Protein AF-0000000078901142 (afdb_homodimer)

Radius of gyration: 24.08 Å; Cα contacts (8 Å, |Δi|>4): 1152; chains: 2; bounding box: 64×70×59 Å

InterPro domains:
  IPR003439 ABC transporter-like, ATP-binding domain [PF00005] (20-168)
  IPR003439 ABC transporter-like, ATP-binding domain [PS50893] (4-239)
  IPR003593 AAA+ ATPase domain [SM00382] (28-215)
  IPR017871 ABC transporter-like, conserved site [PS00211] (140-154)
  IPR027417 P-loop containing nucleoside triphosphate hydrolase [G3DSA:3.40.50.300] (1-248)
  IPR027417 P-loop containing nucleoside triphosphate hydrolase [SSF52540] (3-232)

Sequence (526 aa):
MTILHVEGAGVRLGGRPILEAIGLSAGAGEVVGLIGPNGAGKSTLVRAIAGLLPLESGQVRIAGRPLSAYSRRELANTVAYLPQGHTVHWPLDAYHVVALGRLPHLGPLGRPTPEDEAAIARAMETADAAAFAPRTITSLSGGERARVMLARALAVEAPILLADEPVAALDPYHQLQVMELLRGIAATGRLVVAVLHDLPLAARFCDRLVLLGSGRVVADGEPEAVLARPNLEAAYRVQGLYGSEGEERYVLPWRRLAADPVSMTILHVEGAGVRLGGRPILEAIGLSAGAGEVVGLIGPNGAGKSTLVRAIAGLLPLESGQVRIAGRPLSAYSRRELANTVAYLPQGHTVHWPLDAYHVVALGRLPHLGPLGRPTPEDEAAIARAMETADAAAFAPRTITSLSGGERARVMLARALAVEAPILLADEPVAALDPYHQLQVMELLRGIAATGRLVVAVLHDLPLAARFCDRLVLLGSGRVVADGEPEAVLARPNLEAAYRVQGLYGSEGEERYVLPWRRLAADPVS

Nearest PDB structures (foldseek):
  5lj7-assembly1_B  TM=8.566E-01  e=8.948E-20  Aggregatibacter actinomycetemcomitans
  9g2k-assembly1_B  TM=8.386E-01  e=6.231E-20  Mycolicibacterium thermoresistibile ATCC 19527
  9fw3-assembly1_B  TM=8.339E-01  e=5.867E-20  Mycolicibacterium thermoresistibile ATCC 19527
  7ch8-assembly1_J  TM=8.989E-01  e=1.350E-18  Pseudomonas aeruginosa PAO1
  6xgz-assembly4_G  TM=7.867E-01  e=9.504E-20  Escherichia coli LAU-EC10

Solvent-accessible surface area (backbone atoms only — not comparable to full-atom values): 26967 Å² total; per-residue (Å²): 106,72,36,38,39,35,42,40,28,18,30,63,57,95,83,38,78,38,33,49,56,30,64,50,72,42,35,52,42,32,32,34,27,39,32,50,37,79,82,14,30,63,69,59,48,54,33,35,76,68,66,76,39,79,70,73,35,61,46,44,25,50,70,82,38,49,57,88,76,46,50,74,54,56,41,45,42,42,43,17,66,36,71,65,78,81,81,69,88,65,81,38,28,33,44,57,52,19,47,56,24,38,51,61,74,43,57,101,82,54,67,83,44,73,66,48,52,49,36,36,52,49,15,21,52,67,39,72,28,55,91,42,30,86,38,42,46,81,76,44,53,72,57,54,41,48,23,35,50,50,11,12,29,44,23,37,65,27,56,28,40,39,28,37,41,76,50,66,96,47,35,70,38,44,31,52,48,52,52,50,42,50,46,54,50,8,71,74,48,21,22,31,40,32,36,47,84,55,54,37,58,43,37,59,61,26,65,27,29,37,33,24,34,87,14,25,72,73,36,72,36,45,32,71,69,38,67,28,66,72,48,32,36,69,50,47,32,27,41,66,46,75,51,66,61,88,90,44,46,37,41,41,81,69,43,66,53,75,74,72,71,82,122,105,72,34,40,38,34,42,40,28,19,30,63,55,97,84,38,78,39,32,49,56,30,65,50,73,42,35,52,42,31,32,34,27,39,33,52,37,78,82,14,31,64,69,59,49,54,33,34,75,67,66,77,40,78,70,73,35,62,45,46,25,50,70,82,37,48,56,87,74,46,50,72,54,55,41,45,42,43,42,17,66,35,71,65,76,79,81,69,89,65,83,38,30,33,45,57,54,18,47,58,24,38,50,59,76,41,56,102,82,54,69,84,44,74,67,48,51,50,37,36,52,50,16,20,51,67,38,72,28,54,91,42,32,85,38,41,45,81,75,44,52,73,58,54,39,47,22,35,50,49,10,12,29,44,21,35,65,26,57,28,39,39,28,36,38,78,50,65,96,45,35,70,38,44,31,53,49,52,53,51,42,50,46,54,49,8,69,74,49,22,23,32,39,32,37,47,84,53,55,38,57,43,38,58,62,25,64,28,30,36,33,25,35,86,14,23,71,74,36,71,35,45,30,72,70,39,66,27,65,71,48,32,36,70,50,47,32,26,42,66,44,75,51,66,60,88,92,44,45,36,42,39,81,70,45,67,52,73,74,71,73,82,123

Foldseek 3Di:
DWFKWWAQWWADDPRHTQAGGATDTDFFLFEEEEEFDPSLCRVVVLCVQLVNGPTPDTFMGGNNHTPVPDDPLRSLLAEQEQDPPLDDPDFDFLLVLLLLLCVSVADPDGDQDPVLVVLLCVLCVLLVQNVRRGPTLVPDDPLNSLSSSSSSSCSSVHLEYEYEASCPPHDPVSSVSVLVSQSVVSNVTGYYYYYHHFQFSCQFRGQKYFYGASNYTQDIGHSPVCCDQVNCCVGVQFGWDWDDDVPGIGIHGDGHHDPDPPD/DWFKWWAQWWADDPNHTQAGGATDIDFFLFEEEEEFDPSLCRVVVLCVQLVNGPTPDTFMGGNNHTPVPDDPLRSLLAEQEQDPPLDDPDFDFLLVLLLLLCVSVADPDGDQDPVLVVLLCVLCVLLVQNVRRGPTLVPDDPLNSLSSSSSSSCSSVHLEYEYEASCPPHDPVSSVSVLVSQSVVSNVTGYYYYYHHFQFSCQFRGQKYFYGASNYTQDIGHSPVCCDQVNCCVGVQFGWDWDDDVPGIGIDGDGHHPDDPPD

Organism: Rhodospirillum centenum (strain ATCC 51521 / SW) (NCBI:txid414684)

Structure (mmCIF, N/CA/C/O backbone):
data_AF-0000000078901142-model_v1
#
loop_
_entity.id
_entity.type
_entity.pdbx_description
1 polymer 'Iron(III) dicitrate transport ATP-binding protein FecE'
#
loop_
_atom_site.group_PDB
_atom_site.id
_atom_site.type_symbol
_atom_site.label_atom_id
_atom_site.label_alt_id
_atom_site.label_comp_id
_atom_site.label_asym_id
_atom_site.label_entity_id
_atom_site.label_seq_id
_atom_site.pdbx_PDB_ins_code
_atom_site.Cartn_x
_atom_site.Cartn_y
_atom_site.Cartn_z
_atom_site.occupancy
_atom_site.B_iso_or_equiv
_atom_site.auth_seq_id
_atom_site.auth_comp_id
_atom_site.auth_asym_id
_atom_site.auth_atom_id
_atom_site.pdbx_PDB_model_num
ATOM 1 N N . MET A 1 1 ? -2.562 24.516 21.484 1 80.69 1 MET A N 1
ATOM 2 C CA . MET A 1 1 ? -3.643 25.375 21 1 80.69 1 MET A CA 1
ATOM 3 C C . MET A 1 1 ? -4.242 24.828 19.719 1 80.69 1 MET A C 1
ATOM 5 O O . MET A 1 1 ? -3.514 24.391 18.812 1 80.69 1 MET A O 1
ATOM 9 N N . THR A 1 2 ? -5.523 24.812 19.594 1 90.94 2 THR A N 1
ATOM 10 C CA . THR A 1 2 ? -6.246 24.266 18.453 1 90.94 2 THR A CA 1
ATOM 11 C C . THR A 1 2 ? -6.066 25.156 17.219 1 90.94 2 THR A C 1
ATOM 13 O O . THR A 1 2 ? -6.238 26.375 17.297 1 90.94 2 THR A O 1
ATOM 16 N N . ILE A 1 3 ? -5.617 24.594 16.172 1 96.31 3 ILE A N 1
ATOM 17 C CA . ILE A 1 3 ? -5.398 25.391 14.969 1 96.31 3 ILE A CA 1
ATOM 18 C C . ILE A 1 3 ? -6.375 24.938 13.883 1 96.31 3 ILE A C 1
ATOM 20 O O . ILE A 1 3 ? -6.684 25.703 12.969 1 96.31 3 ILE A O 1
ATOM 24 N N . LEU A 1 4 ? -6.789 23.719 13.922 1 97.81 4 LEU A N 1
ATOM 25 C CA . LEU A 1 4 ? -7.758 23.172 12.984 1 97.81 4 LEU A CA 1
ATOM 26 C C . LEU A 1 4 ? -9.047 22.766 13.695 1 97.81 4 LEU A C 1
ATOM 28 O O . LEU A 1 4 ? -9.008 22.062 14.703 1 97.81 4 LEU A O 1
ATOM 32 N N . HIS A 1 5 ? -10.156 23.312 13.219 1 98 5 HIS A N 1
ATOM 33 C CA . HIS A 1 5 ? -11.469 22.953 13.766 1 98 5 HIS A CA 1
ATOM 34 C C . HIS A 1 5 ? -12.453 22.609 12.648 1 98 5 HIS A C 1
ATOM 36 O O . HIS A 1 5 ? -12.719 23.438 11.773 1 98 5 HIS A O 1
ATOM 42 N N . VAL A 1 6 ? -12.898 21.406 12.633 1 98 6 VAL A N 1
ATOM 43 C CA . VAL A 1 6 ? -13.938 20.938 11.719 1 98 6 VAL A CA 1
ATOM 44 C C . VAL A 1 6 ? -15.25 20.766 12.477 1 98 6 VAL A C 1
ATOM 46 O O . VAL A 1 6 ? -15.305 20.031 13.469 1 98 6 VAL A O 1
ATOM 49 N N . GLU A 1 7 ? -16.25 21.438 11.992 1 97.31 7 GLU A N 1
ATOM 50 C CA . GLU A 1 7 ? -17.531 21.406 12.688 1 97.31 7 GLU A CA 1
ATOM 51 C C . GLU A 1 7 ? -18.656 20.969 11.75 1 97.31 7 GLU A C 1
ATOM 53 O O . GLU A 1 7 ? -19.094 21.734 10.891 1 97.31 7 GLU A O 1
ATOM 58 N N . GLY A 1 8 ? -19.141 19.766 12.008 1 97.56 8 GLY A N 1
ATOM 59 C CA . GLY A 1 8 ? -20.297 19.266 11.273 1 97.56 8 GLY A CA 1
ATOM 60 C C . GLY A 1 8 ? -20.078 19.234 9.773 1 97.56 8 GLY A C 1
ATOM 61 O O . GLY A 1 8 ? -21 19.516 9 1 97.56 8 GLY A O 1
ATOM 62 N N . ALA A 1 9 ? -18.969 18.938 9.352 1 96.81 9 ALA A N 1
ATOM 63 C CA . ALA A 1 9 ? -18.641 19 7.934 1 96.81 9 ALA A CA 1
ATOM 64 C C . ALA A 1 9 ? -19.312 17.891 7.156 1 96.81 9 ALA A C 1
ATOM 66 O O . ALA A 1 9 ? -19.281 16.719 7.566 1 96.81 9 ALA A O 1
ATOM 67 N N . GLY A 1 10 ? -19.922 18.234 6.098 1 97.94 10 GLY A N 1
ATOM 68 C CA . GLY A 1 10 ? -20.547 17.312 5.156 1 97.94 10 GLY A CA 1
ATOM 69 C C . GLY A 1 10 ? -20.078 17.531 3.727 1 97.94 10 GLY A C 1
ATOM 70 O O . GLY A 1 10 ? -19.891 18.672 3.293 1 97.94 10 GLY A O 1
ATOM 71 N N . VAL A 1 11 ? -19.859 16.453 3.031 1 97.69 11 VAL A N 1
ATOM 72 C CA . VAL A 1 11 ? -19.453 16.531 1.631 1 97.69 11 VAL A CA 1
ATOM 73 C C . VAL A 1 11 ? -20.266 15.531 0.81 1 97.69 11 VAL A C 1
ATOM 75 O O . VAL A 1 11 ? -20.484 14.398 1.244 1 97.69 11 VAL A O 1
ATOM 78 N N . ARG A 1 12 ? -20.703 15.914 -0.287 1 95.38 12 ARG A N 1
ATOM 79 C CA . ARG A 1 12 ? -21.328 15.055 -1.278 1 95.38 12 ARG A CA 1
ATOM 80 C C . ARG A 1 12 ? -20.547 15.039 -2.58 1 95.38 12 ARG A C 1
ATOM 82 O O . ARG A 1 12 ? -20.031 16.062 -3.018 1 95.38 12 ARG A O 1
ATOM 89 N N . LEU A 1 13 ? -20.406 13.859 -3.117 1 91.88 13 LEU A N 1
ATOM 90 C CA . LEU A 1 13 ? -19.797 13.695 -4.434 1 91.88 13 LEU A CA 1
ATOM 91 C C . LEU A 1 13 ? -20.734 12.938 -5.371 1 91.88 13 LEU A C 1
ATOM 93 O O . LEU A 1 13 ? -21.266 11.875 -5.008 1 91.88 13 LEU A O 1
ATOM 97 N N . GLY A 1 14 ? -20.922 13.43 -6.535 1 88.94 14 GLY A N 1
ATOM 98 C CA . GLY A 1 14 ? -21.859 12.797 -7.453 1 88.94 14 GLY A CA 1
ATOM 99 C C . GLY A 1 14 ? -23.234 12.578 -6.848 1 88.94 14 GLY A C 1
ATOM 100 O O . GLY A 1 14 ? -23.844 11.523 -7.055 1 88.94 14 GLY A O 1
ATOM 101 N N . GLY A 1 15 ? -23.562 13.391 -5.973 1 89.25 15 GLY A N 1
ATOM 102 C CA . GLY A 1 15 ? -24.875 13.328 -5.363 1 89.25 15 GLY A CA 1
ATOM 103 C C . GLY A 1 15 ? -24.938 12.406 -4.16 1 89.25 15 GLY A C 1
ATOM 104 O O . GLY A 1 15 ? -25.969 12.312 -3.49 1 89.25 15 GLY A O 1
ATOM 105 N N . ARG A 1 16 ? -23.922 11.719 -3.861 1 92.19 16 ARG A N 1
ATOM 106 C CA . ARG A 1 16 ? -23.891 10.781 -2.746 1 92.19 16 ARG A CA 1
ATOM 107 C C . ARG A 1 16 ? -23.156 11.367 -1.55 1 92.19 16 ARG A C 1
ATOM 109 O O . ARG A 1 16 ? -22.125 12.016 -1.713 1 92.19 16 ARG A O 1
ATOM 116 N N . PRO A 1 17 ? -23.75 11.188 -0.4 1 95.06 17 PRO A N 1
ATOM 117 C CA . PRO A 1 17 ? -23.031 11.648 0.792 1 95.06 17 PRO A CA 1
ATOM 118 C C . PRO A 1 17 ? -21.781 10.828 1.076 1 95.06 17 PRO A C 1
ATOM 120 O O . PRO A 1 17 ? -21.844 9.602 1.16 1 95.06 17 PRO A O 1
ATOM 123 N N . ILE A 1 18 ? -20.703 11.516 1.202 1 96.81 18 ILE A N 1
ATOM 124 C CA . ILE A 1 18 ? -19.422 10.859 1.49 1 96.81 18 ILE A CA 1
ATOM 125 C C . ILE A 1 18 ? -19.016 11.133 2.939 1 96.81 18 ILE A C 1
ATOM 127 O O . ILE A 1 18 ? -18.562 10.227 3.639 1 96.81 18 ILE A O 1
ATOM 131 N N . LEU A 1 19 ? -19.172 12.352 3.359 1 98.12 19 LEU A N 1
ATOM 132 C CA . LEU A 1 19 ? -18.938 12.758 4.742 1 98.12 19 LEU A CA 1
ATOM 133 C C . LEU A 1 19 ? -20.219 13.312 5.363 1 98.12 19 LEU A C 1
ATOM 135 O O . LEU A 1 19 ? -20.969 14.047 4.715 1 98.12 19 LEU A O 1
ATOM 139 N N . GLU A 1 20 ? -20.438 12.906 6.578 1 97.62 20 GLU A N 1
ATOM 140 C CA . GLU A 1 20 ? -21.641 13.352 7.289 1 97.62 20 GLU A CA 1
ATOM 141 C C . GLU A 1 20 ? -21.297 13.836 8.695 1 97.62 20 GLU A C 1
ATOM 143 O O . GLU A 1 20 ? -20.938 13.039 9.555 1 97.62 20 GLU A O 1
ATOM 148 N N . ALA A 1 21 ? -21.438 15.133 8.93 1 97.19 21 ALA A N 1
ATOM 149 C CA . ALA A 1 21 ? -21.344 15.781 10.234 1 97.19 21 ALA A CA 1
ATOM 150 C C . ALA A 1 21 ? -20.016 15.484 10.914 1 97.19 21 ALA A C 1
ATOM 152 O O . ALA A 1 21 ? -19.984 15.07 12.07 1 97.19 21 ALA A O 1
ATOM 153 N N . ILE A 1 22 ? -18.969 15.633 10.172 1 98.12 22 ILE A N 1
ATOM 154 C CA . ILE A 1 22 ? -17.641 15.352 10.688 1 98.12 22 ILE A CA 1
ATOM 155 C C . ILE A 1 22 ? -17.234 16.438 11.68 1 98.12 22 ILE A C 1
ATOM 157 O O . ILE A 1 22 ? -17.328 17.625 11.383 1 98.12 22 ILE A O 1
ATOM 161 N N . GLY A 1 23 ? -16.828 16.031 12.836 1 97.69 23 GLY A N 1
ATOM 162 C CA . GLY A 1 23 ? -16.266 16.922 13.836 1 97.69 23 GLY A CA 1
ATOM 163 C C . GLY A 1 23 ? -14.875 16.484 14.297 1 97.69 23 GLY A C 1
ATOM 164 O O . GLY A 1 23 ? -14.656 15.305 14.594 1 97.69 23 GLY A O 1
ATOM 165 N N . LEU A 1 24 ? -13.977 17.422 14.242 1 96.12 24 LEU A N 1
ATOM 166 C CA . LEU A 1 24 ? -12.656 17.141 14.805 1 96.12 24 LEU A CA 1
ATOM 167 C C . LEU A 1 24 ? -11.867 18.422 15.016 1 96.12 24 LEU A C 1
ATOM 169 O O . LEU A 1 24 ? -12.148 19.438 14.383 1 96.12 24 LEU A O 1
ATOM 173 N N . SER A 1 25 ? -10.992 18.422 16 1 97.31 25 SER A N 1
ATOM 174 C CA . SER A 1 25 ? -10.062 19.516 16.297 1 97.31 25 SER A CA 1
ATOM 175 C C . SER A 1 25 ? -8.641 19 16.453 1 97.31 25 SER A C 1
ATOM 177 O O . SER A 1 25 ? -8.43 17.875 16.891 1 97.31 25 SER A O 1
ATOM 179 N N . ALA A 1 26 ? -7.754 19.797 16.047 1 97.44 26 ALA A N 1
ATOM 180 C CA . ALA A 1 26 ? -6.352 19.422 16.188 1 97.44 26 ALA A CA 1
ATOM 181 C C . ALA A 1 26 ? -5.488 20.641 16.469 1 97.44 26 ALA A C 1
ATOM 183 O O . ALA A 1 26 ? -5.832 21.766 16.078 1 97.44 26 ALA A O 1
ATOM 184 N N . GLY A 1 27 ? -4.457 20.391 17.203 1 96.56 27 GLY A N 1
ATOM 185 C CA . GLY A 1 27 ? -3.582 21.469 17.609 1 96.56 27 GLY A CA 1
ATOM 186 C C . GLY A 1 27 ? -2.189 21.375 17.016 1 96.56 27 GLY A C 1
ATOM 187 O O . GLY A 1 27 ? -1.846 20.375 16.391 1 96.56 27 GLY A O 1
ATOM 188 N N . ALA A 1 28 ? -1.402 22.406 17.281 1 95.56 28 ALA A N 1
ATOM 189 C CA . ALA A 1 28 ? -0.012 22.469 16.828 1 95.56 28 ALA A CA 1
ATOM 190 C C . ALA A 1 28 ? 0.833 21.406 17.531 1 95.56 28 ALA A C 1
ATOM 192 O O . ALA A 1 28 ? 0.547 21.031 18.672 1 95.56 28 ALA A O 1
ATOM 193 N N . GLY A 1 29 ? 1.787 20.875 16.781 1 96.88 29 GLY A N 1
ATOM 194 C CA . GLY A 1 29 ? 2.789 20.016 17.391 1 96.88 29 GLY A CA 1
ATOM 195 C C . GLY A 1 29 ? 2.334 18.562 17.516 1 96.88 29 GLY A C 1
ATOM 196 O O . GLY A 1 29 ? 2.916 17.797 18.281 1 96.88 29 GLY A O 1
ATOM 197 N N . GLU A 1 30 ? 1.3 18.234 16.828 1 97.06 30 GLU A N 1
ATOM 198 C CA . GLU A 1 30 ? 0.816 16.875 16.969 1 97.06 30 GLU A CA 1
ATOM 199 C C . GLU A 1 30 ? 0.699 16.188 15.602 1 97.06 30 GLU A C 1
ATOM 201 O O . GLU A 1 30 ? 0.469 16.859 14.586 1 97.06 30 GLU A O 1
ATOM 206 N N . VAL A 1 31 ? 0.903 14.945 15.594 1 98.56 31 VAL A N 1
ATOM 207 C CA . VAL A 1 31 ? 0.624 14.102 14.438 1 98.56 31 VAL A CA 1
ATOM 208 C C . VAL A 1 31 ? -0.729 13.414 14.609 1 98.56 31 VAL A C 1
ATOM 210 O O . VAL A 1 31 ? -0.895 12.57 15.492 1 98.56 31 VAL A O 1
ATOM 213 N N . VAL A 1 32 ? -1.698 13.773 13.805 1 98.81 32 VAL A N 1
ATOM 214 C CA . VAL A 1 32 ? -3.02 13.156 13.805 1 98.81 32 VAL A CA 1
ATOM 215 C C . VAL A 1 32 ? -3.141 12.188 12.625 1 98.81 32 VAL A C 1
ATOM 217 O O . VAL A 1 32 ? -2.979 12.586 11.469 1 98.81 32 VAL A O 1
ATOM 220 N N . GLY A 1 33 ? -3.354 10.945 12.922 1 98.75 33 GLY A N 1
ATOM 221 C CA . GLY A 1 33 ? -3.619 9.961 11.891 1 98.75 33 GLY A CA 1
ATOM 222 C C . GLY A 1 33 ? -5.094 9.82 11.562 1 98.75 33 GLY A C 1
ATOM 223 O O . GLY A 1 33 ? -5.918 9.625 12.461 1 98.75 33 GLY A O 1
ATOM 224 N N . LEU A 1 34 ? -5.41 10.023 10.359 1 98.56 34 LEU A N 1
ATOM 225 C CA . LEU A 1 34 ? -6.746 9.727 9.852 1 98.56 34 LEU A CA 1
ATOM 226 C C . LEU A 1 34 ? -6.809 8.312 9.297 1 98.56 34 LEU A C 1
ATOM 228 O O . LEU A 1 34 ? -6.176 8.008 8.281 1 98.56 34 LEU A O 1
ATOM 232 N N . ILE A 1 35 ? -7.617 7.453 9.969 1 98.62 35 ILE A N 1
ATOM 233 C CA . ILE A 1 35 ? -7.668 6.043 9.594 1 98.62 35 ILE A CA 1
ATOM 234 C C . ILE A 1 35 ? -9.117 5.621 9.359 1 98.62 35 ILE A C 1
ATOM 236 O O . ILE A 1 35 ? -10.047 6.352 9.719 1 98.62 35 ILE A O 1
ATOM 240 N N . GLY A 1 36 ? -9.328 4.527 8.734 1 98.12 36 GLY A N 1
ATOM 241 C CA . GLY A 1 36 ? -10.617 3.963 8.375 1 98.12 36 GLY A CA 1
ATOM 242 C C . GLY A 1 36 ? -10.562 3.094 7.137 1 98.12 36 GLY A C 1
ATOM 243 O O . GLY A 1 36 ? -9.586 3.135 6.387 1 98.12 36 GLY A O 1
ATOM 244 N N . PRO A 1 37 ? -11.578 2.301 6.922 1 97 37 PRO A N 1
ATOM 245 C CA . PRO A 1 37 ? -11.594 1.439 5.738 1 97 37 PRO A CA 1
ATOM 246 C C . PRO A 1 37 ? -11.664 2.23 4.434 1 97 37 PRO A C 1
ATOM 248 O O . PRO A 1 37 ? -11.797 3.457 4.453 1 97 37 PRO A O 1
ATOM 251 N N . ASN A 1 38 ? -11.422 1.493 3.354 1 93.38 38 ASN A N 1
ATOM 252 C CA . ASN A 1 38 ? -11.562 2.127 2.047 1 93.38 38 ASN A CA 1
ATOM 253 C C . ASN A 1 38 ? -12.953 2.727 1.859 1 93.38 38 ASN A C 1
ATOM 255 O O . ASN A 1 38 ? -13.953 2.107 2.223 1 93.38 38 ASN A O 1
ATOM 259 N N . GLY A 1 39 ? -13.023 3.912 1.394 1 91.81 39 GLY A N 1
ATOM 260 C CA . GLY A 1 39 ? -14.305 4.551 1.133 1 91.81 39 GLY A CA 1
ATOM 261 C C . GLY A 1 39 ? -14.859 5.293 2.334 1 91.81 39 GLY A C 1
ATOM 262 O O . GLY A 1 39 ? -15.93 5.895 2.26 1 91.81 39 GLY A O 1
ATOM 263 N N . ALA A 1 40 ? -14.102 5.336 3.381 1 95.44 40 ALA A N 1
ATOM 264 C CA . ALA A 1 40 ? -14.602 5.934 4.617 1 95.44 40 ALA A CA 1
ATOM 265 C C . ALA A 1 40 ? -14.648 7.457 4.512 1 95.44 40 ALA A C 1
ATOM 267 O O . ALA A 1 40 ? -15.25 8.125 5.359 1 95.44 40 ALA A O 1
ATOM 268 N N . GLY A 1 41 ? -14 8.016 3.529 1 95.94 41 GLY A N 1
ATOM 269 C CA . GLY A 1 41 ? -14.031 9.453 3.324 1 95.94 41 GLY A CA 1
ATOM 270 C C . GLY A 1 41 ? -12.75 10.148 3.744 1 95.94 41 GLY A C 1
ATOM 271 O O . GLY A 1 41 ? -12.703 11.375 3.844 1 95.94 41 GLY A O 1
ATOM 272 N N . LYS A 1 42 ? -11.711 9.438 4.008 1 97.38 42 LYS A N 1
ATOM 273 C CA . LYS A 1 42 ? -10.461 9.984 4.523 1 97.38 42 LYS A CA 1
ATOM 274 C C . LYS A 1 42 ? -9.891 11.039 3.574 1 97.38 42 LYS A C 1
ATOM 276 O O . LYS A 1 42 ? -9.664 12.18 3.973 1 97.38 42 LYS A O 1
ATOM 281 N N . SER A 1 43 ? -9.695 10.672 2.277 1 95.69 43 SER A N 1
ATOM 282 C CA . SER A 1 43 ? -9.141 11.594 1.291 1 95.69 43 SER A CA 1
ATOM 283 C C . SER A 1 43 ? -10.078 12.758 1.035 1 95.69 43 SER A C 1
ATOM 285 O O . SER A 1 43 ? -9.633 13.891 0.834 1 95.69 43 SER A O 1
ATOM 287 N N . THR A 1 44 ? -11.383 12.508 1.061 1 96.19 44 THR A N 1
ATOM 288 C CA . THR A 1 44 ? -12.383 13.562 0.896 1 96.19 44 THR A CA 1
ATOM 289 C C . THR A 1 44 ? -12.258 14.602 2.006 1 96.19 44 THR A C 1
ATOM 291 O O . THR A 1 44 ? -12.281 15.805 1.742 1 96.19 44 THR A O 1
ATOM 294 N N . LEU A 1 45 ? -12.078 14.078 3.211 1 97.69 45 LEU A N 1
ATOM 295 C CA . LEU A 1 45 ? -11.961 14.977 4.348 1 97.69 45 LEU A CA 1
ATOM 296 C C . LEU A 1 45 ? -10.703 15.836 4.238 1 97.69 45 LEU A C 1
ATOM 298 O O . LEU A 1 45 ? -10.758 17.047 4.41 1 97.69 45 LEU A O 1
ATOM 302 N N . VAL A 1 46 ? -9.586 15.227 3.916 1 97.38 46 VAL A N 1
ATOM 303 C CA . VAL A 1 46 ? -8.312 15.945 3.822 1 97.38 46 VAL A CA 1
ATOM 304 C C . VAL A 1 46 ? -8.398 17 2.717 1 97.38 46 VAL A C 1
ATOM 306 O O . VAL A 1 46 ? -7.938 18.125 2.893 1 97.38 46 VAL A O 1
ATOM 309 N N . ARG A 1 47 ? -9.016 16.672 1.63 1 96.69 47 ARG A N 1
ATOM 310 C CA . ARG A 1 47 ? -9.164 17.609 0.52 1 96.69 47 ARG A CA 1
ATOM 311 C C . ARG A 1 47 ? -10.094 18.75 0.891 1 96.69 47 ARG A C 1
ATOM 313 O O . ARG A 1 47 ? -9.891 19.891 0.471 1 96.69 47 ARG A O 1
ATOM 320 N N . ALA A 1 48 ? -11.109 18.422 1.613 1 97.06 48 ALA A N 1
ATOM 321 C CA . ALA A 1 48 ? -12.016 19.469 2.088 1 97.06 48 ALA A CA 1
ATOM 322 C C . ALA A 1 48 ? -11.297 20.453 3.006 1 97.06 48 ALA A C 1
ATOM 324 O O . ALA A 1 48 ? -11.453 21.656 2.873 1 97.06 48 ALA A O 1
ATOM 325 N N . ILE A 1 49 ? -10.5 19.906 3.912 1 97.06 49 ILE A N 1
ATOM 326 C CA . ILE A 1 49 ? -9.734 20.734 4.84 1 97.06 49 ILE A CA 1
ATOM 327 C C . ILE A 1 49 ? -8.742 21.594 4.066 1 97.06 49 ILE A C 1
ATOM 329 O O . ILE A 1 49 ? -8.508 22.75 4.422 1 97.06 49 ILE A O 1
ATOM 333 N N . ALA A 1 50 ? -8.203 21.047 2.99 1 96.19 50 ALA A N 1
ATOM 334 C CA . ALA A 1 50 ? -7.223 21.766 2.168 1 96.19 50 ALA A CA 1
ATOM 335 C C . ALA A 1 50 ? -7.906 22.812 1.29 1 96.19 50 ALA A C 1
ATOM 337 O O . ALA A 1 50 ? -7.238 23.562 0.57 1 96.19 50 ALA A O 1
ATOM 338 N N . GLY A 1 51 ? -9.211 22.797 1.241 1 95.56 51 GLY A N 1
ATOM 339 C CA . GLY A 1 51 ? -9.961 23.734 0.42 1 95.56 51 GLY A CA 1
ATOM 340 C C . GLY A 1 51 ? -10.078 23.312 -1.028 1 95.56 51 GLY A C 1
ATOM 341 O O . GLY A 1 51 ? -10.406 24.109 -1.9 1 95.56 51 GLY A O 1
ATOM 342 N N . LEU A 1 52 ? -9.812 22.094 -1.289 1 94.06 52 LEU A N 1
ATOM 343 C CA . LEU A 1 52 ? -9.82 21.562 -2.648 1 94.06 52 LEU A CA 1
ATOM 344 C C . LEU A 1 52 ? -11.18 20.969 -2.996 1 94.06 52 LEU A C 1
ATOM 346 O O . LEU A 1 52 ? -11.445 20.656 -4.156 1 94.06 52 LEU A O 1
ATOM 350 N N . LEU A 1 53 ? -12.023 20.75 -2.016 1 94.62 53 LEU A N 1
ATOM 351 C CA . LEU A 1 53 ? -13.391 20.266 -2.176 1 94.62 53 LEU A CA 1
ATOM 352 C C . LEU A 1 53 ? -14.367 21.109 -1.361 1 94.62 53 LEU A C 1
ATOM 354 O O . LEU A 1 53 ? -14.117 21.391 -0.19 1 94.62 53 LEU A O 1
ATOM 358 N N . PRO A 1 54 ? -15.461 21.5 -1.945 1 94.38 54 PRO A N 1
ATOM 359 C CA . PRO A 1 54 ? -16.422 22.328 -1.205 1 94.38 54 PRO A CA 1
ATOM 360 C C . PRO A 1 54 ? -17.203 21.516 -0.169 1 94.38 54 PRO A C 1
ATOM 362 O O . PRO A 1 54 ? -17.531 20.359 -0.398 1 94.38 54 PRO A O 1
ATOM 365 N N . LEU A 1 55 ? -17.578 22.188 0.915 1 96.44 55 LEU A N 1
ATOM 366 C CA . LEU A 1 55 ? -18.438 21.594 1.938 1 96.44 55 LEU A CA 1
ATOM 367 C C . LEU A 1 55 ? -19.906 21.812 1.598 1 96.44 55 LEU A C 1
ATOM 369 O O . LEU A 1 55 ? -20.297 22.875 1.116 1 96.44 55 LEU A O 1
ATOM 373 N N . GLU A 1 56 ? -20.656 20.766 1.828 1 96.25 56 GLU A N 1
ATOM 374 C CA . GLU A 1 56 ? -22.109 20.906 1.707 1 96.25 56 GLU A CA 1
ATOM 375 C C . GLU A 1 56 ? -22.719 21.453 2.994 1 96.25 56 GLU A C 1
ATOM 377 O O . GLU A 1 56 ? -23.719 22.172 2.953 1 96.25 56 GLU A O 1
ATOM 382 N N . SER A 1 57 ? -22.188 21.094 4.055 1 96.94 57 SER A N 1
ATOM 383 C CA . SER A 1 57 ? -22.656 21.531 5.367 1 96.94 57 SER A CA 1
ATOM 384 C C . SER A 1 57 ? -21.484 21.641 6.348 1 96.94 57 SER A C 1
ATOM 386 O O . SER A 1 57 ? -20.406 21.109 6.094 1 96.94 57 SER A O 1
ATOM 388 N N . GLY A 1 58 ? -21.719 22.406 7.402 1 97.5 58 GLY A N 1
ATOM 389 C CA . GLY A 1 58 ? -20.688 22.578 8.422 1 97.5 58 GLY A CA 1
ATOM 390 C C . GLY A 1 58 ? -19.641 23.594 8.039 1 97.5 58 GLY A C 1
ATOM 391 O O . GLY A 1 58 ? -19.875 24.453 7.18 1 97.5 58 GLY A O 1
ATOM 392 N N . GLN A 1 59 ? -18.5 23.547 8.797 1 97.12 59 GLN A N 1
ATOM 393 C CA . GLN A 1 59 ? -17.438 24.5 8.516 1 97.12 59 GLN A CA 1
ATOM 394 C C . GLN A 1 59 ? -16.078 23.984 9 1 97.12 59 GLN A C 1
ATOM 396 O O . GLN A 1 59 ? -16.031 23.141 9.898 1 97.12 59 GLN A O 1
ATOM 401 N N . VAL A 1 60 ? -15.109 24.438 8.359 1 97.69 60 VAL A N 1
ATOM 402 C CA . VAL A 1 60 ? -13.727 24.234 8.766 1 97.69 60 VAL A CA 1
ATOM 403 C C . VAL A 1 60 ? -13.094 25.578 9.133 1 97.69 60 VAL A C 1
ATOM 405 O O . VAL A 1 60 ? -13.242 26.562 8.398 1 97.69 60 VAL A O 1
ATOM 408 N N . ARG A 1 61 ? -12.516 25.625 10.266 1 97.81 61 ARG A N 1
ATOM 409 C CA . ARG A 1 61 ? -11.781 26.828 10.688 1 97.81 61 ARG A CA 1
ATOM 410 C C . ARG A 1 61 ? -10.305 26.516 10.891 1 97.81 61 ARG A C 1
ATOM 412 O O . ARG A 1 61 ? -9.953 25.469 11.43 1 97.81 61 ARG A O 1
ATOM 419 N N . ILE A 1 62 ? -9.523 27.391 10.414 1 97.06 62 ILE A N 1
ATOM 420 C CA . ILE A 1 62 ? -8.086 27.344 10.617 1 97.06 62 ILE A CA 1
ATOM 421 C C . ILE A 1 62 ? -7.617 28.609 11.336 1 97.06 62 ILE A C 1
ATOM 423 O O . ILE A 1 62 ? -7.922 29.719 10.906 1 97.06 62 ILE A O 1
ATOM 427 N N . ALA A 1 63 ? -6.98 28.359 12.398 1 94.75 63 ALA A N 1
ATOM 428 C CA . ALA A 1 63 ? -6.566 29.469 13.242 1 94.75 63 ALA A CA 1
ATOM 429 C C . ALA A 1 63 ? -7.746 30.391 13.562 1 94.75 63 ALA A C 1
ATOM 431 O O . ALA A 1 63 ? -7.645 31.609 13.445 1 94.75 63 ALA A O 1
ATOM 432 N N . GLY A 1 64 ? -8.844 29.781 13.719 1 94.75 64 GLY A N 1
ATOM 433 C CA . GLY A 1 64 ? -10.039 30.484 14.156 1 94.75 64 GLY A CA 1
ATOM 434 C C . GLY A 1 64 ? -10.812 31.109 13.008 1 94.75 64 GLY A C 1
ATOM 435 O O . GLY A 1 64 ? -11.93 31.609 13.203 1 94.75 64 GLY A O 1
ATOM 436 N N . ARG A 1 65 ? -10.281 31.125 11.883 1 96.5 65 ARG A N 1
ATOM 437 C CA . ARG A 1 65 ? -10.891 31.766 10.719 1 96.5 65 ARG A CA 1
ATOM 438 C C . ARG A 1 65 ? -11.555 30.719 9.82 1 96.5 65 ARG A C 1
ATOM 440 O O . ARG A 1 65 ? -10.961 29.688 9.508 1 96.5 65 ARG A O 1
ATOM 447 N N . PRO A 1 66 ? -12.812 31.031 9.43 1 96.44 66 PRO A N 1
ATOM 448 C CA . PRO A 1 66 ? -13.453 30.094 8.516 1 96.44 66 PRO A CA 1
ATOM 449 C C . PRO A 1 66 ? -12.742 29.984 7.172 1 96.44 66 PRO A C 1
ATOM 451 O O . PRO A 1 66 ? -12.219 30.984 6.672 1 96.44 66 PRO A O 1
ATOM 454 N N . LEU A 1 67 ? -12.734 28.797 6.621 1 95.44 67 LEU A N 1
ATOM 455 C CA . LEU A 1 67 ? -12.07 28.547 5.348 1 95.44 67 LEU A CA 1
ATOM 456 C C . LEU A 1 67 ? -12.547 29.516 4.277 1 95.44 67 LEU A C 1
ATOM 458 O O . LEU A 1 67 ? -11.758 29.969 3.445 1 95.44 67 LEU A O 1
ATOM 462 N N . SER A 1 68 ? -13.789 29.812 4.312 1 92.5 68 SER A N 1
ATOM 463 C CA . SER A 1 68 ? -14.398 30.672 3.311 1 92.5 68 SER A CA 1
ATOM 464 C C . SER A 1 68 ? -13.82 32.094 3.375 1 92.5 68 SER A C 1
ATOM 466 O O . SER A 1 68 ? -13.969 32.875 2.43 1 92.5 68 SER A O 1
ATOM 468 N N . ALA A 1 69 ? -13.211 32.406 4.441 1 95.62 69 ALA A N 1
ATOM 469 C CA . ALA A 1 69 ? -12.664 33.75 4.637 1 95.62 69 ALA A CA 1
ATOM 470 C C . ALA A 1 69 ? -11.234 33.844 4.109 1 95.62 69 ALA A C 1
ATOM 472 O O . ALA A 1 69 ? -10.648 34.938 4.059 1 95.62 69 ALA A O 1
ATOM 473 N N . TYR A 1 70 ? -10.68 32.75 3.74 1 96 70 TYR A N 1
ATOM 474 C CA . TYR A 1 70 ? -9.336 32.719 3.176 1 96 70 TYR A CA 1
ATOM 475 C C . TYR A 1 70 ? -9.375 32.938 1.668 1 96 70 TYR A C 1
ATOM 477 O O . TYR A 1 70 ? -10.211 32.375 0.973 1 96 70 TYR A O 1
ATOM 485 N N . SER A 1 71 ? -8.453 33.812 1.2 1 94.75 71 SER A N 1
ATOM 486 C CA . SER A 1 71 ? -8.172 33.781 -0.232 1 94.75 71 SER A CA 1
ATOM 487 C C . SER A 1 71 ? -7.426 32.5 -0.609 1 94.75 71 SER A C 1
ATOM 489 O O . SER A 1 71 ? -6.863 31.812 0.256 1 94.75 71 SER A O 1
ATOM 491 N N . ARG A 1 72 ? -7.453 32.188 -1.833 1 91.88 72 ARG A N 1
ATOM 492 C CA . ARG A 1 72 ? -6.73 31 -2.303 1 91.88 72 ARG A CA 1
ATOM 493 C C . ARG A 1 72 ? -5.258 31.078 -1.923 1 91.88 72 ARG A C 1
ATOM 495 O O . ARG A 1 72 ? -4.672 30.078 -1.485 1 91.88 72 ARG A O 1
ATOM 502 N N . ARG A 1 73 ? -4.711 32.25 -2.039 1 92.62 73 ARG A N 1
ATOM 503 C CA . ARG A 1 73 ? -3.295 32.469 -1.738 1 92.62 73 ARG A CA 1
ATOM 504 C C . ARG A 1 73 ? -3.025 32.312 -0.245 1 92.62 73 ARG A C 1
ATOM 506 O O . ARG A 1 73 ? -2.055 31.656 0.155 1 92.62 73 ARG A O 1
ATOM 513 N N . GLU A 1 74 ? -3.863 32.875 0.532 1 94.75 74 GLU A N 1
ATOM 514 C CA . GLU A 1 74 ? -3.709 32.781 1.979 1 94.75 74 GLU A CA 1
ATOM 515 C C . GLU A 1 74 ? -3.787 31.328 2.434 1 94.75 74 GLU A C 1
ATOM 517 O O . GLU A 1 74 ? -2.982 30.875 3.256 1 94.75 74 GLU A O 1
ATOM 522 N N . LEU A 1 75 ? -4.754 30.641 1.896 1 95.69 75 LEU A N 1
ATOM 523 C CA . LEU A 1 75 ? -4.941 29.234 2.277 1 95.69 75 LEU A CA 1
ATOM 524 C C . LEU A 1 75 ? -3.744 28.391 1.848 1 95.69 75 LEU A C 1
ATOM 526 O O . LEU A 1 75 ? -3.287 27.531 2.6 1 95.69 75 LEU A O 1
ATOM 530 N N . ALA A 1 76 ? -3.246 28.703 0.727 1 94.5 76 ALA A N 1
ATOM 531 C CA . ALA A 1 76 ? -2.104 27.969 0.185 1 94.5 76 ALA A CA 1
ATOM 532 C C . ALA A 1 76 ? -0.861 28.172 1.046 1 94.5 76 ALA A C 1
ATOM 534 O O . ALA A 1 76 ? 0.055 27.344 1.035 1 94.5 76 ALA A O 1
ATOM 535 N N . ASN A 1 77 ? -0.826 29.234 1.786 1 95.5 77 ASN A N 1
ATOM 536 C CA . ASN A 1 77 ? 0.28 29.516 2.693 1 95.5 77 ASN A CA 1
ATOM 537 C C . ASN A 1 77 ? 0.013 28.984 4.094 1 95.5 77 ASN A C 1
ATOM 539 O O . ASN A 1 77 ? 0.908 28.969 4.941 1 95.5 77 ASN A O 1
ATOM 543 N N . THR A 1 78 ? -1.191 28.547 4.262 1 96.69 78 THR A N 1
ATOM 544 C CA . THR A 1 78 ? -1.595 28.109 5.598 1 96.69 78 THR A CA 1
ATOM 545 C C . THR A 1 78 ? -1.645 26.594 5.684 1 96.69 78 THR A C 1
ATOM 547 O O . THR A 1 78 ? -1.398 26.016 6.746 1 96.69 78 THR A O 1
ATOM 550 N N . VAL A 1 79 ? -1.944 25.969 4.574 1 97.5 79 VAL A N 1
ATOM 551 C CA . VAL A 1 79 ? -2.074 24.516 4.52 1 97.5 79 VAL A CA 1
ATOM 552 C C . VAL A 1 79 ? -1.21 23.969 3.387 1 97.5 79 VAL A C 1
ATOM 554 O O . VAL A 1 79 ? -1.474 24.234 2.211 1 97.5 79 VAL A O 1
ATOM 557 N N . ALA A 1 80 ? -0.177 23.219 3.762 1 97.56 80 ALA A N 1
ATOM 558 C CA . ALA A 1 80 ? 0.569 22.438 2.775 1 97.56 80 ALA A CA 1
ATOM 559 C C . ALA A 1 80 ? -0.086 21.078 2.541 1 97.56 80 ALA A C 1
ATOM 561 O O . ALA A 1 80 ? -0.503 20.422 3.49 1 97.56 80 ALA A O 1
ATOM 562 N N . TYR A 1 81 ? -0.191 20.719 1.312 1 96.31 81 TYR A N 1
ATOM 563 C CA . TYR A 1 81 ? -0.876 19.469 0.954 1 96.31 81 TYR A CA 1
ATOM 564 C C . TYR A 1 81 ? 0.04 18.562 0.156 1 96.31 81 TYR A C 1
ATOM 566 O O . TYR A 1 81 ? 0.623 18.969 -0.849 1 96.31 81 TYR A O 1
ATOM 574 N N . LEU A 1 82 ? 0.244 17.328 0.695 1 96.25 82 LEU A N 1
ATOM 575 C CA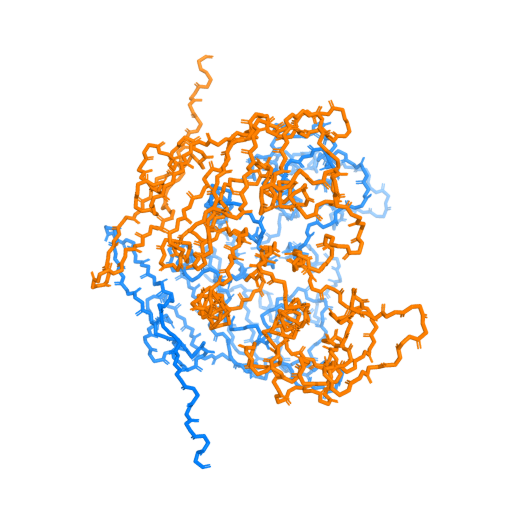 . LEU A 1 82 ? 0.937 16.25 0 1 96.25 82 LEU A CA 1
ATOM 576 C C . LEU A 1 82 ? -0.056 15.219 -0.531 1 96.25 82 LEU A C 1
ATOM 578 O O . LEU A 1 82 ? -0.566 14.391 0.228 1 96.25 82 LEU A O 1
ATOM 582 N N . PRO A 1 83 ? -0.372 15.211 -1.866 1 93.12 83 PRO A N 1
ATOM 583 C CA . PRO A 1 83 ? -1.353 14.281 -2.426 1 93.12 83 PRO A CA 1
ATOM 584 C C . PRO A 1 83 ? -0.809 12.859 -2.557 1 93.12 83 PRO A C 1
ATOM 586 O O . PRO A 1 83 ? 0.405 12.648 -2.488 1 93.12 83 PRO A O 1
ATOM 589 N N . GLN A 1 84 ? -1.871 11.93 -2.703 1 84.44 84 GLN A N 1
ATOM 590 C CA . GLN A 1 84 ? -1.519 10.539 -2.951 1 84.44 84 GLN A CA 1
ATOM 591 C C . GLN A 1 84 ? -0.884 10.367 -4.328 1 84.44 84 GLN A C 1
ATOM 593 O O . GLN A 1 84 ? -1.335 10.969 -5.305 1 84.44 84 GLN A O 1
ATOM 598 N N . GLY A 1 85 ? -0.009 9.242 -4.68 1 71.44 85 GLY A N 1
ATOM 599 C CA . GLY A 1 85 ? 0.5 8.781 -5.961 1 71.44 85 GLY A CA 1
ATOM 600 C C . GLY A 1 85 ? 1.583 9.68 -6.527 1 71.44 85 GLY A C 1
ATOM 601 O O . GLY A 1 85 ? 2.125 9.414 -7.602 1 71.44 85 GLY A O 1
ATOM 602 N N . HIS A 1 86 ? 2.383 10.336 -5.977 1 64.81 86 HIS A N 1
ATOM 603 C CA . HIS A 1 86 ? 3.555 11.156 -6.266 1 64.81 86 HIS A CA 1
ATOM 604 C C . HIS A 1 86 ? 3.791 11.266 -7.766 1 64.81 86 HIS A C 1
ATOM 606 O O . HIS A 1 86 ? 4.938 11.281 -8.219 1 64.81 86 HIS A O 1
ATOM 612 N N . THR A 1 87 ? 2.818 11.273 -8.656 1 61.38 87 THR A N 1
ATOM 613 C CA . THR A 1 87 ? 3.146 11.234 -10.078 1 61.38 87 THR A CA 1
ATOM 614 C C . THR A 1 87 ? 3.605 12.609 -10.555 1 61.38 87 THR A C 1
ATOM 616 O O . THR A 1 87 ? 2.891 13.602 -10.398 1 61.38 87 THR A O 1
ATOM 619 N N . VAL A 1 88 ? 4.891 12.68 -10.695 1 67.12 88 VAL A N 1
ATOM 620 C CA . VAL A 1 88 ? 5.473 13.859 -11.344 1 67.12 88 VAL A CA 1
ATOM 621 C C . VAL A 1 88 ? 5.812 13.539 -12.797 1 67.12 88 VAL A C 1
ATOM 623 O O . VAL A 1 88 ? 6.59 12.617 -13.07 1 67.12 88 VAL A O 1
ATOM 626 N N . HIS A 1 89 ? 5.203 14.172 -13.703 1 68.69 89 HIS A N 1
ATOM 627 C CA . HIS A 1 89 ? 5.34 13.828 -15.117 1 68.69 89 HIS A CA 1
ATOM 628 C C . HIS A 1 89 ? 6.441 14.648 -15.781 1 68.69 89 HIS A C 1
ATOM 630 O O . HIS A 1 89 ? 6.91 14.297 -16.859 1 68.69 89 HIS A O 1
ATOM 636 N N . TRP A 1 90 ? 6.891 15.641 -15.18 1 76.62 90 TRP A N 1
ATOM 637 C CA . TRP A 1 90 ? 7.914 16.469 -15.805 1 76.62 90 TRP A CA 1
ATOM 638 C C . TRP A 1 90 ? 9.289 16.172 -15.219 1 76.62 90 TRP A C 1
ATOM 640 O O . TRP A 1 90 ? 9.43 16.016 -14.008 1 76.62 90 TRP A O 1
ATOM 650 N N . PRO A 1 91 ? 10.25 16.047 -16.062 1 86.69 91 PRO A N 1
ATOM 651 C CA . PRO A 1 91 ? 11.609 15.711 -15.641 1 86.69 91 PRO A CA 1
ATOM 652 C C . PRO A 1 91 ? 12.344 16.891 -15 1 86.69 91 PRO A C 1
ATOM 654 O O . PRO A 1 91 ? 13.375 17.328 -15.516 1 86.69 91 PRO A O 1
ATOM 657 N N . LEU A 1 92 ? 11.914 17.375 -13.922 1 92.19 92 LEU A N 1
ATOM 658 C CA . LEU A 1 92 ? 12.57 18.422 -13.141 1 92.19 92 LEU A CA 1
ATOM 659 C C . LEU A 1 92 ? 13.531 17.812 -12.125 1 92.19 92 LEU A C 1
ATOM 661 O O . LEU A 1 92 ? 13.359 16.656 -11.703 1 92.19 92 LEU A O 1
ATOM 665 N N . ASP A 1 93 ? 14.492 18.562 -11.922 1 95.19 93 ASP A N 1
ATOM 666 C CA . ASP A 1 93 ? 15.328 18.109 -10.82 1 95.19 93 ASP A CA 1
ATOM 667 C C . ASP A 1 93 ? 14.617 18.281 -9.484 1 95.19 93 ASP A C 1
ATOM 669 O O . ASP A 1 93 ? 13.648 19.031 -9.383 1 95.19 93 ASP A O 1
ATOM 673 N N . ALA A 1 94 ? 15.078 17.531 -8.523 1 96.12 94 ALA A N 1
ATOM 674 C CA . ALA A 1 94 ? 14.453 17.516 -7.203 1 96.12 94 ALA A CA 1
ATOM 675 C C . ALA A 1 94 ? 14.391 18.922 -6.613 1 96.12 94 ALA A C 1
ATOM 677 O O . ALA A 1 94 ? 13.383 19.297 -6.012 1 96.12 94 ALA A O 1
ATOM 678 N N . TYR A 1 95 ? 15.445 19.672 -6.844 1 95.81 95 TYR A N 1
ATOM 679 C CA . TYR A 1 95 ? 15.461 21.031 -6.34 1 95.81 95 TYR A CA 1
ATOM 680 C C . TYR A 1 95 ? 14.289 21.844 -6.891 1 95.81 95 TYR A C 1
ATOM 682 O O . TYR A 1 95 ? 13.562 22.484 -6.137 1 95.81 95 TYR A O 1
ATOM 690 N N . HIS A 1 96 ? 14.094 21.766 -8.117 1 94.5 96 HIS A N 1
ATOM 691 C CA . HIS A 1 96 ? 13.047 22.562 -8.766 1 94.5 96 HIS A CA 1
ATOM 692 C C . HIS A 1 96 ? 11.664 22.047 -8.391 1 94.5 96 HIS A C 1
ATOM 694 O O . HIS A 1 96 ? 10.719 22.844 -8.289 1 94.5 96 HIS A O 1
ATOM 700 N N . VAL A 1 97 ? 11.57 20.766 -8.203 1 94.31 97 VAL A N 1
ATOM 701 C CA . VAL A 1 97 ? 10.305 20.219 -7.727 1 94.31 97 VAL A CA 1
ATOM 702 C C . VAL A 1 97 ? 9.969 20.797 -6.359 1 94.31 97 VAL A C 1
ATOM 704 O O . VAL A 1 97 ? 8.844 21.25 -6.133 1 94.31 97 VAL A O 1
ATOM 707 N N . VAL A 1 98 ? 10.93 20.844 -5.484 1 95.62 98 VAL A N 1
ATOM 708 C CA . VAL A 1 98 ? 10.727 21.375 -4.145 1 95.62 98 VAL A CA 1
ATOM 709 C C . VAL A 1 98 ? 10.453 22.875 -4.234 1 95.62 98 VAL A C 1
ATOM 711 O O . VAL A 1 98 ? 9.625 23.406 -3.488 1 95.62 98 VAL A O 1
ATOM 714 N N . ALA A 1 99 ? 11.062 23.516 -5.199 1 94.38 99 ALA A N 1
ATOM 715 C CA . ALA A 1 99 ? 10.898 24.953 -5.383 1 94.38 99 ALA A CA 1
ATOM 716 C C . ALA A 1 99 ? 9.453 25.312 -5.719 1 94.38 99 ALA A C 1
ATOM 718 O O . ALA A 1 99 ? 8.984 26.406 -5.43 1 94.38 99 ALA A O 1
ATOM 719 N N . LEU A 1 100 ? 8.766 24.375 -6.309 1 92 100 LEU A N 1
ATOM 720 C CA . LEU A 1 100 ? 7.359 24.594 -6.617 1 92 100 LEU A CA 1
ATOM 721 C C . LEU A 1 100 ? 6.555 24.844 -5.34 1 92 100 LEU A C 1
ATOM 723 O O . LEU A 1 100 ? 5.469 25.422 -5.387 1 92 100 LEU A O 1
ATOM 727 N N . GLY A 1 101 ? 7.023 24.375 -4.23 1 93.69 101 GLY A N 1
ATOM 728 C CA . GLY A 1 101 ? 6.379 24.625 -2.951 1 93.69 101 GLY A CA 1
ATOM 729 C C . GLY A 1 101 ? 6.387 26.094 -2.551 1 93.69 101 GLY A C 1
ATOM 730 O O . GLY A 1 101 ? 5.652 26.5 -1.649 1 93.69 101 GLY A O 1
ATOM 731 N N . ARG A 1 102 ? 7.184 26.859 -3.217 1 93.81 102 ARG A N 1
ATOM 732 C CA . ARG A 1 102 ? 7.289 28.281 -2.881 1 93.81 102 ARG A CA 1
ATOM 733 C C . ARG A 1 102 ? 6.277 29.109 -3.67 1 93.81 102 ARG A C 1
ATOM 735 O O . ARG A 1 102 ? 6.129 30.297 -3.432 1 93.81 102 ARG A O 1
ATOM 742 N N . LEU A 1 103 ? 5.551 28.516 -4.551 1 88.56 103 LEU A N 1
ATOM 743 C CA . LEU A 1 103 ? 4.664 29.219 -5.469 1 88.56 103 LEU A CA 1
ATOM 744 C C . LEU A 1 103 ? 3.67 30.094 -4.707 1 88.56 103 LEU A C 1
ATOM 746 O O . LEU A 1 103 ? 3.408 31.234 -5.102 1 88.56 103 LEU A O 1
ATOM 750 N N . PRO A 1 104 ? 3.135 29.578 -3.627 1 84.81 104 PRO A N 1
ATOM 751 C CA . PRO A 1 104 ? 2.193 30.422 -2.895 1 84.81 104 PRO A CA 1
ATOM 752 C C . PRO A 1 104 ? 2.836 31.719 -2.381 1 84.81 104 PRO A C 1
ATOM 754 O O . PRO A 1 104 ? 2.133 32.688 -2.078 1 84.81 104 PRO A O 1
ATOM 757 N N . HIS A 1 105 ? 4.113 31.703 -2.266 1 84.69 105 HIS A N 1
ATOM 758 C CA . HIS A 1 105 ? 4.844 32.844 -1.714 1 84.69 105 HIS A CA 1
ATOM 759 C C . HIS A 1 105 ? 5.273 33.781 -2.814 1 84.69 105 HIS A C 1
ATOM 761 O O . HIS A 1 105 ? 5.68 34.938 -2.533 1 84.69 105 HIS A O 1
ATOM 767 N N . LEU A 1 106 ? 5.195 33.219 -4.031 1 78.81 106 LEU A N 1
ATOM 768 C CA . LEU A 1 106 ? 5.766 34 -5.117 1 78.81 106 LEU A CA 1
ATOM 769 C C . LEU A 1 106 ? 4.738 34.969 -5.676 1 78.81 106 LEU A C 1
ATOM 771 O O . LEU A 1 106 ? 3.547 34.656 -5.742 1 78.81 106 LEU A O 1
ATOM 775 N N . GLY A 1 107 ? 5.156 36.219 -5.684 1 66.69 107 GLY A N 1
AT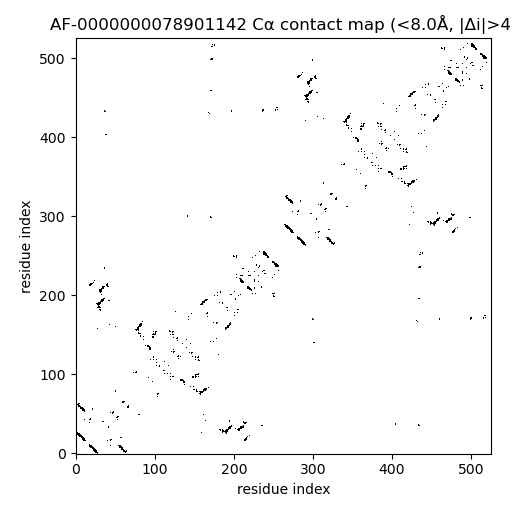OM 776 C CA . GLY A 1 107 ? 4.324 37.156 -6.398 1 66.69 107 GLY A CA 1
ATOM 777 C C . GLY A 1 107 ? 4.234 36.906 -7.887 1 66.69 107 GLY A C 1
ATOM 778 O O . GLY A 1 107 ? 4.836 35.938 -8.383 1 66.69 107 GLY A O 1
ATOM 779 N N . PRO A 1 108 ? 3.221 37.438 -8.805 1 57.97 108 PRO A N 1
ATOM 780 C CA . PRO A 1 108 ? 2.965 37.219 -10.227 1 57.97 108 PRO A CA 1
ATOM 781 C C . PRO A 1 108 ? 4.246 37.125 -11.047 1 57.97 108 PRO A C 1
ATOM 783 O O . PRO A 1 108 ? 4.281 36.438 -12.078 1 57.97 108 PRO A O 1
ATOM 786 N N . LEU A 1 109 ? 5.34 37.812 -10.797 1 59.47 109 LEU A N 1
ATOM 787 C CA . LEU A 1 109 ? 6.57 37.844 -11.578 1 59.47 109 LEU A CA 1
ATOM 788 C C . LEU A 1 109 ? 7.734 37.25 -10.789 1 59.47 109 LEU A C 1
ATOM 790 O O . LEU A 1 109 ? 8.898 37.594 -11.055 1 59.47 109 LEU A O 1
ATOM 794 N N . GLY A 1 110 ? 7.539 36.438 -9.805 1 62.25 110 GLY A N 1
ATOM 795 C CA . GLY A 1 110 ? 8.586 36.438 -8.789 1 62.25 110 GLY A CA 1
ATOM 796 C C . GLY A 1 110 ? 9.555 35.281 -8.945 1 62.25 110 GLY A C 1
ATOM 797 O O . GLY A 1 110 ? 9.156 34.156 -9.258 1 62.25 110 GLY A O 1
ATOM 798 N N . ARG A 1 111 ? 10.773 35.594 -9.312 1 69.38 111 ARG A N 1
ATOM 799 C CA . ARG A 1 111 ? 11.953 34.75 -9.164 1 69.38 111 ARG A CA 1
ATOM 800 C C . ARG A 1 111 ? 12.203 34.438 -7.691 1 69.38 111 ARG A C 1
ATOM 802 O O . ARG A 1 111 ? 11.914 35.25 -6.812 1 69.38 111 ARG A O 1
ATOM 809 N N . PRO A 1 112 ? 12.641 33.156 -7.441 1 77.69 112 PRO A N 1
ATOM 810 C CA . PRO A 1 112 ? 12.938 32.812 -6.051 1 77.69 112 PRO A CA 1
ATOM 811 C C . PRO A 1 112 ? 13.891 33.812 -5.379 1 77.69 112 PRO A C 1
ATOM 813 O O . PRO A 1 112 ? 14.906 34.188 -5.965 1 77.69 112 PRO A O 1
ATOM 816 N N . THR A 1 113 ? 13.508 34.344 -4.293 1 87.69 113 THR A N 1
ATOM 817 C CA . THR A 1 113 ? 14.32 35.219 -3.467 1 87.69 113 THR A CA 1
ATOM 818 C C . THR A 1 113 ? 15.297 34.406 -2.617 1 87.69 113 THR A C 1
ATOM 820 O O . THR A 1 113 ? 15.227 33.188 -2.582 1 87.69 113 THR A O 1
ATOM 823 N N . PRO A 1 114 ? 16.25 35.094 -2.08 1 90.06 114 PRO A N 1
ATOM 824 C CA . PRO A 1 114 ? 17.125 34.406 -1.15 1 90.06 114 PRO A CA 1
ATOM 825 C C . PRO A 1 114 ? 16.375 33.688 -0.035 1 90.06 114 PRO A C 1
ATOM 827 O O . PRO A 1 114 ? 16.781 32.594 0.408 1 90.06 114 PRO A O 1
ATOM 830 N N . GLU A 1 115 ? 15.375 34.281 0.34 1 91.06 115 GLU A N 1
ATOM 831 C CA . GLU A 1 115 ? 14.539 33.656 1.362 1 91.06 115 GLU A CA 1
ATOM 832 C C . GLU A 1 115 ? 13.906 32.344 0.847 1 91.06 115 GLU A C 1
ATOM 834 O O . GLU A 1 115 ? 13.797 31.375 1.587 1 91.06 115 GLU A O 1
ATOM 839 N N . ASP A 1 116 ? 13.523 32.406 -0.368 1 92.94 116 ASP A N 1
ATOM 840 C CA . ASP A 1 116 ? 12.945 31.219 -0.979 1 92.94 116 ASP A CA 1
ATOM 841 C C . ASP A 1 116 ? 13.984 30.109 -1.084 1 92.94 116 ASP A C 1
ATOM 843 O O . ASP A 1 116 ? 13.688 28.938 -0.806 1 92.94 116 ASP A O 1
ATOM 847 N N . GLU A 1 117 ? 15.148 30.5 -1.459 1 94.38 117 GLU A N 1
ATOM 848 C CA . GLU A 1 117 ? 16.234 29.531 -1.556 1 94.38 117 GLU A CA 1
ATOM 849 C C . GLU A 1 117 ? 16.516 28.891 -0.201 1 94.38 117 GLU A C 1
ATOM 851 O O . GLU A 1 117 ? 16.75 27.672 -0.115 1 94.38 117 GLU A O 1
ATOM 856 N N . ALA A 1 118 ? 16.469 29.688 0.757 1 95.69 118 ALA A N 1
ATOM 857 C CA . ALA A 1 118 ? 16.703 29.188 2.109 1 95.69 118 ALA A CA 1
ATOM 858 C C . ALA A 1 118 ? 15.586 28.234 2.535 1 95.69 118 ALA A C 1
ATOM 860 O O . ALA A 1 118 ? 15.844 27.203 3.162 1 95.69 118 ALA A O 1
ATOM 861 N N . ALA A 1 119 ? 14.391 28.609 2.207 1 95.56 119 ALA A N 1
ATOM 862 C CA . ALA A 1 119 ? 13.242 27.766 2.535 1 95.56 119 ALA A CA 1
ATOM 863 C C . ALA A 1 119 ? 13.336 26.422 1.834 1 95.56 119 ALA A C 1
ATOM 865 O O . ALA A 1 119 ? 13.047 25.375 2.436 1 95.56 119 ALA A O 1
ATOM 866 N N . ILE A 1 120 ? 13.727 26.438 0.611 1 96.31 120 ILE A N 1
ATOM 867 C CA . ILE A 1 120 ? 13.891 25.219 -0.168 1 96.31 120 ILE A CA 1
ATOM 868 C C . ILE A 1 120 ? 14.969 24.344 0.466 1 96.31 120 ILE A C 1
ATOM 870 O O . ILE A 1 120 ? 14.766 23.141 0.661 1 96.31 120 ILE A O 1
ATOM 874 N N . ALA A 1 121 ? 16.031 24.953 0.825 1 96.56 121 ALA A N 1
ATOM 875 C CA . ALA A 1 121 ? 17.141 24.219 1.444 1 96.56 121 ALA A CA 1
ATOM 876 C C . ALA A 1 121 ? 16.703 23.594 2.768 1 96.56 121 ALA A C 1
ATOM 878 O O . ALA A 1 121 ? 17.016 22.438 3.039 1 96.56 121 ALA A O 1
ATOM 879 N N . ARG A 1 122 ? 16 24.328 3.547 1 97 122 ARG A N 1
ATOM 880 C CA . ARG A 1 122 ? 15.5 23.828 4.824 1 97 122 ARG A CA 1
ATOM 881 C C . ARG A 1 122 ? 14.547 22.656 4.621 1 97 122 ARG A C 1
ATOM 883 O O . ARG A 1 122 ? 14.625 21.656 5.336 1 97 122 ARG A O 1
ATOM 890 N N . ALA A 1 123 ? 13.688 22.812 3.68 1 97.44 123 ALA A N 1
ATOM 891 C CA . ALA A 1 123 ? 12.727 21.766 3.375 1 97.44 123 ALA A CA 1
ATOM 892 C C . ALA A 1 123 ? 13.43 20.484 2.949 1 97.44 123 ALA A C 1
ATOM 894 O O . ALA A 1 123 ? 13.094 19.391 3.422 1 97.44 123 ALA A O 1
ATOM 895 N N . MET A 1 124 ? 14.383 20.641 2.102 1 97.75 124 MET A N 1
ATOM 896 C CA . MET A 1 124 ? 15.125 19.484 1.614 1 97.75 124 MET A CA 1
ATOM 897 C C . MET A 1 124 ? 15.898 18.812 2.748 1 97.75 124 MET A C 1
ATOM 899 O O . MET A 1 124 ? 15.945 17.578 2.832 1 97.75 124 MET A O 1
ATOM 903 N N . GLU A 1 125 ? 16.438 19.594 3.582 1 97.06 125 GLU A N 1
ATOM 904 C CA . GLU A 1 125 ? 17.141 19.062 4.738 1 97.06 125 GLU A CA 1
ATOM 905 C C . GLU A 1 125 ? 16.188 18.344 5.688 1 97.06 125 GLU A C 1
ATOM 907 O O . GLU A 1 125 ? 16.453 17.219 6.102 1 97.06 125 GLU A O 1
ATOM 912 N N . THR A 1 126 ? 15.109 18.953 5.953 1 96.31 126 THR A N 1
ATOM 913 C CA . THR A 1 126 ? 14.125 18.406 6.875 1 96.31 126 THR A CA 1
ATOM 914 C C . THR A 1 126 ? 13.586 17.062 6.352 1 96.31 126 THR A C 1
ATOM 916 O O . THR A 1 126 ? 13.383 16.125 7.125 1 96.31 126 THR A O 1
ATOM 919 N N . ALA A 1 127 ? 13.438 16.938 5.059 1 96.88 127 ALA A N 1
ATOM 920 C CA . ALA A 1 127 ? 12.898 15.727 4.441 1 96.88 127 ALA A CA 1
ATOM 921 C C . ALA A 1 127 ? 14.016 14.742 4.102 1 96.88 127 ALA A C 1
ATOM 923 O O . ALA A 1 127 ? 13.773 13.727 3.457 1 96.88 127 ALA A O 1
ATOM 924 N N . ASP A 1 128 ? 15.242 15.094 4.461 1 95.94 128 ASP A N 1
ATOM 925 C CA . ASP A 1 128 ? 16.391 14.258 4.145 1 95.94 128 ASP A CA 1
ATOM 926 C C . ASP A 1 128 ? 16.516 14.023 2.643 1 95.94 128 ASP A C 1
ATOM 928 O O . ASP A 1 128 ? 16.656 12.883 2.201 1 95.94 128 ASP A O 1
ATOM 932 N N . ALA A 1 129 ? 16.375 15.102 1.874 1 97.12 129 ALA A N 1
ATOM 933 C CA . ALA A 1 129 ? 16.359 14.977 0.419 1 97.12 129 ALA A CA 1
ATOM 934 C C . ALA A 1 129 ? 17.406 15.875 -0.217 1 97.12 129 ALA A C 1
ATOM 936 O O . ALA A 1 129 ? 17.438 16.047 -1.438 1 97.12 129 ALA A O 1
ATOM 937 N N . ALA A 1 130 ? 18.297 16.5 0.601 1 97.31 130 ALA A N 1
ATOM 938 C CA . ALA A 1 130 ? 19.281 17.469 0.107 1 97.31 130 ALA A CA 1
ATOM 939 C C . ALA A 1 130 ? 20.219 16.828 -0.912 1 97.31 130 ALA A C 1
ATOM 941 O O . ALA A 1 130 ? 20.578 17.453 -1.909 1 97.31 130 ALA A O 1
ATOM 942 N N . ALA A 1 131 ? 20.547 15.602 -0.68 1 95.19 131 ALA A N 1
ATOM 943 C CA . ALA A 1 131 ? 21.516 14.898 -1.527 1 95.19 131 ALA A CA 1
ATOM 944 C C . ALA A 1 131 ? 20.938 14.664 -2.922 1 95.19 131 ALA A C 1
ATOM 946 O O . ALA A 1 131 ? 21.672 14.367 -3.861 1 95.19 131 ALA A O 1
ATOM 947 N N . PHE A 1 132 ? 19.656 14.82 -3.096 1 95.56 132 PHE A N 1
ATOM 948 C CA . PHE A 1 132 ? 18.984 14.5 -4.352 1 95.56 132 PHE A CA 1
ATOM 949 C C . PHE A 1 132 ? 18.812 15.75 -5.207 1 95.56 132 PHE A C 1
ATOM 951 O O . PHE A 1 132 ? 18.359 15.672 -6.348 1 95.56 132 PHE A O 1
ATOM 958 N N . ALA A 1 133 ? 19.188 16.875 -4.762 1 96.06 133 ALA A N 1
ATOM 959 C CA . ALA A 1 133 ? 18.812 18.172 -5.312 1 96.06 133 ALA A CA 1
ATOM 960 C C . ALA A 1 133 ? 19.125 18.25 -6.805 1 96.06 133 ALA A C 1
ATOM 962 O O . ALA A 1 133 ? 18.281 18.656 -7.605 1 96.06 133 ALA A O 1
ATOM 963 N N . PRO A 1 134 ? 20.281 17.781 -7.184 1 95.75 134 PRO A N 1
ATOM 964 C CA . PRO A 1 134 ? 20.594 17.953 -8.602 1 95.75 134 PRO A CA 1
ATOM 965 C C . PRO A 1 134 ? 20.062 16.812 -9.469 1 95.75 134 PRO A C 1
ATOM 967 O O . PRO A 1 134 ? 20.188 16.844 -10.695 1 95.75 134 PRO A O 1
ATOM 970 N N . ARG A 1 135 ? 19.453 15.844 -8.875 1 95.56 135 ARG A N 1
ATOM 971 C CA . ARG A 1 135 ? 19 14.672 -9.633 1 95.56 135 ARG A CA 1
ATOM 972 C C . ARG A 1 135 ? 17.594 14.891 -10.188 1 95.56 135 ARG A C 1
ATOM 974 O O . ARG A 1 135 ? 16.75 15.508 -9.539 1 95.56 135 ARG A O 1
ATOM 981 N N . THR A 1 136 ? 17.422 14.359 -11.344 1 94.94 136 THR A N 1
ATOM 982 C CA . THR A 1 136 ? 16.094 14.398 -11.938 1 94.94 136 THR A CA 1
ATOM 983 C C . THR A 1 136 ? 15.133 13.5 -11.172 1 94.94 136 THR A C 1
ATOM 985 O O . THR A 1 136 ? 15.492 12.383 -10.789 1 94.9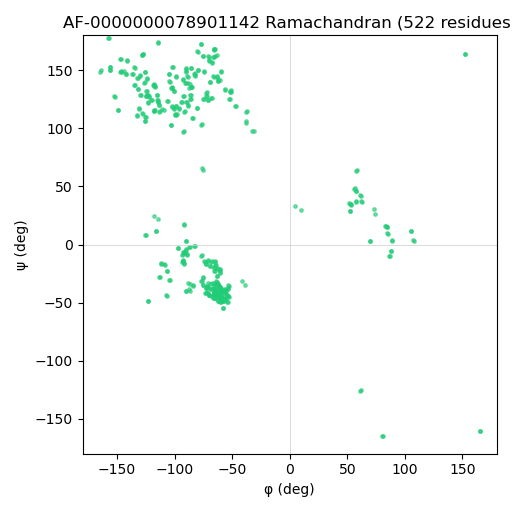4 136 THR A O 1
ATOM 988 N N . ILE A 1 137 ? 13.914 13.961 -10.992 1 93 137 ILE A N 1
ATOM 989 C CA . ILE A 1 137 ? 12.945 13.289 -10.133 1 93 137 ILE A CA 1
ATOM 990 C C . ILE A 1 137 ? 12.617 11.906 -10.703 1 93 137 ILE A C 1
ATOM 992 O O . ILE A 1 137 ? 12.383 10.961 -9.953 1 93 137 ILE A O 1
ATOM 996 N N . THR A 1 138 ? 12.648 11.734 -11.938 1 89 138 THR A N 1
ATOM 997 C CA . THR A 1 138 ? 12.297 10.469 -12.578 1 89 138 THR A CA 1
ATOM 998 C C . THR A 1 138 ? 13.383 9.43 -12.359 1 89 138 THR A C 1
ATOM 1000 O O . THR A 1 138 ? 13.164 8.234 -12.57 1 89 138 THR A O 1
ATOM 1003 N N . SER A 1 139 ? 14.547 9.867 -11.969 1 89.56 139 SER A N 1
ATOM 1004 C CA . SER A 1 139 ? 15.664 8.953 -11.734 1 89.56 139 SER A CA 1
ATOM 1005 C C . SER A 1 139 ? 15.703 8.492 -10.281 1 89.56 139 SER A C 1
ATOM 1007 O O . SER A 1 139 ? 16.469 7.59 -9.938 1 89.56 139 SER A O 1
ATOM 1009 N N . LEU A 1 140 ? 14.883 9.062 -9.484 1 91.44 140 LEU A N 1
ATOM 1010 C CA . LEU A 1 140 ? 14.891 8.773 -8.055 1 91.44 140 LEU A CA 1
ATOM 1011 C C . LEU A 1 140 ? 14.102 7.5 -7.754 1 91.44 140 LEU A C 1
ATOM 1013 O O . LEU A 1 140 ? 13.148 7.176 -8.461 1 91.44 140 LEU A O 1
ATOM 1017 N N . SER A 1 141 ? 14.586 6.785 -6.703 1 89.25 141 SER A N 1
ATOM 1018 C CA . SER A 1 141 ? 13.805 5.656 -6.211 1 89.25 141 SER A CA 1
ATOM 1019 C C . SER A 1 141 ? 12.477 6.113 -5.609 1 89.25 141 SER A C 1
ATOM 1021 O O . SER A 1 141 ? 12.258 7.312 -5.426 1 89.25 141 SER A O 1
ATOM 1023 N N . GLY A 1 142 ? 11.578 5.207 -5.352 1 88.75 142 GLY A N 1
ATOM 1024 C CA . GLY A 1 142 ? 10.297 5.527 -4.727 1 88.75 142 GLY A CA 1
ATOM 1025 C C . GLY A 1 142 ? 10.453 6.242 -3.4 1 88.75 142 GLY A C 1
ATOM 1026 O O . GLY A 1 142 ? 9.758 7.23 -3.141 1 88.75 142 GLY A O 1
ATOM 1027 N N . GLY A 1 143 ? 11.352 5.715 -2.535 1 92.31 143 GLY A N 1
ATOM 1028 C CA . GLY A 1 143 ? 11.602 6.348 -1.25 1 92.31 143 GLY A CA 1
ATOM 1029 C C . GLY A 1 143 ? 12.188 7.738 -1.372 1 92.31 143 GLY A C 1
ATOM 1030 O O . GLY A 1 143 ? 11.812 8.648 -0.63 1 92.31 143 GLY A O 1
ATOM 1031 N N . GLU A 1 144 ? 13.102 7.883 -2.338 1 93.44 144 GLU A N 1
ATOM 1032 C CA . GLU A 1 144 ? 13.703 9.195 -2.584 1 93.44 144 GLU A CA 1
ATOM 1033 C C . GLU A 1 144 ? 12.664 10.188 -3.098 1 93.44 144 GLU A C 1
ATOM 1035 O O . GLU A 1 144 ? 12.609 11.328 -2.639 1 93.44 144 GLU A O 1
ATOM 1040 N N . ARG A 1 145 ? 11.844 9.75 -3.951 1 94.12 145 ARG A N 1
ATOM 1041 C CA . ARG A 1 145 ? 10.805 10.602 -4.516 1 94.12 145 ARG A CA 1
ATOM 1042 C C . ARG A 1 145 ? 9.812 11.039 -3.439 1 94.12 145 ARG A C 1
ATOM 1044 O O . ARG A 1 145 ? 9.414 12.203 -3.4 1 94.12 145 ARG A O 1
ATOM 1051 N N . ALA A 1 146 ? 9.453 10.133 -2.602 1 94.38 146 ALA A N 1
ATOM 1052 C CA . ALA A 1 146 ? 8.555 10.453 -1.498 1 94.38 146 ALA A CA 1
ATOM 1053 C C . ALA A 1 146 ? 9.125 11.578 -0.64 1 94.38 146 ALA A C 1
ATOM 1055 O O . ALA A 1 146 ? 8.398 12.508 -0.263 1 94.38 146 ALA A O 1
ATOM 1056 N N . ARG A 1 147 ? 10.367 11.539 -0.421 1 95.69 147 ARG A N 1
ATOM 1057 C CA . ARG A 1 147 ? 11.016 12.547 0.411 1 95.69 147 ARG A CA 1
ATOM 1058 C C . ARG A 1 147 ? 11.094 13.883 -0.312 1 95.69 147 ARG A C 1
ATOM 1060 O O . ARG A 1 147 ? 10.945 14.938 0.308 1 95.69 147 ARG A O 1
ATOM 1067 N N . VAL A 1 148 ? 11.297 13.812 -1.586 1 96.12 148 VAL A N 1
ATOM 1068 C CA . VAL A 1 148 ? 11.312 15.039 -2.373 1 96.12 148 VAL A CA 1
ATOM 1069 C C . VAL A 1 148 ? 9.922 15.672 -2.365 1 96.12 148 VAL A C 1
ATOM 1071 O O . VAL A 1 148 ? 9.781 16.891 -2.199 1 96.12 148 VAL A O 1
ATOM 1074 N N . MET A 1 149 ? 8.938 14.859 -2.527 1 95.94 149 MET A N 1
ATOM 1075 C CA . MET A 1 149 ? 7.566 15.367 -2.518 1 95.94 149 MET A CA 1
ATOM 1076 C C . MET A 1 149 ? 7.207 15.93 -1.147 1 95.94 149 MET A C 1
ATOM 1078 O O . MET A 1 149 ? 6.504 16.938 -1.052 1 95.94 149 MET A O 1
ATOM 1082 N N . LEU A 1 150 ? 7.637 15.258 -0.153 1 96.81 150 LEU A N 1
ATOM 1083 C CA . LEU A 1 150 ? 7.453 15.789 1.193 1 96.81 150 LEU A CA 1
ATOM 1084 C C . LEU A 1 150 ? 8.156 17.125 1.35 1 96.81 150 LEU A C 1
ATOM 1086 O O . LEU A 1 150 ? 7.586 18.078 1.906 1 96.81 150 LEU A O 1
ATOM 1090 N N . ALA A 1 151 ? 9.359 17.219 0.815 1 97.25 151 ALA A N 1
ATOM 1091 C CA . ALA A 1 151 ? 10.102 18.469 0.846 1 97.25 151 ALA A CA 1
ATOM 1092 C C . ALA A 1 151 ? 9.336 19.578 0.135 1 97.25 151 ALA A C 1
ATOM 1094 O O . ALA A 1 151 ? 9.289 20.719 0.61 1 97.25 151 ALA A O 1
ATOM 1095 N N . ARG A 1 152 ? 8.797 19.25 -0.939 1 96.12 152 ARG A N 1
ATOM 1096 C CA . ARG A 1 152 ? 8 20.234 -1.674 1 96.12 152 ARG A CA 1
ATOM 1097 C C . ARG A 1 152 ? 6.887 20.797 -0.799 1 96.12 152 ARG A C 1
ATOM 1099 O O . ARG A 1 152 ? 6.684 22.016 -0.756 1 96.12 152 ARG A O 1
ATOM 1106 N N . ALA A 1 153 ? 6.207 19.906 -0.141 1 96.5 153 ALA A N 1
ATOM 1107 C CA . ALA A 1 153 ? 5.133 20.344 0.748 1 96.5 153 ALA A CA 1
ATOM 1108 C C . ALA A 1 153 ? 5.68 21.188 1.893 1 96.5 153 ALA A C 1
ATOM 1110 O O . ALA A 1 153 ? 5.055 22.188 2.293 1 96.5 153 ALA A O 1
ATOM 1111 N N . LEU A 1 154 ? 6.844 20.891 2.355 1 97.44 154 LEU A N 1
ATOM 1112 C CA . LEU A 1 154 ? 7.438 21.594 3.494 1 97.44 154 LEU A CA 1
ATOM 1113 C C . LEU A 1 154 ? 7.945 22.969 3.088 1 97.44 154 LEU A C 1
ATOM 1115 O O . LEU A 1 154 ? 8 23.875 3.914 1 97.44 154 LEU A O 1
ATOM 1119 N N . ALA A 1 155 ? 8.281 23.047 1.861 1 96.81 155 ALA A N 1
ATOM 1120 C CA . ALA A 1 155 ? 8.797 24.328 1.366 1 96.81 155 ALA A CA 1
ATOM 1121 C C . ALA A 1 155 ? 7.742 25.422 1.467 1 96.81 155 ALA A C 1
ATOM 1123 O O . ALA A 1 155 ? 8.07 26.609 1.473 1 96.81 155 ALA A O 1
ATOM 1124 N N . VAL A 1 156 ? 6.559 25.047 1.548 1 95.88 156 VAL A N 1
ATOM 1125 C CA . VAL A 1 156 ? 5.473 26 1.732 1 95.88 156 VAL A CA 1
ATOM 1126 C C . VAL A 1 156 ? 5.629 26.719 3.076 1 95.88 156 VAL A C 1
ATOM 1128 O O . VAL A 1 156 ? 5.242 27.875 3.221 1 95.88 156 VAL A O 1
ATOM 1131 N N . GLU A 1 157 ? 6.137 25.969 4.031 1 96 157 GLU A N 1
ATOM 1132 C CA . GLU A 1 157 ? 6.32 26.453 5.398 1 96 157 GLU A CA 1
ATOM 1133 C C . GLU A 1 157 ? 4.984 26.812 6.039 1 96 157 GLU A C 1
ATOM 1135 O O . GLU A 1 157 ? 4.879 27.828 6.738 1 96 157 GLU A O 1
ATOM 1140 N N . ALA A 1 158 ? 4.008 26.062 5.742 1 97.06 158 ALA A N 1
ATOM 1141 C CA . ALA A 1 158 ? 2.68 26.234 6.32 1 97.06 158 ALA A CA 1
ATOM 1142 C C . ALA A 1 158 ? 2.607 25.641 7.727 1 97.06 158 ALA A C 1
ATOM 1144 O O . ALA A 1 158 ? 3.275 24.656 8.023 1 97.06 158 ALA A O 1
ATOM 1145 N N . PRO A 1 159 ? 1.796 26.203 8.531 1 97.38 159 PRO A N 1
ATOM 1146 C CA . PRO A 1 159 ? 1.643 25.672 9.883 1 97.38 159 PRO A CA 1
ATOM 1147 C C . PRO A 1 159 ? 0.944 24.312 9.898 1 97.38 159 PRO A C 1
ATOM 1149 O O . PRO A 1 159 ? 1.034 23.578 10.891 1 97.38 159 PRO A O 1
ATOM 1152 N N . ILE A 1 160 ? 0.246 23.938 8.836 1 98.31 160 ILE A N 1
ATOM 1153 C CA . ILE A 1 160 ? -0.468 22.656 8.75 1 98.31 160 ILE A CA 1
ATOM 1154 C C . ILE A 1 160 ? 0.036 21.875 7.543 1 98.31 160 ILE A C 1
ATOM 1156 O O . ILE A 1 160 ? 0.142 22.406 6.441 1 98.31 160 ILE A O 1
ATOM 1160 N N . LEU A 1 161 ? 0.416 20.656 7.785 1 98.44 161 LEU A N 1
ATOM 1161 C CA . LEU A 1 161 ? 0.729 19.719 6.719 1 98.44 161 LEU A CA 1
ATOM 1162 C C . LEU A 1 161 ? -0.326 18.609 6.637 1 98.44 161 LEU A C 1
ATOM 1164 O O . LEU A 1 161 ? -0.557 17.891 7.613 1 98.44 161 LEU A O 1
ATOM 1168 N N . LEU A 1 162 ? -1.037 18.531 5.551 1 98.38 162 LEU A N 1
ATOM 1169 C CA . LEU A 1 162 ? -1.93 17.422 5.227 1 98.38 162 LEU A CA 1
ATOM 1170 C C . LEU A 1 162 ? -1.258 16.453 4.27 1 98.38 162 LEU A C 1
ATOM 1172 O O . LEU A 1 162 ? -0.845 16.828 3.174 1 98.38 162 LEU A O 1
ATOM 1176 N N . ALA A 1 163 ? -1.112 15.25 4.703 1 97.81 163 ALA A N 1
ATOM 1177 C CA . ALA A 1 163 ? -0.461 14.234 3.879 1 97.81 163 ALA A CA 1
ATOM 1178 C C . ALA A 1 163 ? -1.415 13.086 3.568 1 97.81 163 ALA A C 1
ATOM 1180 O O . ALA A 1 163 ? -1.839 12.359 4.473 1 97.81 163 ALA A O 1
ATOM 1181 N N . ASP A 1 164 ? -1.744 12.938 2.311 1 97.06 164 ASP A N 1
ATOM 1182 C CA . ASP A 1 164 ? -2.656 11.883 1.878 1 97.06 164 ASP A CA 1
ATOM 1183 C C . ASP A 1 164 ? -1.888 10.625 1.477 1 97.06 164 ASP A C 1
ATOM 1185 O O . ASP A 1 164 ? -1.411 10.523 0.344 1 97.06 164 ASP A O 1
ATOM 1189 N N . GLU A 1 165 ? -1.799 9.664 2.42 1 96.25 165 GLU A N 1
ATOM 1190 C CA . GLU A 1 165 ? -1.123 8.375 2.287 1 96.25 165 GLU A CA 1
ATOM 1191 C C . GLU A 1 165 ? 0.348 8.562 1.921 1 96.25 165 GLU A C 1
ATOM 1193 O O . GLU A 1 165 ? 0.822 8 0.933 1 96.25 165 GLU A O 1
ATOM 1198 N N . PRO A 1 166 ? 1.103 9.172 2.787 1 96.12 166 PRO A N 1
ATOM 1199 C CA . PRO A 1 166 ? 2.49 9.531 2.484 1 96.12 166 PRO A CA 1
ATOM 1200 C C . PRO A 1 166 ? 3.412 8.312 2.41 1 96.12 166 PRO A C 1
ATOM 1202 O O . PRO A 1 166 ? 4.527 8.406 1.89 1 96.12 166 PRO A O 1
ATOM 1205 N N . VAL A 1 167 ? 2.908 7.172 2.898 1 95.69 167 VAL A N 1
ATOM 1206 C CA . VAL A 1 167 ? 3.824 6.039 2.967 1 95.69 167 VAL A CA 1
ATOM 1207 C C . VAL A 1 167 ? 3.332 4.918 2.053 1 95.69 167 VAL A C 1
ATOM 1209 O O . VAL A 1 167 ? 3.859 3.805 2.086 1 95.69 167 VAL A O 1
ATOM 1212 N N . ALA A 1 168 ? 2.373 5.242 1.238 1 91.25 168 ALA A N 1
ATOM 1213 C CA . ALA A 1 168 ? 1.849 4.242 0.312 1 91.25 168 ALA A CA 1
ATOM 1214 C C . ALA A 1 168 ? 2.93 3.77 -0.656 1 91.25 168 ALA A C 1
ATOM 1216 O O . ALA A 1 168 ? 3.797 4.551 -1.058 1 91.25 168 ALA A O 1
ATOM 1217 N N . ALA A 1 169 ? 2.963 2.484 -0.971 1 87.94 169 ALA A N 1
ATOM 1218 C CA . ALA A 1 169 ? 3.787 1.849 -1.997 1 87.94 169 ALA A CA 1
ATOM 1219 C C . ALA A 1 169 ? 5.262 1.859 -1.601 1 87.94 169 ALA A C 1
ATOM 1221 O O . ALA A 1 169 ? 6.133 1.56 -2.42 1 87.94 169 ALA A O 1
ATOM 1222 N N . LEU A 1 170 ? 5.598 2.369 -0.385 1 93.88 170 LEU A N 1
ATOM 1223 C CA . LEU A 1 170 ? 6.977 2.365 0.094 1 93.88 170 LEU A CA 1
ATOM 1224 C C . LEU A 1 170 ? 7.309 1.048 0.784 1 93.88 170 LEU A C 1
ATOM 1226 O O . LEU A 1 170 ? 6.418 0.375 1.309 1 93.88 170 LEU A O 1
ATOM 1230 N N . ASP A 1 171 ? 8.578 0.671 0.749 1 95.62 171 ASP A N 1
ATOM 1231 C CA . ASP A 1 171 ? 9.023 -0.498 1.502 1 95.62 171 ASP A CA 1
ATOM 1232 C C . ASP A 1 171 ? 9.164 -0.173 2.986 1 95.62 171 ASP A C 1
ATOM 1234 O O . ASP A 1 171 ? 9.039 0.984 3.391 1 95.62 171 ASP A O 1
ATOM 1238 N N . PRO A 1 172 ? 9.422 -1.179 3.816 1 96.81 172 PRO A N 1
ATOM 1239 C CA . PRO A 1 172 ? 9.398 -0.981 5.27 1 96.81 172 PRO A CA 1
ATOM 1240 C C . PRO A 1 172 ? 10.391 0.086 5.73 1 96.81 172 PRO A C 1
ATOM 1242 O O . PRO A 1 172 ? 10.07 0.896 6.602 1 96.81 172 PRO A O 1
ATOM 1245 N N . TYR A 1 173 ? 11.547 0.165 5.172 1 97.25 173 TYR A N 1
ATOM 1246 C CA . TYR A 1 173 ? 12.547 1.144 5.578 1 97.25 173 TYR A CA 1
ATOM 1247 C C . TYR A 1 173 ? 12.047 2.564 5.348 1 97.25 173 TYR A C 1
ATOM 1249 O O . TYR A 1 173 ? 12.117 3.408 6.246 1 97.25 173 TYR A O 1
ATOM 1257 N N . HIS A 1 174 ? 11.555 2.783 4.238 1 96.44 174 HIS A N 1
ATOM 1258 C CA . HIS A 1 174 ? 11.156 4.137 3.871 1 96.44 174 HIS A CA 1
ATOM 1259 C C . HIS A 1 174 ? 9.844 4.527 4.539 1 96.44 174 HIS A C 1
ATOM 1261 O O . HIS A 1 174 ? 9.617 5.703 4.836 1 96.44 174 HIS A O 1
ATOM 1267 N N . GLN A 1 175 ? 8.969 3.539 4.766 1 97.25 175 GLN A N 1
ATOM 1268 C CA . GLN A 1 175 ? 7.77 3.832 5.547 1 97.25 175 GLN A CA 1
ATOM 1269 C C . GLN A 1 175 ? 8.133 4.379 6.922 1 97.25 175 GLN A C 1
ATOM 1271 O O . GLN A 1 175 ? 7.609 5.418 7.34 1 97.25 175 GLN A O 1
ATOM 1276 N N . LEU A 1 176 ? 9.031 3.674 7.535 1 97.88 176 LEU A N 1
ATOM 1277 C CA . LEU A 1 176 ? 9.484 4.105 8.852 1 97.88 176 LEU A CA 1
ATOM 1278 C C . LEU A 1 176 ? 10.148 5.477 8.781 1 97.88 176 LEU A C 1
ATOM 1280 O O . LEU A 1 176 ? 9.891 6.344 9.617 1 97.88 176 LEU A O 1
ATOM 1284 N N . GLN A 1 177 ? 10.93 5.637 7.785 1 97.31 177 GLN A N 1
ATOM 1285 C CA . GLN A 1 177 ? 11.641 6.898 7.617 1 97.31 177 GLN A CA 1
ATOM 1286 C C . GLN A 1 177 ? 10.664 8.062 7.465 1 97.31 177 GLN A C 1
ATOM 1288 O O . GLN A 1 177 ? 10.805 9.086 8.141 1 97.31 177 GLN A O 1
ATOM 1293 N N . VAL A 1 178 ? 9.727 7.922 6.621 1 97.25 178 VAL A N 1
ATOM 1294 C CA . VAL A 1 178 ? 8.766 8.992 6.375 1 97.25 178 VAL A CA 1
ATOM 1295 C C . VAL A 1 178 ? 7.961 9.266 7.645 1 97.25 178 VAL A C 1
ATOM 1297 O O . VAL A 1 178 ? 7.719 10.422 7.992 1 97.25 178 VAL A O 1
ATOM 1300 N N . MET A 1 179 ? 7.543 8.258 8.375 1 98.19 179 MET A N 1
ATOM 1301 C CA . MET A 1 179 ? 6.809 8.453 9.625 1 98.19 179 MET A CA 1
ATOM 1302 C C . MET A 1 179 ? 7.652 9.211 10.641 1 98.19 179 MET A C 1
ATOM 1304 O O . MET A 1 179 ? 7.148 10.086 11.336 1 98.19 179 MET A O 1
ATOM 1308 N N . GLU A 1 180 ? 8.906 8.844 10.68 1 98.06 1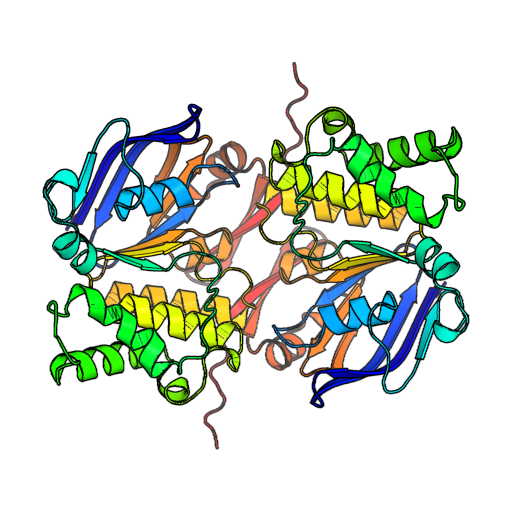80 GLU A N 1
ATOM 1309 C CA . GLU A 1 180 ? 9.828 9.562 11.555 1 98.06 180 GLU A CA 1
ATOM 1310 C C . GLU A 1 180 ? 9.938 11.031 11.164 1 98.06 180 GLU A C 1
ATOM 1312 O O . GLU A 1 180 ? 9.961 11.914 12.031 1 98.06 180 GLU A O 1
ATOM 1317 N N . LEU A 1 181 ? 10.023 11.273 9.922 1 97.69 181 LEU A N 1
ATOM 1318 C CA . LEU A 1 181 ? 10.102 12.641 9.422 1 97.69 181 LEU A CA 1
ATOM 1319 C C . LEU A 1 181 ? 8.844 13.43 9.789 1 97.69 181 LEU A C 1
ATOM 1321 O O . LEU A 1 181 ? 8.938 14.586 10.203 1 97.69 181 LEU A O 1
ATOM 1325 N N . LEU A 1 182 ? 7.699 12.82 9.68 1 98.44 182 LEU A N 1
ATOM 1326 C CA . LEU A 1 182 ? 6.445 13.484 10.031 1 98.44 182 LEU A CA 1
ATOM 1327 C C . LEU A 1 182 ? 6.422 13.852 11.508 1 98.44 182 LEU A C 1
ATOM 1329 O O . LEU A 1 182 ? 5.98 14.938 11.875 1 98.44 182 LEU A O 1
ATOM 1333 N N . ARG A 1 183 ? 6.875 12.977 12.328 1 98.06 183 ARG A N 1
ATOM 1334 C CA . ARG A 1 183 ? 6.969 13.266 13.758 1 98.06 183 ARG A CA 1
ATOM 1335 C C . ARG A 1 183 ? 7.91 14.438 14.016 1 98.06 183 ARG A C 1
ATOM 1337 O O . ARG A 1 183 ? 7.625 15.297 14.852 1 98.06 183 ARG A O 1
ATOM 1344 N N . GLY A 1 184 ? 9.039 14.391 13.289 1 97.25 184 GLY A N 1
ATOM 1345 C CA . GLY A 1 184 ? 9.977 15.492 13.406 1 97.25 184 GLY A CA 1
ATOM 1346 C C . GLY A 1 184 ? 9.383 16.828 13 1 97.25 184 GLY A C 1
ATOM 1347 O O . GLY A 1 184 ? 9.633 17.844 13.648 1 97.25 184 GLY A O 1
ATOM 1348 N N . ILE A 1 185 ? 8.656 16.844 12 1 97.44 185 ILE A N 1
ATOM 1349 C CA . ILE A 1 185 ? 7.992 18.047 11.508 1 97.44 185 ILE A CA 1
ATOM 1350 C C . ILE A 1 185 ? 7 18.562 12.547 1 97.44 185 ILE A C 1
ATOM 1352 O O . ILE A 1 185 ? 6.965 19.75 12.844 1 97.44 185 ILE A O 1
ATOM 1356 N N . ALA A 1 186 ? 6.234 17.703 13.148 1 97.94 186 ALA A N 1
ATOM 1357 C CA . ALA A 1 186 ? 5.293 18.094 14.195 1 97.94 186 ALA A CA 1
ATOM 1358 C C . ALA A 1 186 ? 6.023 18.672 15.406 1 97.94 186 ALA A C 1
ATOM 1360 O O . ALA A 1 186 ? 5.543 19.609 16.031 1 97.94 186 ALA A O 1
ATOM 1361 N N . ALA A 1 187 ? 7.156 18.156 15.656 1 96.62 187 ALA A N 1
ATOM 1362 C CA . ALA A 1 187 ? 7.938 18.578 16.812 1 96.62 187 ALA A CA 1
ATOM 1363 C C . ALA A 1 187 ? 8.391 20.031 16.672 1 96.62 187 ALA A C 1
ATOM 1365 O O . ALA A 1 187 ? 8.742 20.688 17.656 1 96.62 187 ALA A O 1
ATOM 1366 N N . THR A 1 188 ? 8.375 20.5 15.461 1 95.19 188 THR A N 1
ATOM 1367 C CA . THR A 1 188 ? 8.758 21.891 15.234 1 95.19 188 THR A CA 1
ATOM 1368 C C . THR A 1 188 ? 7.574 22.828 15.5 1 95.19 188 THR A C 1
ATOM 1370 O O . THR A 1 188 ? 7.684 24.031 15.336 1 95.19 188 THR A O 1
ATOM 1373 N N . GLY A 1 189 ? 6.438 22.281 15.844 1 96.5 189 GLY A N 1
ATOM 1374 C CA . GLY A 1 189 ? 5.281 23.078 16.188 1 96.5 189 GLY A CA 1
ATOM 1375 C C . GLY A 1 189 ? 4.195 23.062 15.133 1 96.5 189 GLY A C 1
ATOM 1376 O O . GLY A 1 189 ? 3.166 23.719 15.281 1 96.5 189 GLY A O 1
ATOM 1377 N N . ARG A 1 190 ? 4.352 22.312 14.109 1 97.12 190 ARG A N 1
ATOM 1378 C CA . ARG A 1 190 ? 3.371 22.219 13.031 1 97.12 190 ARG A CA 1
ATOM 1379 C C . ARG A 1 190 ? 2.355 21.109 13.297 1 97.12 190 ARG A C 1
ATOM 1381 O O . ARG A 1 190 ? 2.666 20.125 13.977 1 97.12 190 ARG A O 1
ATOM 1388 N N . LEU A 1 191 ? 1.165 21.328 12.766 1 98.5 191 LEU A N 1
ATOM 1389 C CA . LEU A 1 191 ? 0.185 20.25 12.766 1 98.5 191 LEU A CA 1
ATOM 1390 C C . LEU A 1 191 ? 0.368 19.344 11.547 1 98.5 191 LEU A C 1
ATOM 1392 O O . LEU A 1 191 ? 0.47 19.828 10.422 1 98.5 191 LEU A O 1
ATOM 1396 N N . VAL A 1 192 ? 0.454 18.062 11.82 1 98.69 192 VAL A N 1
ATOM 1397 C CA . VAL A 1 192 ? 0.498 17.078 10.742 1 98.69 192 VAL A CA 1
ATOM 1398 C C . VAL A 1 192 ? -0.753 16.203 10.789 1 98.69 192 VAL A C 1
ATOM 1400 O O . VAL A 1 192 ? -1.073 15.625 11.828 1 98.69 192 VAL A O 1
ATOM 1403 N N . VAL A 1 193 ? -1.494 16.172 9.727 1 98.75 193 VAL A N 1
ATOM 1404 C CA . VAL A 1 193 ? -2.588 15.219 9.539 1 98.75 193 VAL A CA 1
ATOM 1405 C C . VAL A 1 193 ? -2.256 14.266 8.391 1 98.75 193 VAL A C 1
ATOM 1407 O O . VAL A 1 193 ? -2.051 14.695 7.258 1 98.75 193 VAL A O 1
ATOM 1410 N N . ALA A 1 194 ? -2.203 13.016 8.703 1 98.44 194 ALA A N 1
ATOM 1411 C CA . ALA A 1 194 ? -1.819 12.031 7.691 1 98.44 194 ALA A CA 1
ATOM 1412 C C . ALA A 1 194 ? -2.879 10.945 7.555 1 98.44 194 ALA A C 1
ATOM 1414 O O . ALA A 1 194 ? -3.342 10.391 8.555 1 98.44 194 ALA A O 1
ATOM 1415 N N . VAL A 1 195 ? -3.297 10.727 6.348 1 98.12 195 VAL A N 1
ATOM 1416 C CA . VAL A 1 195 ? -4.121 9.555 6.066 1 98.12 195 VAL A CA 1
ATOM 1417 C C . VAL A 1 195 ? -3.25 8.297 6.062 1 98.12 195 VAL A C 1
ATOM 1419 O O . VAL A 1 195 ? -2.256 8.227 5.336 1 98.12 195 VAL A O 1
ATOM 1422 N N . LEU A 1 196 ? -3.629 7.281 6.891 1 97.31 196 LEU A N 1
ATOM 1423 C CA . LEU A 1 196 ? -2.826 6.07 7.012 1 97.31 196 LEU A CA 1
ATOM 1424 C C . LEU A 1 196 ? -3.701 4.824 6.902 1 97.31 196 LEU A C 1
ATOM 1426 O O . LEU A 1 196 ? -4.805 4.785 7.445 1 97.31 196 LEU A O 1
ATOM 1430 N N . HIS A 1 197 ? -3.105 3.816 6.25 1 94.69 197 HIS A N 1
ATOM 1431 C CA . HIS A 1 197 ? -3.771 2.52 6.176 1 94.69 197 HIS A CA 1
ATOM 1432 C C . HIS A 1 197 ? -3.094 1.499 7.082 1 94.69 197 HIS A C 1
ATOM 1434 O O . HIS A 1 197 ? -3.672 0.455 7.391 1 94.69 197 HIS A O 1
ATOM 1440 N N . ASP A 1 198 ? -1.867 1.697 7.414 1 95.94 198 ASP A N 1
ATOM 1441 C CA . ASP A 1 198 ? -1.106 0.786 8.258 1 95.94 198 ASP A CA 1
ATOM 1442 C C . ASP A 1 198 ? -1.353 1.077 9.742 1 95.94 198 ASP A C 1
ATOM 1444 O O . ASP A 1 198 ? -0.814 2.043 10.289 1 95.94 198 ASP A O 1
ATOM 1448 N N . LEU A 1 199 ? -2.061 0.163 10.359 1 97.94 199 LEU A N 1
ATOM 1449 C CA . LEU A 1 199 ? -2.518 0.43 11.719 1 97.94 199 LEU A CA 1
ATOM 1450 C C . LEU A 1 199 ? -1.357 0.361 12.711 1 97.94 199 LEU A C 1
ATOM 1452 O O . LEU A 1 199 ? -1.279 1.169 13.641 1 97.94 199 LEU A O 1
ATOM 1456 N N . PRO A 1 200 ? -0.401 -0.548 12.539 1 97.56 200 PRO A N 1
ATOM 1457 C CA . PRO A 1 200 ? 0.754 -0.523 13.438 1 97.56 200 PRO A CA 1
ATOM 1458 C C . PRO A 1 200 ? 1.537 0.785 13.359 1 97.56 200 PRO A C 1
ATOM 1460 O O . PRO A 1 200 ? 1.959 1.321 14.391 1 97.56 200 PRO A O 1
ATOM 1463 N N . LEU A 1 201 ? 1.75 1.265 12.188 1 97.62 201 LEU A N 1
ATOM 1464 C CA . LEU A 1 201 ? 2.441 2.541 12.039 1 97.62 201 LEU A CA 1
ATOM 1465 C C . LEU A 1 201 ? 1.64 3.672 12.672 1 97.62 201 LEU A C 1
ATOM 1467 O O . LEU A 1 201 ? 2.203 4.531 13.352 1 97.62 201 LEU A O 1
ATOM 1471 N N . ALA A 1 202 ? 0.339 3.67 12.438 1 98.38 202 ALA A N 1
ATOM 1472 C CA . ALA A 1 202 ? -0.523 4.691 13.031 1 98.38 202 ALA A CA 1
ATOM 1473 C C . ALA A 1 202 ? -0.438 4.664 14.555 1 98.38 202 ALA A C 1
ATOM 1475 O O . ALA A 1 202 ? -0.297 5.711 15.188 1 98.38 202 ALA A O 1
ATOM 1476 N N . ALA A 1 203 ? -0.499 3.506 15.086 1 98.25 203 ALA A N 1
ATOM 1477 C CA . ALA A 1 203 ? -0.47 3.322 16.531 1 98.25 203 ALA A CA 1
ATOM 1478 C C . ALA A 1 203 ? 0.832 3.85 17.125 1 98.25 203 ALA A C 1
ATOM 1480 O O . ALA A 1 203 ? 0.835 4.426 18.219 1 98.25 203 ALA A O 1
ATOM 1481 N N . ARG A 1 204 ? 1.88 3.701 16.453 1 97.62 204 ARG A N 1
ATOM 1482 C CA . ARG A 1 204 ? 3.205 3.969 17.016 1 97.62 204 ARG A CA 1
ATOM 1483 C C . ARG A 1 204 ? 3.586 5.434 16.828 1 97.62 204 ARG A C 1
ATOM 1485 O O . ARG A 1 204 ? 4.27 6.012 17.688 1 97.62 204 ARG A O 1
ATOM 1492 N N . PHE A 1 205 ? 3.141 6.02 15.734 1 98.12 205 PHE A N 1
ATOM 1493 C CA . PHE A 1 205 ? 3.785 7.273 15.352 1 98.12 205 PHE A CA 1
ATOM 1494 C C . PHE A 1 205 ? 2.822 8.445 15.508 1 98.12 205 PHE A C 1
ATOM 1496 O O . PHE A 1 205 ? 3.242 9.602 15.508 1 98.12 205 PHE A O 1
ATOM 1503 N N . CYS A 1 206 ? 1.56 8.133 15.602 1 98.5 206 CYS A N 1
ATOM 1504 C CA . CYS A 1 206 ? 0.6 9.227 15.734 1 98.5 206 CYS A CA 1
ATOM 1505 C C . CYS A 1 206 ? 0.322 9.531 17.203 1 98.5 206 CYS A C 1
ATOM 1507 O O . CYS A 1 206 ? 0.268 8.617 18.031 1 98.5 206 CYS A O 1
ATOM 1509 N N . ASP A 1 207 ? 0.16 10.781 17.5 1 98.06 207 ASP A N 1
ATOM 1510 C CA . ASP A 1 207 ? -0.237 11.195 18.844 1 98.06 207 ASP A CA 1
ATOM 1511 C C . ASP A 1 207 ? -1.723 10.93 19.094 1 98.06 207 ASP A C 1
ATOM 1513 O O . ASP A 1 207 ? -2.139 10.664 20.219 1 98.06 207 ASP A O 1
ATOM 1517 N N . ARG A 1 208 ? -2.393 11.109 18.062 1 98.25 208 ARG A N 1
ATOM 1518 C CA . ARG A 1 208 ? -3.848 11 18.047 1 98.25 208 ARG A CA 1
ATOM 1519 C C . ARG A 1 208 ? -4.34 10.359 16.75 1 98.25 208 ARG A C 1
ATOM 1521 O O . ARG A 1 208 ? -3.709 10.508 15.703 1 98.25 208 ARG A O 1
ATOM 1528 N N . LEU A 1 209 ? -5.445 9.609 16.891 1 98.62 209 LEU A N 1
ATOM 1529 C CA . LEU A 1 209 ? -6.066 9.008 15.719 1 98.62 209 LEU A CA 1
ATOM 1530 C C . LEU A 1 209 ? -7.527 9.414 15.602 1 98.62 209 LEU A C 1
ATOM 1532 O O . LEU A 1 209 ? -8.219 9.562 16.625 1 98.62 209 LEU A O 1
ATOM 1536 N N . VAL A 1 210 ? -7.945 9.617 14.445 1 98.69 210 VAL A N 1
ATOM 1537 C CA . VAL A 1 210 ? -9.352 9.789 14.094 1 98.69 210 VAL A CA 1
ATOM 1538 C C . VAL A 1 210 ? -9.789 8.656 13.164 1 98.69 210 VAL A C 1
ATOM 1540 O O . VAL A 1 210 ? -9.281 8.531 12.047 1 98.69 210 VAL A O 1
ATOM 1543 N N . LEU A 1 211 ? -10.695 7.852 13.641 1 98.69 211 LEU A N 1
ATOM 1544 C CA . LEU A 1 211 ? -11.219 6.711 12.898 1 98.69 211 LEU A CA 1
ATOM 1545 C C . LEU A 1 211 ? -12.523 7.07 12.195 1 98.69 211 LEU A C 1
ATOM 1547 O O . LEU A 1 211 ? -13.508 7.41 12.852 1 98.69 211 LEU A O 1
ATOM 1551 N N . LEU A 1 212 ? -12.438 7 10.898 1 98.12 212 LEU A N 1
ATOM 1552 C CA . LEU A 1 212 ? -13.633 7.242 10.102 1 98.12 212 LEU A CA 1
ATOM 1553 C C . LEU A 1 212 ? -14.281 5.926 9.68 1 98.12 212 LEU A C 1
ATOM 1555 O O . LEU A 1 212 ? -13.586 4.941 9.43 1 98.12 212 LEU A O 1
ATOM 1559 N N . GLY A 1 213 ? -15.539 5.945 9.633 1 96 213 GLY A N 1
ATOM 1560 C CA . GLY A 1 213 ? -16.359 4.852 9.141 1 96 213 GLY A CA 1
ATOM 1561 C C . GLY A 1 213 ? -17.688 5.312 8.57 1 96 213 GLY A C 1
ATOM 1562 O O . GLY A 1 213 ? -18.438 6.039 9.234 1 96 213 GLY A O 1
ATOM 1563 N N . SER A 1 214 ? -17.938 4.871 7.371 1 92.56 214 SER A N 1
ATOM 1564 C CA . SER A 1 214 ? -19.188 5.199 6.703 1 92.56 214 SER A CA 1
ATOM 1565 C C . SER A 1 214 ? -19.438 6.703 6.703 1 92.56 214 SER A C 1
ATOM 1567 O O . SER A 1 214 ? -20.531 7.156 7.012 1 92.56 214 SER A O 1
ATOM 1569 N N . GLY A 1 215 ? -18.375 7.406 6.59 1 95.38 215 GLY A N 1
ATOM 1570 C CA . GLY A 1 215 ? -18.453 8.844 6.406 1 95.38 215 GLY A CA 1
ATOM 1571 C C . GLY A 1 215 ? -18.594 9.609 7.711 1 95.38 215 GLY A C 1
ATOM 1572 O O . GLY A 1 215 ? -18.875 10.805 7.711 1 95.38 215 GLY A O 1
ATOM 1573 N N . ARG A 1 216 ? -18.422 8.93 8.828 1 97.19 216 ARG A N 1
ATOM 1574 C CA . ARG A 1 216 ? -18.531 9.562 10.141 1 97.19 216 ARG A CA 1
ATOM 1575 C C . ARG A 1 216 ? -17.312 9.266 11 1 97.19 216 ARG A C 1
ATOM 1577 O O . ARG A 1 216 ? -16.516 8.375 10.68 1 97.19 216 ARG A O 1
ATOM 1584 N N . VAL A 1 217 ? -17.188 10.086 12.047 1 97.81 217 VAL A N 1
ATOM 1585 C CA . VAL A 1 217 ? -16.156 9.797 13.031 1 97.81 217 VAL A CA 1
ATOM 1586 C C . VAL A 1 217 ? -16.641 8.703 13.984 1 97.81 217 VAL A C 1
ATOM 1588 O O . VAL A 1 217 ? -17.625 8.875 14.695 1 97.81 217 VAL A O 1
ATOM 1591 N N . VAL A 1 218 ? -15.977 7.613 13.984 1 97.56 218 VAL A N 1
ATOM 1592 C CA . VAL A 1 218 ? -16.297 6.473 14.836 1 97.56 218 VAL A CA 1
ATOM 1593 C C . VAL A 1 218 ? -15.617 6.625 16.188 1 97.56 218 VAL A C 1
ATOM 1595 O O . VAL A 1 218 ? -16.188 6.297 17.219 1 97.56 218 VAL A O 1
ATOM 1598 N N . ALA A 1 219 ? -14.438 7.09 16.172 1 98.25 219 ALA A N 1
ATOM 1599 C CA . ALA A 1 219 ? -13.641 7.293 17.391 1 98.25 219 ALA A CA 1
ATOM 1600 C C . ALA A 1 219 ? -12.57 8.359 17.156 1 98.25 219 ALA A C 1
ATOM 1602 O O . ALA A 1 219 ? -12.117 8.57 16.031 1 98.25 219 ALA A O 1
ATOM 1603 N N . ASP A 1 220 ? -12.25 9.008 18.156 1 98.25 220 ASP A N 1
ATOM 1604 C CA . ASP A 1 220 ? -11.273 10.102 18.156 1 98.25 220 ASP A CA 1
ATOM 1605 C C . ASP A 1 220 ? -10.539 10.18 19.5 1 98.25 220 ASP A C 1
ATOM 1607 O O . ASP A 1 220 ? -11.156 10.391 20.547 1 98.25 220 ASP A O 1
ATOM 1611 N N . GLY A 1 221 ? -9.266 9.938 19.422 1 98.12 221 GLY A N 1
ATOM 1612 C CA . GLY A 1 221 ? -8.523 9.977 20.672 1 98.12 221 GLY A CA 1
ATOM 1613 C C . GLY A 1 221 ? -7.141 9.352 20.562 1 98.12 221 GLY A C 1
ATOM 1614 O O . GLY A 1 221 ? -6.543 9.344 19.484 1 98.12 221 GLY A O 1
ATOM 1615 N N . GLU A 1 222 ? -6.602 8.992 21.703 1 97.94 222 GLU A N 1
ATOM 1616 C CA . GLU A 1 222 ? -5.305 8.328 21.719 1 97.94 222 GLU A CA 1
ATOM 1617 C C . GLU A 1 222 ? -5.34 7.016 20.938 1 97.94 222 GLU A C 1
ATOM 1619 O O . GLU A 1 222 ? -6.359 6.324 20.938 1 97.94 222 GLU A O 1
ATOM 1624 N N . PRO A 1 223 ? -4.234 6.656 20.359 1 98.12 223 PRO A N 1
ATOM 1625 C CA . PRO A 1 223 ? -4.199 5.473 19.5 1 98.12 223 PRO A CA 1
ATOM 1626 C C . PRO A 1 223 ? -4.723 4.219 20.188 1 98.12 223 PRO A C 1
ATOM 1628 O O . PRO A 1 223 ? -5.535 3.484 19.625 1 98.12 223 PRO A O 1
ATOM 1631 N N . GLU A 1 224 ? -4.332 4.008 21.406 1 97.06 224 GLU A N 1
ATOM 1632 C CA . GLU A 1 224 ? -4.75 2.811 22.125 1 97.06 224 GLU A CA 1
ATOM 1633 C C . GLU A 1 224 ? -6.27 2.75 22.266 1 97.06 224 GLU A C 1
ATOM 1635 O O . GLU A 1 224 ? -6.875 1.69 22.078 1 97.06 224 GLU A O 1
ATOM 1640 N N . ALA A 1 225 ? -6.855 3.852 22.562 1 97.94 225 ALA A N 1
ATOM 1641 C CA . ALA A 1 225 ? -8.305 3.914 22.734 1 97.94 225 ALA A CA 1
ATOM 1642 C C . ALA A 1 225 ? -9.031 3.768 21.406 1 97.94 225 ALA A C 1
ATOM 1644 O O . ALA A 1 225 ? -10.031 3.055 21.312 1 97.94 225 ALA A O 1
ATOM 1645 N N . VAL A 1 226 ? -8.547 4.395 20.391 1 98.5 226 VAL A N 1
ATOM 1646 C CA . VAL A 1 226 ? -9.203 4.406 19.078 1 98.5 226 VAL A CA 1
ATOM 1647 C C . VAL A 1 226 ? -9.094 3.029 18.438 1 98.5 226 VAL A C 1
ATOM 1649 O O . VAL A 1 226 ? -10.023 2.576 17.766 1 98.5 226 VAL A O 1
ATOM 1652 N N . LEU A 1 227 ? -7.953 2.35 18.625 1 98.19 227 LEU A N 1
ATOM 1653 C CA . LEU A 1 227 ? -7.723 1.066 17.969 1 98.19 227 LEU A CA 1
ATOM 1654 C C . LEU A 1 227 ? -8.18 -0.086 18.859 1 98.19 227 LEU A C 1
ATOM 1656 O O . LEU A 1 227 ? -7.805 -1.238 18.625 1 98.19 227 LEU A O 1
ATOM 1660 N N . ALA A 1 228 ? -8.992 0.221 19.828 1 97.94 228 ALA A N 1
ATOM 1661 C CA . ALA A 1 228 ? -9.531 -0.813 20.703 1 97.94 228 ALA A CA 1
ATOM 1662 C C . ALA A 1 228 ? -10.461 -1.753 19.938 1 97.94 228 ALA A C 1
ATOM 1664 O O . ALA A 1 228 ? -10.984 -1.391 18.875 1 97.94 228 ALA A O 1
ATOM 1665 N N . ARG A 1 229 ? -10.68 -2.895 20.5 1 97.19 229 ARG A N 1
ATOM 1666 C CA . ARG A 1 229 ? -11.367 -4.012 19.859 1 97.19 229 ARG A CA 1
ATOM 1667 C C . ARG A 1 229 ? -12.727 -3.58 19.312 1 97.19 229 ARG A C 1
ATOM 1669 O O . ARG A 1 229 ? -13.031 -3.809 18.141 1 97.19 229 ARG A O 1
ATOM 1676 N N . PRO A 1 230 ? -13.562 -2.895 20.109 1 97.06 230 PRO A N 1
ATOM 1677 C CA . PRO A 1 230 ? -14.898 -2.547 19.609 1 97.06 230 PRO A CA 1
ATOM 1678 C C . PRO A 1 230 ? -14.852 -1.654 18.375 1 97.06 230 PRO A C 1
ATOM 1680 O O . PRO A 1 230 ? -15.648 -1.828 17.453 1 97.06 230 PRO A O 1
ATOM 1683 N N . ASN A 1 231 ? -13.93 -0.721 18.344 1 97.62 231 ASN A N 1
ATOM 1684 C CA . ASN A 1 231 ? -13.82 0.198 17.219 1 97.62 231 ASN A CA 1
ATOM 1685 C C . ASN A 1 231 ? -13.32 -0.509 15.961 1 97.62 231 ASN A C 1
ATOM 1687 O O . ASN A 1 231 ? -13.828 -0.283 14.859 1 97.62 231 ASN A O 1
ATOM 1691 N N . LEU A 1 232 ? -12.297 -1.372 16.094 1 96.62 232 LEU A N 1
ATOM 1692 C CA . LEU A 1 232 ? -11.75 -2.111 14.961 1 96.62 232 LEU A CA 1
ATOM 1693 C C . LEU A 1 232 ? -12.812 -3.021 14.344 1 96.62 232 LEU A C 1
ATOM 1695 O O . LEU A 1 232 ? -12.938 -3.084 13.117 1 96.62 232 LEU A O 1
ATOM 1699 N N . GLU A 1 233 ? -13.484 -3.654 15.211 1 96.44 233 GLU A N 1
ATOM 1700 C CA . GLU A 1 233 ? -14.516 -4.574 14.734 1 96.44 233 GLU A CA 1
ATOM 1701 C C . GLU A 1 233 ? -15.648 -3.824 14.039 1 96.44 233 GLU A C 1
ATOM 1703 O O . GLU A 1 233 ? -16.141 -4.258 12.992 1 96.44 233 GLU A O 1
ATOM 1708 N N . ALA A 1 234 ? -15.984 -2.727 14.547 1 94.44 234 ALA A N 1
ATOM 1709 C CA . ALA A 1 234 ? -17.078 -1.948 13.984 1 94.44 234 ALA A CA 1
ATOM 1710 C C . ALA A 1 234 ? -16.688 -1.305 12.664 1 94.44 234 ALA A C 1
ATOM 1712 O O . ALA A 1 234 ? -17.453 -1.321 11.695 1 94.44 234 ALA A O 1
ATOM 1713 N N . ALA A 1 235 ? -15.5 -0.792 12.633 1 96 235 ALA A N 1
ATOM 1714 C CA . ALA A 1 235 ? -15.109 0.016 11.484 1 96 235 ALA A CA 1
ATOM 1715 C C . ALA A 1 235 ? -14.477 -0.85 10.391 1 96 235 ALA A C 1
ATOM 1717 O O . ALA A 1 235 ? -14.75 -0.657 9.203 1 96 235 ALA A O 1
ATOM 1718 N N . TYR A 1 236 ? -13.641 -1.843 10.789 1 96.88 236 TYR A N 1
ATOM 1719 C CA . TYR A 1 236 ? -12.867 -2.607 9.812 1 96.88 236 TYR A CA 1
ATOM 1720 C C . TYR A 1 236 ? -13.398 -4.027 9.688 1 96.88 236 TYR A C 1
ATOM 1722 O O . TYR A 1 236 ? -13.031 -4.758 8.758 1 96.88 236 TYR A O 1
ATOM 1730 N N . ARG A 1 237 ? -14.188 -4.418 10.672 1 96.94 237 ARG A N 1
ATOM 1731 C CA . ARG A 1 237 ? -14.672 -5.793 10.734 1 96.94 237 ARG A CA 1
ATOM 1732 C C . ARG A 1 237 ? -13.516 -6.777 10.859 1 96.94 237 ARG A C 1
ATOM 1734 O O . ARG A 1 237 ? -13.516 -7.828 10.219 1 96.94 237 ARG A O 1
ATOM 1741 N N . VAL A 1 238 ? -12.562 -6.406 11.703 1 97.56 238 VAL A N 1
ATOM 1742 C CA . VAL A 1 238 ? -11.43 -7.293 11.945 1 97.56 238 VAL A CA 1
ATOM 1743 C C . VAL A 1 238 ? -11.133 -7.367 13.438 1 97.56 238 VAL A C 1
ATOM 1745 O O . VAL A 1 238 ? -11.453 -6.445 14.188 1 97.56 238 VAL A O 1
ATOM 1748 N N . GLN A 1 239 ? -10.586 -8.461 13.812 1 97.56 239 GLN A N 1
ATOM 1749 C CA . GLN A 1 239 ? -9.969 -8.609 15.125 1 97.56 239 GLN A CA 1
ATOM 1750 C C . GLN A 1 239 ? -8.484 -8.25 15.078 1 97.56 239 GLN A C 1
ATOM 1752 O O . GLN A 1 239 ? -7.785 -8.602 14.133 1 97.56 239 GLN A O 1
ATOM 1757 N N . GLY A 1 240 ? -8.109 -7.566 16.125 1 97.25 240 GLY A N 1
ATOM 1758 C CA . GLY A 1 240 ? -6.715 -7.168 16.188 1 97.25 240 GLY A CA 1
ATOM 1759 C C . GLY A 1 240 ? -5.902 -7.984 17.172 1 97.25 240 GLY A C 1
ATOM 1760 O O . GLY A 1 240 ? -6.445 -8.492 18.156 1 97.25 240 GLY A O 1
ATOM 1761 N N . LEU A 1 241 ? -4.664 -8.188 16.859 1 97.88 241 LEU A N 1
ATOM 1762 C CA . LEU A 1 241 ? -3.66 -8.656 17.812 1 97.88 241 LEU A CA 1
ATOM 1763 C C . LEU A 1 241 ? -2.904 -7.492 18.422 1 97.88 241 LEU A C 1
ATOM 1765 O O . LEU A 1 241 ? -2.336 -6.664 17.719 1 97.88 241 LEU A O 1
ATOM 1769 N N . TYR A 1 242 ? -2.961 -7.426 19.719 1 97.31 242 TYR A N 1
ATOM 1770 C CA . TYR A 1 242 ? -2.379 -6.297 20.438 1 97.31 242 TYR A CA 1
ATOM 1771 C C . TYR A 1 242 ? -1.064 -6.688 21.094 1 97.31 242 TYR A C 1
ATOM 1773 O O . TYR A 1 242 ? -0.933 -7.801 21.625 1 97.31 242 TYR A O 1
ATOM 1781 N N . GLY A 1 243 ? -0.108 -5.766 21.031 1 96.25 243 GLY A N 1
ATOM 1782 C CA . GLY A 1 243 ? 1.174 -5.988 21.688 1 96.25 243 GLY A CA 1
ATOM 1783 C C . GLY A 1 243 ? 1.915 -4.703 22 1 96.25 243 GLY A C 1
ATOM 1784 O O . GLY A 1 243 ? 1.386 -3.607 21.797 1 96.25 243 GLY A O 1
ATOM 1785 N N . SER A 1 244 ? 3.074 -4.875 22.641 1 95.81 244 SER A N 1
ATOM 1786 C CA . SER A 1 244 ? 3.9 -3.723 22.984 1 95.81 244 SER A CA 1
ATOM 1787 C C . SER A 1 244 ? 5.383 -4.07 22.938 1 95.81 244 SER A C 1
ATOM 1789 O O . SER A 1 244 ? 5.758 -5.238 23.047 1 95.81 244 SER A O 1
ATOM 1791 N N . GLU A 1 245 ? 6.16 -3.189 22.625 1 96.06 245 GLU A N 1
ATOM 1792 C CA . GLU A 1 245 ? 7.613 -3.189 22.766 1 96.06 245 GLU A CA 1
ATOM 1793 C C . GLU A 1 245 ? 8.094 -1.971 23.547 1 96.06 245 GLU A C 1
ATOM 1795 O O . GLU A 1 245 ? 8.094 -0.853 23.031 1 96.06 245 GLU A O 1
ATOM 1800 N N . GLY A 1 246 ? 8.484 -2.197 24.766 1 94.38 246 GLY A N 1
ATOM 1801 C CA . GLY A 1 246 ? 8.68 -1.062 25.656 1 94.38 246 GLY A CA 1
ATOM 1802 C C . GLY A 1 246 ? 7.41 -0.262 25.891 1 94.38 246 GLY A C 1
ATOM 1803 O O . GLY A 1 246 ? 6.379 -0.819 26.266 1 94.38 246 GLY A O 1
ATOM 1804 N N . GLU A 1 247 ? 7.527 0.975 25.625 1 93.12 247 GLU A N 1
ATOM 1805 C CA . GLU A 1 247 ? 6.387 1.857 25.859 1 93.12 247 GLU A CA 1
ATOM 1806 C C . GLU A 1 247 ? 5.539 1.993 24.594 1 93.12 247 GLU A C 1
ATOM 1808 O O . GLU A 1 247 ? 4.445 2.557 24.625 1 93.12 247 GLU A O 1
ATOM 1813 N N . GLU A 1 248 ? 5.988 1.446 23.531 1 94.94 248 GLU A N 1
ATOM 1814 C CA . GLU A 1 248 ? 5.27 1.58 22.266 1 94.94 248 GLU A CA 1
ATOM 1815 C C . GLU A 1 248 ? 4.301 0.418 22.062 1 94.94 248 GLU A C 1
ATOM 1817 O O . GLU A 1 248 ? 4.676 -0.745 22.219 1 94.94 248 GLU A O 1
ATOM 1822 N N . ARG A 1 249 ? 3.096 0.755 21.797 1 96.38 249 ARG A N 1
ATOM 1823 C CA . ARG A 1 249 ? 2.064 -0.246 21.531 1 96.38 249 ARG A CA 1
ATOM 1824 C C . ARG A 1 249 ? 1.79 -0.387 20.047 1 96.38 249 ARG A C 1
ATOM 1826 O O . ARG A 1 249 ? 2.076 0.525 19.266 1 96.38 249 ARG A O 1
ATOM 1833 N N . TYR A 1 250 ? 1.336 -1.579 19.656 1 97.06 250 TYR A N 1
ATOM 1834 C CA . TYR A 1 250 ? 0.946 -1.799 18.266 1 97.06 250 TYR A CA 1
ATOM 1835 C C . TYR A 1 250 ? -0.3 -2.674 18.172 1 97.06 250 TYR A C 1
ATOM 1837 O O . TYR A 1 250 ? -0.673 -3.328 19.156 1 97.06 250 TYR A O 1
ATOM 1845 N N . VAL A 1 251 ? -0.995 -2.582 17.078 1 97.62 251 VAL A N 1
ATOM 1846 C CA . VAL A 1 251 ? -2.137 -3.43 16.75 1 97.62 251 VAL A CA 1
ATOM 1847 C C . VAL A 1 251 ? -1.961 -4.012 15.344 1 97.62 251 VAL A C 1
ATOM 1849 O O . VAL A 1 251 ? -1.614 -3.291 14.406 1 97.62 251 VAL A O 1
ATOM 1852 N N . LEU A 1 252 ? -2.094 -5.27 15.227 1 97.38 252 LEU A N 1
ATOM 1853 C CA . LEU A 1 252 ? -2.01 -5.977 13.953 1 97.38 252 LEU A CA 1
ATOM 1854 C C . LEU A 1 252 ? -3.359 -6.578 13.578 1 97.38 252 LEU A C 1
ATOM 1856 O O . LEU A 1 252 ? -3.912 -7.391 14.32 1 97.38 252 LEU A O 1
ATOM 1860 N N . PRO A 1 253 ? -3.99 -6.086 12.469 1 97.31 253 PRO A N 1
ATOM 1861 C CA . PRO A 1 253 ? -5.168 -6.84 12.023 1 97.31 253 PRO A CA 1
ATOM 1862 C C . PRO A 1 253 ? -4.891 -8.336 11.875 1 97.31 253 PRO A C 1
ATOM 1864 O O . PRO A 1 253 ? -3.912 -8.719 11.227 1 97.31 253 PRO A O 1
ATOM 1867 N N . TRP A 1 254 ? -5.738 -9.172 12.43 1 97.62 254 TRP A N 1
ATOM 1868 C CA . TRP A 1 254 ? -5.348 -10.57 12.547 1 97.62 254 TRP A CA 1
ATOM 1869 C C . TRP A 1 254 ? -6.359 -11.484 11.859 1 97.62 254 TRP A C 1
ATOM 1871 O O . TRP A 1 254 ? -5.988 -12.328 11.047 1 97.62 254 TRP A O 1
ATOM 1881 N N . ARG A 1 255 ? -7.699 -11.266 12.156 1 97.38 255 ARG A N 1
ATOM 1882 C C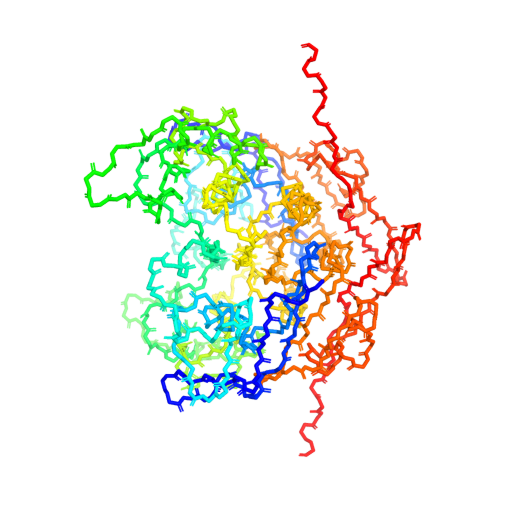A . ARG A 1 255 ? -8.75 -12.086 11.57 1 97.38 255 ARG A CA 1
ATOM 1883 C C . ARG A 1 255 ? -9.93 -11.227 11.125 1 97.38 255 ARG A C 1
ATOM 1885 O O . ARG A 1 255 ? -10.258 -10.227 11.766 1 97.38 255 ARG A O 1
ATOM 1892 N N . ARG A 1 256 ? -10.531 -11.672 10.078 1 96.44 256 ARG A N 1
ATOM 1893 C CA . ARG A 1 256 ? -11.75 -10.992 9.648 1 96.44 256 ARG A CA 1
ATOM 1894 C C . ARG A 1 256 ? -12.961 -11.484 10.438 1 96.44 256 ARG A C 1
ATOM 1896 O O . ARG A 1 256 ? -12.984 -12.633 10.898 1 96.44 256 ARG A O 1
ATOM 1903 N N . LEU A 1 257 ? -13.773 -10.586 10.617 1 94.25 257 LEU A N 1
ATOM 1904 C CA . LEU A 1 257 ? -15.047 -10.984 11.227 1 94.25 257 LEU A CA 1
ATOM 1905 C C . LEU A 1 257 ? -16.047 -11.398 10.156 1 94.25 257 LEU A C 1
ATOM 1907 O O . LEU A 1 257 ? -16.141 -10.766 9.102 1 94.25 257 LEU A O 1
ATOM 1911 N N . ALA A 1 258 ? -16.484 -12.656 10.266 1 78.44 258 ALA A N 1
ATOM 1912 C CA . ALA A 1 258 ? -17.469 -13.188 9.336 1 78.44 258 ALA A CA 1
ATOM 1913 C C . ALA A 1 258 ? -18.688 -12.273 9.242 1 78.44 258 ALA A C 1
ATOM 1915 O O . ALA A 1 258 ? -19 -11.562 10.203 1 78.44 258 ALA A O 1
ATOM 1916 N N . ALA A 1 259 ? -19.125 -11.969 8.023 1 62.53 259 ALA A N 1
ATOM 1917 C CA . ALA A 1 259 ? -20.344 -11.195 7.871 1 62.53 259 ALA A CA 1
ATOM 1918 C C . ALA A 1 259 ? -21.453 -11.734 8.766 1 62.53 259 ALA A C 1
ATOM 1920 O O . ALA A 1 259 ? -21.531 -12.938 9.016 1 62.53 259 ALA A O 1
ATOM 1921 N N . ASP A 1 260 ? -21.953 -10.953 9.672 1 46.59 260 ASP A N 1
ATOM 1922 C CA . ASP A 1 260 ? -23.172 -11.406 10.344 1 46.59 260 ASP A CA 1
ATOM 1923 C C . ASP A 1 260 ? -24.094 -12.125 9.367 1 46.59 260 ASP A C 1
ATOM 1925 O O . ASP A 1 260 ? -24.312 -11.656 8.25 1 46.59 260 ASP A O 1
ATOM 1929 N N . PRO A 1 261 ? -24.359 -13.453 9.523 1 34.44 261 PRO A N 1
ATOM 1930 C CA . PRO A 1 261 ? -25.438 -13.992 8.688 1 34.44 261 PRO A CA 1
ATOM 1931 C C . PRO A 1 261 ? -26.609 -13.016 8.531 1 34.44 261 PRO A C 1
ATOM 1933 O O . PRO A 1 261 ? -26.922 -12.266 9.461 1 34.44 261 PRO A O 1
ATOM 1936 N N . VAL A 1 262 ? -26.719 -12.383 7.285 1 32.72 262 VAL A N 1
ATOM 1937 C CA . VAL A 1 262 ? -27.984 -11.695 7.102 1 32.72 262 VAL A CA 1
ATOM 1938 C C . VAL A 1 262 ? -29.094 -12.445 7.848 1 32.72 262 VAL A C 1
ATOM 1940 O O . VAL A 1 262 ? -29.328 -13.633 7.598 1 32.72 262 VAL A O 1
ATOM 1943 N N . SER A 1 263 ? -29.344 -11.836 9.125 1 25.59 263 SER A N 1
ATOM 1944 C CA . SER A 1 263 ? -30.641 -12.297 9.586 1 25.59 263 SER A CA 1
ATOM 1945 C C . SER A 1 263 ? -31.672 -12.219 8.469 1 25.59 263 SER A C 1
ATOM 1947 O O . SER A 1 263 ? -31.703 -11.258 7.703 1 25.59 263 SER A O 1
ATOM 1949 N N . MET B 1 1 ? 5.363 -31.812 -6.031 1 80.44 1 MET B N 1
ATOM 1950 C CA . MET B 1 1 ? 6.145 -31.891 -7.266 1 80.44 1 MET B CA 1
ATOM 1951 C C . MET B 1 1 ? 6.426 -30.484 -7.809 1 80.44 1 MET B C 1
ATOM 1953 O O . MET B 1 1 ? 5.539 -29.625 -7.82 1 80.44 1 MET B O 1
ATOM 1957 N N . THR B 1 2 ? 7.617 -30.219 -8.227 1 90.5 2 THR B N 1
ATOM 1958 C CA . THR B 1 2 ? 8.055 -28.922 -8.711 1 90.5 2 THR B CA 1
ATOM 1959 C C . THR B 1 2 ? 7.43 -28.609 -10.07 1 90.5 2 THR B C 1
ATOM 1961 O O . THR B 1 2 ? 7.461 -29.438 -10.977 1 90.5 2 THR B O 1
ATOM 1964 N N . ILE B 1 3 ? 6.785 -27.531 -10.156 1 96.12 3 ILE B N 1
ATOM 1965 C CA . ILE B 1 3 ? 6.141 -27.172 -11.422 1 96.12 3 ILE B CA 1
ATOM 1966 C C . ILE B 1 3 ? 6.824 -25.953 -12.023 1 96.12 3 ILE B C 1
ATOM 1968 O O . ILE B 1 3 ? 6.758 -25.734 -13.234 1 96.12 3 ILE B O 1
ATOM 1972 N N . LEU B 1 4 ? 7.379 -25.125 -11.211 1 97.81 4 LEU B N 1
ATOM 1973 C CA . LEU B 1 4 ? 8.109 -23.938 -11.641 1 97.81 4 LEU B CA 1
ATOM 1974 C C . LEU B 1 4 ? 9.586 -24.047 -11.273 1 97.81 4 LEU B C 1
ATOM 1976 O O . LEU B 1 4 ? 9.922 -24.328 -10.125 1 97.81 4 LEU B O 1
ATOM 1980 N N . HIS B 1 5 ? 10.438 -23.906 -12.273 1 98 5 HIS B N 1
ATOM 1981 C CA . HIS B 1 5 ? 11.883 -23.891 -12.047 1 98 5 HIS B CA 1
ATOM 1982 C C . HIS B 1 5 ? 12.547 -22.719 -12.75 1 98 5 HIS B C 1
ATOM 1984 O O . HIS B 1 5 ? 12.445 -22.578 -13.969 1 98 5 HIS B O 1
ATOM 1990 N N . VAL B 1 6 ? 13.133 -21.859 -11.984 1 98 6 VAL B N 1
ATOM 1991 C CA . VAL B 1 6 ? 13.922 -20.734 -12.492 1 98 6 VAL B CA 1
ATOM 1992 C C . VAL B 1 6 ? 15.406 -21 -12.266 1 98 6 VAL B C 1
ATOM 1994 O O . VAL B 1 6 ? 15.836 -21.25 -11.133 1 98 6 VAL B O 1
ATOM 1997 N N . GLU B 1 7 ? 16.125 -20.953 -13.336 1 97.31 7 GLU B N 1
ATOM 1998 C CA . GLU B 1 7 ? 17.547 -21.297 -13.258 1 97.31 7 GLU B CA 1
ATOM 1999 C C . GLU B 1 7 ? 18.406 -20.156 -13.812 1 97.31 7 GLU B C 1
ATOM 2001 O O . GLU B 1 7 ? 18.469 -19.953 -15.031 1 97.31 7 GLU B O 1
ATOM 2006 N N . GLY B 1 8 ? 19.094 -19.5 -12.898 1 97.56 8 GLY B N 1
ATOM 2007 C CA . GLY B 1 8 ? 20.047 -18.469 -13.289 1 97.56 8 GLY B CA 1
ATOM 2008 C C . GLY B 1 8 ? 19.422 -17.359 -14.117 1 97.56 8 GLY B C 1
ATOM 2009 O O . GLY B 1 8 ? 20.047 -16.859 -15.055 1 97.56 8 GLY B O 1
ATOM 2010 N N . ALA B 1 9 ? 18.297 -17 -13.836 1 96.81 9 ALA B N 1
ATOM 2011 C CA . ALA B 1 9 ? 17.578 -16.031 -14.656 1 96.81 9 ALA B CA 1
ATOM 2012 C C . ALA B 1 9 ? 18.141 -14.625 -14.484 1 96.81 9 ALA B C 1
ATOM 2014 O O . ALA B 1 9 ? 18.375 -14.18 -13.359 1 96.81 9 ALA B O 1
ATOM 2015 N N . GLY B 1 10 ? 18.391 -14 -15.562 1 97.94 10 GLY B N 1
ATOM 2016 C CA . GLY B 1 10 ? 18.828 -12.609 -15.617 1 97.94 10 GLY B CA 1
ATOM 2017 C C . GLY B 1 10 ? 17.953 -11.75 -16.516 1 97.94 10 GLY B C 1
ATOM 2018 O O . GLY B 1 10 ? 17.516 -12.195 -17.578 1 97.94 10 GLY B O 1
ATOM 2019 N N . VAL B 1 11 ? 17.688 -10.555 -16.078 1 97.69 11 VAL B N 1
ATOM 2020 C CA . VAL B 1 11 ? 16.906 -9.617 -16.875 1 97.69 11 VAL B CA 1
ATOM 2021 C C . VAL B 1 11 ? 17.562 -8.242 -16.844 1 97.69 11 VAL B C 1
ATOM 2023 O O . VAL B 1 11 ? 18.031 -7.793 -15.797 1 97.69 11 VAL B O 1
ATOM 2026 N N . ARG B 1 12 ? 17.625 -7.613 -17.922 1 95.38 12 ARG B N 1
ATOM 2027 C CA . ARG B 1 12 ? 18.062 -6.23 -18.062 1 95.38 12 ARG B CA 1
ATOM 2028 C C . ARG B 1 12 ? 16.953 -5.355 -18.609 1 95.38 12 ARG B C 1
ATOM 2030 O O . ARG B 1 12 ? 16.203 -5.773 -19.5 1 95.38 12 ARG B O 1
ATOM 2037 N N . LEU B 1 13 ? 16.812 -4.211 -18.047 1 91.94 13 LEU B N 1
ATOM 2038 C CA . LEU B 1 13 ? 15.891 -3.203 -18.547 1 91.94 13 LEU B CA 1
ATOM 2039 C C . LEU B 1 13 ? 16.609 -1.886 -18.812 1 91.94 13 LEU B C 1
ATOM 2041 O O . LEU B 1 13 ? 17.344 -1.395 -17.953 1 91.94 13 LEU B O 1
ATOM 2045 N N . GLY B 1 14 ? 16.391 -1.317 -19.922 1 89 14 GLY B N 1
ATOM 2046 C CA . GLY B 1 14 ? 17.094 -0.094 -20.266 1 89 14 GLY B CA 1
ATOM 2047 C C . GLY B 1 14 ? 18.609 -0.214 -20.125 1 89 14 GLY B C 1
ATOM 2048 O O . GLY B 1 14 ? 19.266 0.711 -19.641 1 89 14 GLY B O 1
ATOM 2049 N N . GLY B 1 15 ? 19.062 -1.37 -20.297 1 89.38 15 GLY B N 1
ATOM 2050 C CA . GLY B 1 15 ? 20.5 -1.602 -20.25 1 89.38 15 GLY B CA 1
ATOM 2051 C C . GLY B 1 15 ? 21.016 -1.886 -18.844 1 89.38 15 GLY B C 1
ATOM 2052 O O . GLY B 1 15 ? 22.188 -2.186 -18.656 1 89.38 15 GLY B O 1
ATOM 2053 N N . ARG B 1 16 ? 20.219 -1.797 -17.875 1 92.12 16 ARG B N 1
ATOM 2054 C CA . ARG B 1 16 ? 20.625 -2.012 -16.484 1 92.12 16 ARG B CA 1
ATOM 2055 C C . ARG B 1 16 ? 20.188 -3.387 -15.992 1 92.12 16 ARG B C 1
ATOM 2057 O O . ARG B 1 16 ? 19.078 -3.826 -16.281 1 92.12 16 ARG B O 1
ATOM 2064 N N . PRO B 1 17 ? 21.109 -4.039 -15.336 1 95.06 17 PRO B N 1
ATOM 2065 C CA . PRO B 1 17 ? 20.703 -5.324 -14.758 1 95.06 17 PRO B CA 1
ATOM 2066 C C . PRO B 1 17 ? 19.688 -5.172 -13.617 1 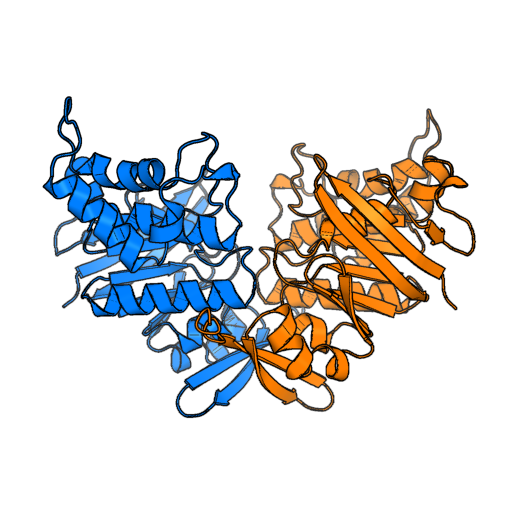95.06 17 PRO B C 1
ATOM 2068 O O . PRO B 1 17 ? 19.938 -4.43 -12.664 1 95.06 17 PRO B O 1
ATOM 2071 N N . ILE B 1 18 ? 18.609 -5.855 -13.758 1 96.81 18 ILE B N 1
ATOM 2072 C CA . ILE B 1 18 ? 17.562 -5.805 -12.734 1 96.81 18 ILE B CA 1
ATOM 2073 C C . ILE B 1 18 ? 17.562 -7.109 -11.945 1 96.81 18 ILE B C 1
ATOM 2075 O O . ILE B 1 18 ? 17.438 -7.098 -10.719 1 96.81 18 ILE B O 1
ATOM 2079 N N . LEU B 1 19 ? 17.656 -8.195 -12.641 1 98.12 19 LEU B N 1
ATOM 2080 C CA . LEU B 1 19 ? 17.781 -9.523 -12.039 1 98.12 19 LEU B CA 1
ATOM 2081 C C . LEU B 1 19 ? 19.094 -10.18 -12.43 1 98.12 19 LEU B C 1
ATOM 2083 O O . LEU B 1 19 ? 19.531 -10.078 -13.578 1 98.12 19 LEU B O 1
ATOM 2087 N N . GLU B 1 20 ? 19.703 -10.805 -11.453 1 97.62 20 GLU B N 1
ATOM 2088 C CA . GLU B 1 20 ? 20.984 -11.469 -11.688 1 97.62 20 GLU B CA 1
ATOM 2089 C C . GLU B 1 20 ? 21 -12.875 -11.102 1 97.62 20 GLU B C 1
ATOM 2091 O O . GLU B 1 20 ? 21 -13.039 -9.883 1 97.62 20 GLU B O 1
ATOM 2096 N N . ALA B 1 21 ? 21.016 -13.875 -11.961 1 97.19 21 ALA B N 1
ATOM 2097 C CA . ALA B 1 21 ? 21.219 -15.289 -11.633 1 97.19 21 ALA B CA 1
ATOM 2098 C C . ALA B 1 21 ? 20.188 -15.766 -10.625 1 97.19 21 ALA B C 1
ATOM 2100 O O . ALA B 1 21 ? 20.531 -16.359 -9.602 1 97.19 21 ALA B O 1
ATOM 2101 N N . ILE B 1 22 ? 18.969 -15.461 -10.898 1 98.19 22 ILE B N 1
ATOM 2102 C CA . ILE B 1 22 ? 17.875 -15.828 -9.992 1 98.19 22 ILE B CA 1
ATOM 2103 C C . ILE B 1 22 ? 17.625 -17.328 -10.086 1 98.19 22 ILE B C 1
ATOM 2105 O O . ILE B 1 22 ? 17.469 -17.875 -11.18 1 98.19 22 ILE B O 1
ATOM 2109 N N . GLY B 1 23 ? 17.625 -17.969 -8.969 1 97.62 23 GLY B N 1
ATOM 2110 C CA . GLY B 1 23 ? 17.25 -19.375 -8.852 1 97.62 23 GLY B CA 1
ATOM 2111 C C . GLY B 1 23 ? 16.109 -19.594 -7.875 1 97.62 23 GLY B C 1
ATOM 2112 O O . GLY B 1 23 ? 16.125 -19.078 -6.762 1 97.62 23 GLY B O 1
ATOM 2113 N N . LEU B 1 24 ? 15.109 -20.312 -8.359 1 96.12 24 LEU B N 1
ATOM 2114 C CA . LEU B 1 24 ? 14.031 -20.688 -7.453 1 96.12 24 LEU B CA 1
ATOM 2115 C C . LEU B 1 24 ? 13.188 -21.797 -8.047 1 96.12 24 LEU B C 1
ATOM 2117 O O . LEU B 1 24 ? 13.133 -21.969 -9.266 1 96.12 24 LEU B O 1
ATOM 2121 N N . SER B 1 25 ? 12.648 -22.656 -7.191 1 97.25 25 SER B N 1
ATOM 2122 C CA . SER B 1 25 ? 11.719 -23.703 -7.566 1 97.25 25 SER B CA 1
ATOM 2123 C C . SER B 1 25 ? 10.477 -23.688 -6.684 1 97.25 25 SER B C 1
ATOM 2125 O O . SER B 1 25 ? 10.547 -23.312 -5.512 1 97.25 25 SER B O 1
ATOM 2127 N N . ALA B 1 26 ? 9.406 -24 -7.273 1 97.38 26 ALA B N 1
ATOM 2128 C CA . ALA B 1 26 ? 8.164 -24.062 -6.512 1 97.38 26 ALA B CA 1
ATOM 2129 C C . ALA B 1 26 ? 7.258 -25.188 -7.012 1 97.38 26 ALA B C 1
ATOM 2131 O O . ALA B 1 26 ? 7.32 -25.562 -8.18 1 97.38 26 ALA B O 1
ATOM 2132 N N . GLY B 1 27 ? 6.527 -25.688 -6.086 1 96.5 27 GLY B N 1
ATOM 2133 C CA . GLY B 1 27 ? 5.672 -26.828 -6.395 1 96.5 27 GLY B CA 1
ATOM 2134 C C . GLY B 1 27 ? 4.191 -26.5 -6.293 1 96.5 27 GLY B C 1
ATOM 2135 O O . GLY B 1 27 ? 3.816 -25.422 -5.832 1 96.5 27 GLY B O 1
ATOM 2136 N N . ALA B 1 28 ? 3.375 -27.469 -6.695 1 95.5 28 ALA B N 1
ATOM 2137 C CA . ALA B 1 28 ? 1.922 -27.359 -6.613 1 95.5 28 ALA B CA 1
ATOM 2138 C C . ALA B 1 28 ? 1.455 -27.312 -5.164 1 95.5 28 ALA B C 1
ATOM 2140 O O . ALA B 1 28 ? 2.098 -27.875 -4.277 1 95.5 28 ALA B O 1
ATOM 2141 N N . GLY B 1 29 ? 0.401 -26.516 -4.945 1 96.88 29 GLY B N 1
ATOM 2142 C CA . GLY B 1 29 ? -0.264 -26.531 -3.652 1 96.88 29 GLY B CA 1
ATOM 2143 C C . GLY B 1 29 ? 0.396 -25.625 -2.627 1 96.88 29 GLY B C 1
ATOM 2144 O O . GLY B 1 29 ? 0.164 -25.781 -1.425 1 96.88 29 GLY B O 1
ATOM 2145 N N . GLU B 1 30 ? 1.221 -24.766 -3.102 1 97 30 GLU B N 1
ATOM 2146 C CA . GLU B 1 30 ? 1.906 -23.906 -2.143 1 97 30 GLU B CA 1
ATOM 2147 C C . GLU B 1 30 ? 1.714 -22.438 -2.488 1 97 30 GLU B C 1
ATOM 2149 O O . GLU B 1 30 ? 1.549 -22.078 -3.658 1 97 30 GLU B O 1
ATOM 2154 N N . VAL B 1 31 ? 1.682 -21.641 -1.505 1 98.56 31 VAL B N 1
ATOM 2155 C CA . VAL B 1 31 ? 1.729 -20.188 -1.652 1 98.56 31 VAL B CA 1
ATOM 2156 C C . VAL B 1 31 ? 3.154 -19.688 -1.417 1 98.56 31 VAL B C 1
ATOM 2158 O O . VAL B 1 31 ? 3.67 -19.766 -0.299 1 98.56 31 VAL B O 1
ATOM 2161 N N . VAL B 1 32 ? 3.799 -19.203 -2.443 1 98.81 32 VAL B N 1
ATOM 2162 C CA . VAL B 1 32 ? 5.137 -18.625 -2.354 1 98.81 32 VAL B CA 1
ATOM 2163 C C . VAL B 1 32 ? 5.047 -17.094 -2.377 1 98.81 32 VAL B C 1
ATOM 2165 O O . VAL B 1 32 ? 4.516 -16.516 -3.326 1 98.81 32 VAL B O 1
ATOM 2168 N N . GLY B 1 33 ? 5.5 -16.484 -1.336 1 98.75 33 GLY B N 1
ATOM 2169 C CA . GLY B 1 33 ? 5.59 -15.031 -1.3 1 98.75 33 GLY B CA 1
ATOM 2170 C C . GLY B 1 33 ? 6.918 -14.5 -1.807 1 98.75 33 GLY B C 1
ATOM 2171 O O . GLY B 1 33 ? 7.977 -14.93 -1.348 1 98.75 33 GLY B O 1
ATOM 2172 N N . LEU B 1 34 ? 6.859 -13.695 -2.779 1 98.56 34 LEU B N 1
ATOM 2173 C CA . LEU B 1 34 ? 8.023 -12.945 -3.238 1 98.56 34 LEU B CA 1
ATOM 2174 C C . LEU B 1 34 ? 8.109 -11.594 -2.539 1 98.56 34 LEU B C 1
ATOM 2176 O O . LEU B 1 34 ? 7.254 -10.727 -2.742 1 98.56 34 LEU B O 1
ATOM 2180 N N . ILE B 1 35 ? 9.18 -11.43 -1.723 1 98.56 35 ILE B N 1
ATOM 2181 C CA . ILE B 1 35 ? 9.305 -10.219 -0.919 1 98.56 35 ILE B CA 1
ATOM 2182 C C . ILE B 1 35 ? 10.672 -9.586 -1.152 1 98.56 35 ILE B C 1
ATOM 2184 O O . ILE B 1 35 ? 11.562 -10.203 -1.737 1 98.56 35 ILE B O 1
ATOM 2188 N N . GLY B 1 36 ? 10.844 -8.367 -0.78 1 98.12 36 GLY B N 1
ATOM 2189 C CA . GLY B 1 36 ? 12.039 -7.562 -0.943 1 98.12 36 GLY B CA 1
ATOM 2190 C C . GLY B 1 36 ? 11.75 -6.074 -1.034 1 98.12 36 GLY B C 1
ATOM 2191 O O . GLY B 1 36 ? 10.602 -5.672 -1.242 1 98.12 36 GLY B O 1
ATOM 2192 N N . PRO B 1 37 ? 12.75 -5.27 -0.864 1 97 37 PRO B N 1
ATOM 2193 C CA . PRO B 1 37 ? 12.547 -3.822 -0.944 1 97 37 PRO B CA 1
ATOM 2194 C C . PRO B 1 37 ? 12.133 -3.361 -2.34 1 97 37 PRO B C 1
ATOM 2196 O O . PRO B 1 37 ? 12.109 -4.164 -3.277 1 97 37 PRO B O 1
ATOM 2199 N N . ASN B 1 38 ? 11.703 -2.107 -2.391 1 93.38 38 ASN B N 1
ATOM 2200 C CA . ASN B 1 38 ? 11.391 -1.532 -3.693 1 93.38 38 ASN B CA 1
ATOM 2201 C C . ASN B 1 38 ? 12.578 -1.603 -4.641 1 93.38 38 ASN B C 1
ATOM 2203 O O . ASN B 1 38 ? 13.719 -1.337 -4.238 1 93.38 38 ASN B O 1
ATOM 2207 N N . GLY B 1 39 ? 12.359 -2.018 -5.828 1 91.81 39 GLY B N 1
ATOM 2208 C CA . GLY B 1 39 ? 13.422 -2.074 -6.816 1 91.81 39 GLY B CA 1
ATOM 2209 C C . GLY B 1 39 ? 14.188 -3.385 -6.797 1 91.81 39 GLY B C 1
ATOM 2210 O O . GLY B 1 39 ? 15.109 -3.586 -7.594 1 91.81 39 GLY B O 1
ATOM 2211 N N . ALA B 1 40 ? 13.766 -4.285 -5.977 1 95.44 40 ALA B N 1
ATOM 2212 C CA . ALA B 1 40 ? 14.508 -5.535 -5.812 1 95.44 40 ALA B CA 1
ATOM 2213 C C . ALA B 1 40 ? 14.32 -6.445 -7.02 1 95.44 40 ALA B C 1
ATOM 2215 O O . ALA B 1 40 ? 15.039 -7.438 -7.176 1 95.44 40 ALA B O 1
ATOM 2216 N N . GLY B 1 41 ? 13.359 -6.164 -7.84 1 95.94 41 GLY B N 1
ATOM 2217 C CA . GLY B 1 41 ? 13.141 -6.949 -9.047 1 95.94 41 GLY B CA 1
ATOM 2218 C C . GLY B 1 41 ? 11.953 -7.879 -8.945 1 95.94 41 GLY B C 1
ATOM 2219 O O . GLY B 1 41 ? 11.773 -8.766 -9.789 1 95.94 41 GLY B O 1
ATOM 2220 N N . LYS B 1 42 ? 11.133 -7.754 -7.973 1 97.38 42 LYS B N 1
ATOM 2221 C CA . LYS B 1 42 ? 10.016 -8.656 -7.715 1 97.38 42 LYS B CA 1
ATOM 2222 C C . LYS B 1 42 ? 9.07 -8.719 -8.906 1 97.38 42 LYS B C 1
ATOM 2224 O O . LYS B 1 42 ? 8.82 -9.797 -9.453 1 97.38 42 LYS B O 1
ATOM 2229 N N . SER B 1 43 ? 8.562 -7.535 -9.367 1 95.69 43 SER B N 1
ATOM 2230 C CA . SER B 1 43 ? 7.637 -7.48 -10.492 1 95.69 43 SER B CA 1
ATOM 2231 C C . SER B 1 43 ? 8.312 -7.934 -11.781 1 95.69 43 SER B C 1
ATOM 2233 O O . SER B 1 43 ? 7.68 -8.578 -12.625 1 95.69 43 SER B O 1
ATOM 2235 N N . THR B 1 44 ? 9.594 -7.609 -11.945 1 96.12 44 THR B N 1
ATOM 2236 C CA . THR B 1 44 ? 10.352 -8.047 -13.109 1 96.12 44 THR B CA 1
ATOM 2237 C C . THR B 1 44 ? 10.414 -9.57 -13.18 1 96.12 44 THR B C 1
ATOM 2239 O O . THR B 1 44 ? 10.203 -10.156 -14.242 1 96.12 44 THR B O 1
ATOM 2242 N N . LEU B 1 45 ? 10.648 -10.156 -12.008 1 97.69 45 LEU B N 1
ATOM 2243 C CA . LEU B 1 45 ? 10.742 -11.609 -11.961 1 97.69 45 LEU B CA 1
ATOM 2244 C C . LEU B 1 45 ? 9.406 -12.25 -12.312 1 97.69 45 LEU B C 1
ATOM 2246 O O . LEU B 1 45 ? 9.344 -13.164 -13.133 1 97.69 45 LEU B O 1
ATOM 2250 N N . VAL B 1 46 ? 8.32 -11.758 -11.742 1 97.38 46 VAL B N 1
ATOM 2251 C CA . VAL B 1 46 ? 6.996 -12.328 -11.977 1 97.38 46 VAL B CA 1
ATOM 2252 C C . VAL B 1 46 ? 6.625 -12.18 -13.453 1 97.38 46 VAL B C 1
ATOM 2254 O O . VAL B 1 46 ? 6.094 -13.109 -14.062 1 97.38 46 VAL B O 1
ATOM 2257 N N . ARG B 1 47 ? 6.949 -11.07 -14.039 1 96.69 47 ARG B N 1
ATOM 2258 C CA . ARG B 1 47 ? 6.656 -10.844 -15.453 1 96.69 47 ARG B CA 1
ATOM 2259 C C . ARG B 1 47 ? 7.5 -11.75 -16.344 1 96.69 47 ARG B C 1
ATOM 2261 O O . ARG B 1 47 ? 7.031 -12.211 -17.391 1 96.69 47 ARG B O 1
ATOM 2268 N N . ALA B 1 48 ? 8.711 -11.93 -15.945 1 97 48 ALA B N 1
ATOM 2269 C CA . ALA B 1 48 ? 9.57 -12.852 -16.688 1 97 48 ALA B CA 1
ATOM 2270 C C . ALA B 1 48 ? 9.016 -14.273 -16.656 1 97 48 ALA B C 1
ATOM 2272 O O . ALA B 1 48 ? 8.969 -14.945 -17.688 1 97 48 ALA B O 1
ATOM 2273 N N . ILE B 1 49 ? 8.586 -14.695 -15.477 1 97.06 49 ILE B N 1
ATOM 2274 C CA . ILE B 1 49 ? 8.016 -16.031 -15.32 1 97.06 49 ILE B CA 1
ATOM 2275 C C . ILE B 1 49 ? 6.738 -16.141 -16.141 1 97.06 49 ILE B C 1
ATOM 2277 O O . ILE B 1 49 ? 6.461 -17.203 -16.719 1 97.06 49 ILE B O 1
ATOM 2281 N N . ALA B 1 50 ? 5.988 -15.062 -16.25 1 96.19 50 ALA B N 1
ATOM 2282 C CA . ALA B 1 50 ? 4.734 -15.047 -17 1 96.19 50 ALA B CA 1
ATOM 2283 C C . ALA B 1 50 ? 5 -14.992 -18.516 1 96.19 50 ALA B C 1
ATOM 2285 O O . ALA B 1 50 ? 4.062 -15.023 -19.312 1 96.19 50 ALA B O 1
ATOM 2286 N N . GLY B 1 51 ? 6.23 -14.773 -18.891 1 95.56 51 GLY B N 1
ATOM 2287 C CA . GLY B 1 51 ? 6.59 -14.68 -20.297 1 95.56 51 GLY B CA 1
ATOM 2288 C C . GLY B 1 51 ? 6.352 -13.305 -20.891 1 95.56 51 GLY B C 1
ATOM 2289 O O . GLY B 1 51 ? 6.312 -13.141 -22.109 1 95.56 51 GLY B O 1
ATOM 2290 N N . LEU B 1 52 ? 6.184 -12.344 -20.062 1 94.06 52 LEU B N 1
ATOM 2291 C CA . LEU B 1 52 ? 5.875 -10.984 -20.5 1 94.06 52 LEU B CA 1
ATOM 2292 C C . LEU B 1 52 ? 7.152 -10.164 -20.656 1 94.06 52 LEU B C 1
ATOM 2294 O O . LEU B 1 52 ? 7.121 -9.062 -21.203 1 94.06 52 LEU B O 1
ATOM 2298 N N . LEU B 1 53 ? 8.258 -10.641 -20.125 1 94.62 53 LEU B N 1
ATOM 2299 C CA . LEU B 1 53 ? 9.578 -10.031 -20.25 1 94.62 53 LEU B CA 1
ATOM 2300 C C . LEU B 1 53 ? 10.625 -11.062 -20.656 1 94.62 53 LEU B C 1
ATOM 2302 O O . LEU B 1 53 ? 10.672 -12.156 -20.094 1 94.62 53 LEU B O 1
ATOM 2306 N N . PRO B 1 54 ? 11.445 -10.742 -21.609 1 94.44 54 PRO B N 1
ATOM 2307 C CA . PRO B 1 54 ? 12.461 -11.711 -22.047 1 94.44 54 PRO B CA 1
ATOM 2308 C C . PRO B 1 54 ? 13.609 -11.852 -21.047 1 94.44 54 PRO B C 1
ATOM 2310 O O . PRO B 1 54 ? 13.984 -10.867 -20.391 1 94.44 54 PRO B O 1
ATOM 2313 N N . LEU B 1 55 ? 14.18 -13.039 -20.984 1 96.38 55 LEU B N 1
ATOM 2314 C CA . LEU B 1 55 ? 15.359 -13.305 -20.172 1 96.38 55 LEU B CA 1
ATOM 2315 C C . LEU B 1 55 ? 16.641 -12.992 -20.938 1 96.38 55 LEU B C 1
ATOM 2317 O O . LEU B 1 55 ? 16.734 -13.289 -22.141 1 96.38 55 LEU B O 1
ATOM 2321 N N . GLU B 1 56 ? 17.547 -12.383 -20.234 1 96.25 56 GLU B N 1
ATOM 2322 C CA . GLU B 1 56 ? 18.875 -12.188 -20.812 1 96.25 56 GLU B CA 1
ATOM 2323 C C . GLU B 1 56 ? 19.75 -13.422 -20.625 1 96.25 56 GLU B C 1
ATOM 2325 O O . GLU B 1 56 ? 20.594 -13.742 -21.469 1 96.25 56 GLU B O 1
ATOM 2330 N N . SER B 1 57 ? 19.609 -14.055 -19.562 1 96.94 57 SER B N 1
ATOM 2331 C CA . SER B 1 57 ? 20.344 -15.258 -19.219 1 96.94 57 SER B CA 1
ATOM 2332 C C . SER B 1 57 ? 19.5 -16.219 -18.375 1 96.94 57 SER B C 1
ATOM 2334 O O . SER B 1 57 ? 18.469 -15.812 -17.828 1 96.94 57 SER B O 1
ATOM 2336 N N . GLY B 1 58 ? 19.922 -17.469 -18.375 1 97.44 58 GLY B N 1
ATOM 2337 C CA . GLY B 1 58 ? 19.203 -18.469 -17.594 1 97.44 58 GLY B CA 1
ATOM 2338 C C . GLY B 1 58 ? 17.969 -19 -18.281 1 97.44 58 GLY B C 1
ATOM 2339 O O . GLY B 1 58 ? 17.828 -18.875 -19.5 1 97.44 58 GLY B O 1
ATOM 2340 N N . GLN B 1 59 ? 17.109 -19.672 -17.469 1 97.06 59 GLN B N 1
ATOM 2341 C CA . GLN B 1 59 ? 15.891 -20.234 -18.047 1 97.06 59 GLN B CA 1
ATOM 2342 C C . GLN B 1 59 ? 14.805 -20.422 -17 1 97.06 59 GLN B C 1
ATOM 2344 O O . GLN B 1 59 ? 15.109 -20.547 -15.805 1 97.06 59 GLN B O 1
ATOM 2349 N N . VAL B 1 60 ? 13.633 -20.375 -17.453 1 97.69 60 VAL B N 1
ATOM 2350 C CA . VAL B 1 60 ? 12.461 -20.734 -16.672 1 97.69 60 VAL B CA 1
ATOM 2351 C C . VAL B 1 60 ? 11.789 -21.969 -17.266 1 97.69 60 VAL B C 1
ATOM 2353 O O . VAL B 1 60 ? 11.586 -22.047 -18.484 1 97.69 60 VAL B O 1
ATOM 2356 N N . ARG B 1 61 ? 11.547 -22.922 -16.453 1 97.81 61 ARG B N 1
ATOM 2357 C CA . ARG B 1 61 ? 10.82 -24.109 -16.875 1 97.81 61 ARG B CA 1
ATOM 2358 C C . ARG B 1 61 ? 9.508 -24.25 -16.109 1 97.81 61 ARG B C 1
ATOM 2360 O O . ARG B 1 61 ? 9.461 -24.016 -14.906 1 97.81 61 ARG B O 1
ATOM 2367 N N . ILE B 1 62 ? 8.516 -24.562 -16.828 1 97.12 62 ILE B N 1
ATOM 2368 C CA . ILE B 1 62 ? 7.207 -24.875 -16.266 1 97.12 62 ILE B CA 1
ATOM 2369 C C . ILE B 1 62 ? 6.801 -26.297 -16.641 1 97.12 62 ILE B C 1
ATOM 2371 O O . ILE B 1 62 ? 6.82 -26.656 -17.812 1 97.12 62 ILE B O 1
ATOM 2375 N N . ALA B 1 63 ? 6.531 -27.016 -15.625 1 94.75 63 ALA B N 1
ATOM 2376 C CA . ALA B 1 63 ? 6.227 -28.422 -15.836 1 94.75 63 ALA B CA 1
ATOM 2377 C C . ALA B 1 63 ? 7.316 -29.109 -16.641 1 94.75 63 ALA B C 1
ATOM 2379 O O . ALA B 1 63 ? 7.023 -29.844 -17.609 1 94.75 63 ALA B O 1
ATOM 2380 N N . GLY B 1 64 ? 8.484 -28.672 -16.422 1 94.81 64 GLY B N 1
ATOM 2381 C CA . GLY B 1 64 ? 9.648 -29.312 -17.016 1 94.81 64 GLY B CA 1
ATOM 2382 C C . GLY B 1 64 ? 9.984 -28.781 -18.391 1 94.81 64 GLY B C 1
ATOM 2383 O O . GLY B 1 64 ? 11.023 -29.094 -18.953 1 94.81 64 GLY B O 1
ATOM 2384 N N . ARG B 1 65 ? 9.156 -28.016 -18.938 1 96.5 65 ARG B N 1
ATOM 2385 C CA . ARG B 1 65 ? 9.32 -27.484 -20.281 1 96.5 65 ARG B CA 1
ATOM 2386 C C . ARG B 1 65 ? 9.836 -26.047 -20.234 1 96.5 65 ARG B C 1
ATOM 2388 O O . ARG B 1 65 ? 9.32 -25.219 -19.484 1 96.5 65 ARG B O 1
ATOM 2395 N N . PRO B 1 66 ? 10.891 -25.797 -21.062 1 96.44 66 PRO B N 1
ATOM 2396 C CA . PRO B 1 66 ? 11.367 -24.406 -21.094 1 96.44 66 PRO B CA 1
ATOM 2397 C C . PRO B 1 66 ? 10.328 -23.438 -21.625 1 96.44 66 PRO B C 1
ATOM 2399 O O . PRO B 1 66 ? 9.555 -23.781 -22.531 1 96.44 66 PRO B O 1
ATOM 2402 N N . LEU B 1 67 ? 10.32 -22.25 -21.078 1 95.44 67 LEU B N 1
ATOM 2403 C CA . LEU B 1 67 ? 9.367 -21.219 -21.469 1 95.44 67 LEU B CA 1
ATOM 2404 C C . LEU B 1 67 ? 9.398 -21 -22.984 1 95.44 67 LEU B C 1
ATOM 2406 O O . LEU B 1 67 ? 8.352 -20.781 -23.609 1 95.44 67 LEU B O 1
ATOM 2410 N N . SER B 1 68 ? 10.547 -21.062 -23.516 1 92.44 68 SER B N 1
ATOM 2411 C CA . SER B 1 68 ? 10.734 -20.812 -24.938 1 92.44 68 SER B CA 1
ATOM 2412 C C . SER B 1 68 ? 10.023 -21.844 -25.797 1 92.44 68 SER B C 1
ATOM 2414 O O . SER B 1 68 ? 9.789 -21.641 -26.984 1 92.44 68 SER B O 1
ATOM 2416 N N . ALA B 1 69 ? 9.688 -22.938 -25.203 1 95.62 69 ALA B N 1
ATOM 2417 C CA . ALA B 1 69 ? 9.047 -24.031 -25.922 1 95.62 69 ALA B CA 1
ATOM 2418 C C . ALA B 1 69 ? 7.527 -23.875 -25.906 1 95.62 69 ALA B C 1
ATOM 2420 O O . ALA B 1 69 ? 6.816 -24.625 -26.578 1 95.62 69 ALA B O 1
ATOM 2421 N N . TYR B 1 70 ? 7.039 -22.969 -25.156 1 96 70 TYR B N 1
ATOM 2422 C CA . TYR B 1 70 ? 5.602 -22.703 -25.109 1 96 70 TYR B CA 1
ATOM 2423 C C . TYR B 1 70 ? 5.188 -21.734 -26.203 1 96 70 TYR B C 1
ATOM 2425 O O . TYR B 1 70 ? 5.863 -20.719 -26.438 1 96 70 TYR B O 1
ATOM 2433 N N . SER B 1 71 ? 4.062 -22.062 -26.875 1 94.81 71 SER B N 1
ATOM 2434 C CA . SER B 1 71 ? 3.402 -21 -27.641 1 94.81 71 SER B CA 1
ATOM 2435 C C . SER B 1 71 ? 2.752 -19.984 -26.703 1 94.81 71 SER B C 1
ATOM 2437 O O . SER B 1 71 ? 2.549 -20.25 -25.516 1 94.81 71 SER B O 1
ATOM 2439 N N . ARG B 1 72 ? 2.471 -18.859 -27.219 1 91.94 72 ARG B N 1
ATOM 2440 C CA . ARG B 1 72 ? 1.808 -17.828 -26.422 1 91.94 72 ARG B CA 1
ATOM 2441 C C . ARG B 1 72 ? 0.503 -18.359 -25.828 1 91.94 72 ARG B C 1
ATOM 2443 O O . ARG B 1 72 ? 0.202 -18.109 -24.672 1 91.94 72 ARG B O 1
ATOM 2450 N N . ARG B 1 73 ? -0.202 -19.125 -26.625 1 92.75 73 ARG B N 1
ATOM 2451 C CA . ARG B 1 73 ? -1.487 -19.656 -26.188 1 92.75 73 ARG B CA 1
ATOM 2452 C C . ARG B 1 73 ? -1.302 -20.703 -25.109 1 92.75 73 ARG B C 1
ATOM 2454 O O . ARG B 1 73 ? -2.027 -20.703 -24.109 1 92.75 73 ARG B O 1
ATOM 2461 N N . GLU B 1 74 ? -0.362 -21.562 -25.297 1 94.88 74 GLU B N 1
ATOM 2462 C CA . GLU B 1 74 ? -0.085 -22.578 -24.297 1 94.88 74 GLU B CA 1
ATOM 2463 C C . GLU B 1 74 ? 0.307 -21.953 -22.969 1 94.88 74 GLU B C 1
ATOM 2465 O O . GLU B 1 74 ? -0.166 -22.375 -21.906 1 94.88 74 GLU B O 1
ATOM 2470 N N . LEU B 1 75 ? 1.163 -20.969 -23.062 1 95.75 75 LEU B N 1
ATOM 2471 C CA . LEU B 1 75 ? 1.627 -20.312 -21.844 1 95.75 75 LEU B CA 1
ATOM 2472 C C . LEU B 1 75 ? 0.479 -19.609 -21.141 1 95.75 75 LEU B C 1
ATOM 2474 O O . LEU B 1 75 ? 0.367 -19.656 -19.906 1 95.75 75 LEU B O 1
ATOM 2478 N N . ALA B 1 76 ? -0.356 -19.031 -21.891 1 94.56 76 ALA B N 1
ATOM 2479 C CA . ALA B 1 76 ? -1.5 -18.297 -21.359 1 94.56 76 ALA B CA 1
ATOM 2480 C C . ALA B 1 76 ? -2.465 -19.234 -20.641 1 94.56 76 ALA B C 1
ATOM 2482 O O . ALA B 1 76 ? -3.229 -18.797 -19.781 1 94.56 76 ALA B O 1
ATOM 2483 N N . ASN B 1 77 ? -2.418 -20.484 -20.969 1 95.56 77 ASN B N 1
ATOM 2484 C CA . ASN B 1 77 ? -3.252 -21.484 -20.328 1 95.56 77 ASN B CA 1
ATOM 2485 C C . ASN B 1 77 ? -2.533 -22.141 -19.156 1 95.56 77 ASN B C 1
ATOM 2487 O O . ASN B 1 77 ? -3.143 -22.875 -18.375 1 95.56 77 ASN B O 1
ATOM 2491 N N . THR B 1 78 ? -1.284 -21.828 -19.062 1 96.75 78 THR B N 1
ATOM 2492 C CA . THR B 1 78 ? -0.469 -22.5 -18.047 1 96.75 78 THR B CA 1
ATOM 2493 C C . THR B 1 78 ? -0.2 -21.547 -16.875 1 96.75 78 THR B C 1
ATOM 2495 O O . THR B 1 78 ? -0.059 -22 -15.742 1 96.75 78 THR B O 1
ATOM 2498 N N . VAL B 1 79 ? -0.14 -20.281 -17.188 1 97.5 79 VAL B N 1
ATOM 2499 C CA . VAL B 1 79 ? 0.155 -19.266 -16.172 1 97.5 79 VAL B CA 1
ATOM 2500 C C . VAL B 1 79 ? -0.913 -18.172 -16.203 1 97.5 79 VAL B C 1
ATOM 2502 O O . VAL B 1 79 ? -1.022 -17.438 -17.188 1 97.5 79 VAL B O 1
ATOM 2505 N N . ALA B 1 80 ? -1.698 -18.109 -15.141 1 97.62 80 ALA B N 1
ATOM 2506 C CA . ALA B 1 80 ? -2.584 -16.953 -14.945 1 97.62 80 ALA B CA 1
ATOM 2507 C C . ALA B 1 80 ? -1.851 -15.805 -14.258 1 97.62 80 ALA B C 1
ATOM 2509 O O . ALA B 1 80 ? -1.103 -16.016 -13.305 1 97.62 80 ALA B O 1
ATOM 2510 N N . TYR B 1 81 ? -2.043 -14.641 -14.75 1 96.31 81 TYR B N 1
ATOM 2511 C CA . TYR B 1 81 ? -1.332 -13.477 -14.234 1 96.31 81 TYR B CA 1
ATOM 2512 C C . TYR B 1 81 ? -2.307 -12.398 -13.773 1 96.31 81 TYR B C 1
ATOM 2514 O O . TYR B 1 81 ? -3.197 -11.992 -14.523 1 96.31 81 TYR B O 1
ATOM 2522 N N . LEU B 1 82 ? -2.201 -12.016 -12.477 1 96.31 82 LEU B N 1
ATOM 2523 C CA . LEU B 1 82 ? -2.912 -10.883 -11.898 1 96.31 82 LEU B CA 1
ATOM 2524 C C . LEU B 1 82 ? -1.982 -9.688 -11.734 1 96.31 82 LEU B C 1
ATOM 2526 O O . LEU B 1 82 ? -1.175 -9.648 -10.805 1 96.31 82 LEU B O 1
ATOM 2530 N N . PRO B 1 83 ? -2.059 -8.648 -12.633 1 93.19 83 PRO B N 1
ATOM 2531 C CA . PRO B 1 83 ? -1.163 -7.492 -12.547 1 93.19 83 PRO B CA 1
ATOM 2532 C C . PRO B 1 83 ? -1.53 -6.539 -11.414 1 93.19 83 PRO B C 1
ATOM 2534 O O . PRO B 1 83 ? -2.637 -6.613 -10.875 1 93.19 83 PRO B O 1
ATOM 2537 N N . GLN B 1 84 ? -0.452 -5.68 -11.109 1 84.44 84 GLN B N 1
ATOM 2538 C CA . GLN B 1 84 ? -0.677 -4.629 -10.125 1 84.44 84 GLN B CA 1
ATOM 2539 C C . GLN B 1 84 ? -1.658 -3.584 -10.648 1 84.44 84 GLN B C 1
ATOM 2541 O O . GLN B 1 84 ? -1.591 -3.189 -11.812 1 84.44 84 GLN B O 1
ATOM 2546 N N . GLY B 1 85 ? -2.451 -2.719 -9.766 1 71.38 85 GLY B N 1
ATOM 2547 C CA . GLY B 1 85 ? -3.25 -1.537 -10.055 1 71.38 85 GLY B CA 1
ATOM 2548 C C . GLY B 1 85 ? -4.562 -1.855 -10.742 1 71.38 85 GLY B C 1
ATOM 2549 O O . GLY B 1 85 ? -5.371 -0.96 -10.992 1 71.38 85 GLY B O 1
ATOM 2550 N N . HIS B 1 86 ? -5.199 -2.818 -10.703 1 64.75 86 HIS B N 1
ATOM 2551 C CA . HIS B 1 86 ? -6.508 -3.287 -11.148 1 64.75 86 HIS B CA 1
ATOM 2552 C C . HIS B 1 86 ? -7.168 -2.281 -12.086 1 64.75 86 HIS B C 1
ATOM 2554 O O . HIS B 1 86 ? -8.391 -2.129 -12.07 1 64.75 86 HIS B O 1
ATOM 2560 N N . THR B 1 87 ? -6.496 -1.479 -12.875 1 61.44 87 THR B N 1
ATOM 2561 C CA . THR B 1 87 ? -7.195 -0.439 -13.617 1 61.44 87 THR B CA 1
ATOM 2562 C C . THR B 1 87 ? -7.941 -1.037 -14.812 1 61.44 87 THR B C 1
ATOM 2564 O O . THR B 1 87 ? -7.344 -1.723 -15.641 1 61.44 87 THR B O 1
ATOM 2567 N N . VAL B 1 88 ? -9.219 -1.132 -14.602 1 67.31 88 VAL B N 1
ATOM 2568 C CA . VAL B 1 88 ? -10.102 -1.493 -15.703 1 67.31 88 VAL B CA 1
ATOM 2569 C C . VAL B 1 88 ? -10.773 -0.24 -16.25 1 67.31 88 VAL B C 1
ATOM 2571 O O . VAL B 1 88 ? -11.461 0.475 -15.523 1 67.31 88 VAL B O 1
ATOM 2574 N N . HIS B 1 89 ? -10.547 0.085 -17.438 1 68.5 89 HIS B N 1
ATOM 2575 C CA . HIS B 1 89 ? -11.008 1.347 -18.016 1 68.5 89 HIS B CA 1
ATOM 2576 C C . HIS B 1 89 ? -12.352 1.175 -18.703 1 68.5 89 HIS B C 1
ATOM 2578 O O . HIS B 1 89 ? -13.047 2.156 -18.984 1 68.5 89 HIS B O 1
ATOM 2584 N N . TRP B 1 90 ? -12.75 0.026 -18.953 1 77.06 90 TRP B N 1
ATOM 2585 C CA . TRP B 1 90 ? -14.008 -0.177 -19.656 1 77.06 90 TRP B CA 1
ATOM 2586 C C . TRP B 1 90 ? -15.109 -0.602 -18.688 1 77.06 90 TRP B C 1
ATOM 2588 O O . TRP B 1 90 ? -14.891 -1.432 -17.812 1 77.06 90 TRP B O 1
ATOM 2598 N N . PRO B 1 91 ? -16.25 -0.004 -18.828 1 86.81 91 PRO B N 1
ATOM 2599 C CA . PRO B 1 91 ? -17.359 -0.28 -17.922 1 86.81 91 PRO B CA 1
ATOM 2600 C C . PRO B 1 91 ? -18.047 -1.615 -18.219 1 86.81 91 PRO B C 1
ATOM 2602 O O . PRO B 1 91 ? -19.234 -1.647 -18.562 1 86.81 91 PRO B O 1
ATOM 2605 N N . LEU B 1 92 ? -17.406 -2.682 -18.047 1 92.25 92 LEU B N 1
ATOM 2606 C CA . LEU B 1 92 ? -17.953 -4.027 -18.172 1 92.25 92 LEU B CA 1
ATOM 2607 C C . LEU B 1 92 ? -18.5 -4.52 -16.844 1 92.25 92 LEU B C 1
ATOM 2609 O O . LEU B 1 92 ? -18.062 -4.066 -15.781 1 92.25 92 LEU B O 1
ATOM 2613 N N . ASP B 1 93 ? -19.453 -5.289 -17.031 1 95.44 93 ASP B N 1
ATOM 2614 C CA . ASP B 1 93 ? -19.891 -5.93 -15.797 1 95.44 93 ASP B CA 1
ATOM 2615 C C . ASP B 1 93 ? -18.859 -6.941 -15.312 1 95.44 93 ASP B C 1
ATOM 2617 O O . ASP B 1 93 ? -18 -7.375 -16.094 1 95.44 93 ASP B O 1
ATOM 2621 N N . ALA B 1 94 ? -18.922 -7.219 -14.039 1 96.19 94 ALA B N 1
ATOM 2622 C CA . ALA B 1 94 ? -17.953 -8.109 -13.406 1 96.19 94 ALA B CA 1
ATOM 2623 C C . ALA B 1 94 ? -17.906 -9.461 -14.109 1 96.19 94 ALA B C 1
ATOM 2625 O O . ALA B 1 94 ? -16.828 -10.023 -14.312 1 96.19 94 ALA B O 1
ATOM 2626 N N . TYR B 1 95 ? -19.078 -9.906 -14.508 1 95.94 95 TYR B N 1
ATOM 2627 C CA . TYR B 1 95 ? -19.125 -11.188 -15.211 1 95.94 95 TYR B CA 1
ATOM 2628 C C . TYR B 1 95 ? -18.266 -11.148 -16.469 1 95.94 95 TYR B C 1
ATOM 2630 O O . TYR B 1 95 ? -17.453 -12.039 -16.703 1 95.94 95 TYR B O 1
ATOM 2638 N N . HIS B 1 96 ? -18.422 -10.164 -17.219 1 94.62 96 HIS B N 1
ATOM 2639 C CA . HIS B 1 96 ? -17.719 -10.062 -18.5 1 94.62 96 HIS B CA 1
ATOM 2640 C C . HIS B 1 96 ? -16.219 -9.836 -18.281 1 94.62 96 HIS B C 1
ATOM 2642 O O . HIS B 1 96 ? -15.398 -10.297 -19.078 1 94.62 96 HIS B O 1
ATOM 2648 N N . VAL B 1 97 ? -15.914 -9.117 -17.234 1 94.44 97 VAL B N 1
ATOM 2649 C CA . VAL B 1 97 ? -14.508 -8.945 -16.906 1 94.44 97 VAL B CA 1
ATOM 2650 C C . VAL B 1 97 ? -13.875 -10.305 -16.609 1 94.44 97 VAL B C 1
ATOM 2652 O O . VAL B 1 97 ? -12.805 -10.625 -17.125 1 94.44 97 VAL B O 1
ATOM 2655 N N . VAL B 1 98 ? -14.547 -11.109 -15.828 1 95.69 98 VAL B N 1
ATOM 2656 C CA . VAL B 1 98 ? -14.047 -12.438 -15.484 1 95.69 98 VAL B CA 1
ATOM 2657 C C . VAL B 1 98 ? -14.008 -13.312 -16.734 1 95.69 98 VAL B C 1
ATOM 2659 O O . VAL B 1 98 ? -13.078 -14.109 -16.906 1 95.69 98 VAL B O 1
ATOM 2662 N N . ALA B 1 99 ? -14.938 -13.094 -17.609 1 94.44 99 ALA B N 1
ATOM 2663 C CA . ALA B 1 99 ? -15.023 -13.875 -18.844 1 94.44 99 ALA B CA 1
ATOM 2664 C C . ALA B 1 99 ? -13.789 -13.664 -19.719 1 94.44 99 ALA B C 1
ATOM 2666 O O . ALA B 1 99 ? -13.406 -14.547 -20.5 1 94.44 99 ALA B O 1
ATOM 2667 N N . LEU B 1 100 ? -13.18 -12.531 -19.578 1 92.12 100 LEU B N 1
ATOM 2668 C CA . LEU B 1 100 ? -11.953 -12.266 -20.312 1 92.12 100 LEU B CA 1
ATOM 2669 C C . LEU B 1 100 ? -10.867 -13.266 -19.953 1 92.12 100 LEU B C 1
ATOM 2671 O O . LEU B 1 100 ? -9.922 -13.477 -20.719 1 92.12 100 LEU B O 1
ATOM 2675 N N . GLY B 1 101 ? -10.953 -13.859 -18.812 1 93.75 101 GLY B N 1
ATOM 2676 C CA . GLY B 1 101 ? -10.016 -14.891 -18.391 1 93.75 101 GLY B CA 1
ATOM 2677 C C . GLY B 1 101 ? -10.102 -16.141 -19.25 1 93.75 101 GLY B C 1
ATOM 2678 O O . GLY B 1 101 ? -9.203 -16.984 -19.203 1 93.75 101 GLY B O 1
ATOM 2679 N N . ARG B 1 102 ? -11.141 -16.25 -20 1 94 102 ARG B N 1
ATOM 2680 C CA . ARG B 1 102 ? -11.328 -17.438 -20.828 1 94 102 ARG B CA 1
ATOM 2681 C C . ARG B 1 102 ? -10.695 -17.266 -22.203 1 94 102 ARG B C 1
ATOM 2683 O O . ARG B 1 102 ? -10.633 -18.203 -22.984 1 94 102 ARG B O 1
ATOM 2690 N N . LEU B 1 103 ? -10.18 -16.125 -22.5 1 88.88 103 LEU B N 1
ATOM 2691 C CA . LEU B 1 103 ? -9.68 -15.789 -23.828 1 88.88 103 LEU B CA 1
ATOM 2692 C C . LEU B 1 103 ? -8.633 -16.797 -24.281 1 88.88 103 LEU B C 1
ATOM 2694 O O . LEU B 1 103 ? -8.633 -17.203 -25.438 1 88.88 103 LEU B O 1
ATOM 2698 N N . PRO B 1 104 ? -7.746 -17.188 -23.391 1 85.25 104 PRO B N 1
ATOM 2699 C CA . PRO B 1 104 ? -6.754 -18.156 -23.844 1 85.25 104 PRO B CA 1
ATOM 2700 C C . PRO B 1 104 ? -7.383 -19.469 -24.312 1 85.25 104 PRO B C 1
ATOM 2702 O O . PRO B 1 104 ? -6.754 -20.234 -25.047 1 85.25 104 PRO B O 1
ATOM 2705 N N . HIS B 1 105 ? -8.562 -19.703 -23.875 1 85.19 105 HIS B N 1
ATOM 2706 C CA . HIS B 1 105 ? -9.242 -20.953 -24.188 1 85.19 105 HIS B CA 1
ATOM 2707 C C . HIS B 1 105 ? -10.078 -20.828 -25.453 1 85.19 105 HIS B C 1
ATOM 2709 O O . HIS B 1 105 ? -10.531 -21.844 -26.016 1 85.19 105 HIS B O 1
ATOM 2715 N N . LEU B 1 106 ? -10.281 -19.547 -25.781 1 79.38 106 LEU B N 1
ATOM 2716 C CA . LEU B 1 106 ? -11.227 -19.328 -26.875 1 79.38 106 LEU B CA 1
ATOM 2717 C C . LEU B 1 106 ? -10.523 -19.422 -28.219 1 79.38 106 LEU B C 1
ATOM 2719 O O . LEU B 1 106 ? -9.375 -19 -28.359 1 79.38 106 LEU B O 1
ATOM 2723 N N . GLY B 1 107 ? -11.062 -20.281 -29.016 1 66.81 107 GLY B N 1
ATOM 2724 C CA . GLY B 1 107 ? -10.594 -20.266 -30.391 1 66.81 107 GLY B CA 1
ATOM 2725 C C . GLY B 1 107 ? -10.898 -18.969 -31.109 1 66.81 107 GLY B C 1
ATOM 2726 O O . GLY B 1 107 ? -11.492 -18.047 -30.531 1 66.81 107 GLY B O 1
ATOM 2727 N N . PRO B 1 108 ? -10.258 -18.5 -32.375 1 58.69 108 PRO B N 1
ATOM 2728 C CA . PRO B 1 108 ? -10.391 -17.266 -33.125 1 58.69 108 PRO B CA 1
ATOM 2729 C C . PRO B 1 108 ? -11.828 -16.766 -33.219 1 58.69 108 PRO B C 1
ATOM 2731 O O . PRO B 1 108 ? -12.07 -15.562 -33.312 1 58.69 108 PRO B O 1
ATOM 2734 N N . LEU B 1 109 ? -12.875 -17.547 -33.25 1 59.59 109 LEU B N 1
ATOM 2735 C CA . LEU B 1 109 ? -14.273 -17.156 -33.406 1 59.59 109 LEU B CA 1
ATOM 2736 C C . LEU B 1 109 ? -15.086 -17.547 -32.188 1 59.59 109 LEU B C 1
ATOM 2738 O O . LEU B 1 109 ? -16.312 -17.719 -32.25 1 59.59 109 LEU B O 1
ATOM 2742 N N . GLY B 1 110 ? -14.523 -17.703 -31.047 1 62.97 110 GLY B N 1
ATOM 2743 C CA . GLY B 1 110 ? -15.242 -18.578 -30.125 1 62.97 110 GLY B CA 1
ATOM 2744 C C . GLY B 1 110 ? -16.062 -17.828 -29.109 1 62.97 110 GLY B C 1
ATOM 2745 O O . GLY B 1 110 ? -15.625 -16.812 -28.578 1 62.97 110 GLY B O 1
ATOM 2746 N N . ARG B 1 111 ? -17.344 -17.938 -29.219 1 69.44 111 ARG B N 1
ATOM 2747 C CA . ARG B 1 111 ? -18.312 -17.641 -28.172 1 69.44 111 ARG B CA 1
ATOM 2748 C C . ARG B 1 111 ? -18.125 -18.547 -26.953 1 69.44 111 ARG B C 1
ATOM 2750 O O . ARG B 1 111 ? -17.703 -19.688 -27.094 1 69.44 111 ARG B O 1
ATOM 2757 N N . PRO B 1 112 ? -18.312 -17.969 -25.75 1 77.81 112 PRO B N 1
ATOM 2758 C CA . PRO B 1 112 ? -18.172 -18.797 -24.547 1 77.81 112 PRO B CA 1
ATOM 2759 C C . PRO B 1 112 ? -19.031 -20.062 -24.609 1 77.81 112 PRO B C 1
ATOM 2761 O O . PRO B 1 112 ? -20.203 -20 -24.984 1 77.81 112 PRO B O 1
ATOM 2764 N N . THR B 1 113 ? -18.438 -21.156 -24.438 1 87.88 113 THR B N 1
ATOM 2765 C CA . THR B 1 113 ? -19.109 -22.453 -24.359 1 87.88 113 THR B CA 1
ATOM 2766 C C . THR B 1 113 ? -19.688 -22.688 -22.969 1 87.88 113 THR B C 1
ATOM 2768 O O . THR B 1 113 ? -19.453 -21.891 -22.047 1 87.88 113 THR B O 1
ATOM 2771 N N . PRO B 1 114 ? -20.531 -23.672 -22.891 1 90.12 114 PRO B N 1
ATOM 2772 C CA . PRO B 1 114 ? -21.016 -24.016 -21.547 1 90.12 114 PRO B CA 1
ATOM 2773 C C . PRO B 1 114 ? -19.891 -24.281 -20.562 1 90.12 114 PRO B C 1
ATOM 2775 O O . PRO B 1 114 ? -20.016 -23.969 -19.375 1 90.12 114 PRO B O 1
ATOM 2778 N N . GLU B 1 115 ? -18.906 -24.812 -21.047 1 91.19 115 GLU B N 1
ATOM 2779 C CA . GLU B 1 115 ? -17.75 -25.062 -20.203 1 91.19 115 GLU B CA 1
ATOM 2780 C C . GLU B 1 115 ? -17.125 -23.75 -19.734 1 91.19 115 GLU B C 1
ATOM 2782 O O . GLU B 1 115 ? -16.672 -23.641 -18.594 1 91.19 115 GLU B O 1
ATOM 2787 N N . ASP B 1 116 ? -17.109 -22.812 -20.609 1 93.12 116 ASP B N 1
ATOM 2788 C CA . ASP B 1 116 ? -16.578 -21.5 -20.25 1 93.12 116 ASP B CA 1
ATOM 2789 C C . ASP B 1 116 ? -17.453 -20.828 -19.203 1 93.12 116 ASP B C 1
ATOM 2791 O O . ASP B 1 116 ? -16.938 -20.25 -18.25 1 93.12 116 ASP B O 1
ATOM 2795 N N . GLU B 1 117 ? -18.703 -20.969 -19.391 1 94.5 117 GLU B N 1
ATOM 2796 C CA . GLU B 1 117 ? -19.641 -20.406 -18.422 1 94.5 117 GLU B CA 1
ATOM 2797 C C . GLU B 1 117 ? -19.438 -21.031 -17.031 1 94.5 117 GLU B C 1
ATOM 2799 O O . GLU B 1 117 ? -19.469 -20.328 -16.031 1 94.5 117 GLU B O 1
ATOM 2804 N N . ALA B 1 118 ? -19.234 -22.266 -17.078 1 95.88 118 ALA B N 1
ATOM 2805 C CA . ALA B 1 118 ? -19 -22.969 -15.82 1 95.88 118 ALA B CA 1
ATOM 2806 C C . ALA B 1 118 ? -17.703 -22.516 -15.172 1 95.88 118 ALA B C 1
ATOM 2808 O O . ALA B 1 118 ? -17.625 -22.344 -13.953 1 95.88 118 ALA B O 1
ATOM 2809 N N . ALA B 1 119 ? -16.703 -22.359 -15.977 1 95.75 119 ALA B N 1
ATOM 2810 C CA . ALA B 1 119 ? -15.406 -21.906 -15.484 1 95.75 119 ALA B CA 1
ATOM 2811 C C . ALA B 1 119 ? -15.516 -20.516 -14.867 1 95.75 119 ALA B C 1
ATOM 2813 O O . ALA B 1 119 ? -14.938 -20.25 -13.812 1 95.75 119 ALA B O 1
ATOM 2814 N N . ILE B 1 120 ? -16.234 -19.672 -15.523 1 96.44 120 ILE B N 1
ATOM 2815 C CA . ILE B 1 120 ? -16.453 -18.312 -15.039 1 96.44 120 ILE B CA 1
ATOM 2816 C C . ILE B 1 120 ? -17.172 -18.344 -13.695 1 96.44 120 ILE B C 1
ATOM 2818 O O . ILE B 1 120 ? -16.781 -17.688 -12.742 1 96.44 120 ILE B O 1
ATOM 2822 N N . ALA B 1 121 ? -18.172 -19.156 -13.633 1 96.69 121 ALA B N 1
ATOM 2823 C CA . ALA B 1 121 ? -18.953 -19.281 -12.398 1 96.69 121 ALA B CA 1
ATOM 2824 C C . ALA B 1 121 ? -18.078 -19.812 -11.258 1 96.69 121 ALA B C 1
ATOM 2826 O O . ALA B 1 121 ? -18.141 -19.281 -10.141 1 96.69 121 ALA B O 1
ATOM 2827 N N . ARG B 1 122 ? -17.297 -20.781 -11.531 1 97.12 122 ARG B N 1
ATOM 2828 C CA . ARG B 1 122 ? -16.391 -21.344 -10.523 1 97.12 122 ARG B CA 1
ATOM 2829 C C . ARG B 1 122 ? -15.391 -20.297 -10.047 1 97.12 122 ARG B C 1
ATOM 2831 O O . ARG B 1 122 ? -15.141 -20.188 -8.844 1 97.12 122 ARG B O 1
ATOM 2838 N N . ALA B 1 123 ? -14.852 -19.578 -10.977 1 97.62 123 ALA B N 1
ATOM 2839 C CA . ALA B 1 123 ? -13.883 -18.547 -10.648 1 97.62 123 ALA B CA 1
ATOM 2840 C C . ALA B 1 123 ? -14.5 -17.469 -9.75 1 97.62 123 ALA B C 1
ATOM 2842 O O . ALA B 1 123 ? -13.906 -17.078 -8.75 1 97.62 123 ALA B O 1
ATOM 2843 N N . MET B 1 124 ? -15.68 -17.062 -10.117 1 97.88 124 MET B N 1
ATOM 2844 C CA . MET B 1 124 ? -16.375 -16.047 -9.336 1 97.88 124 MET B CA 1
ATOM 2845 C C . MET B 1 124 ? -16.688 -16.547 -7.934 1 97.88 124 MET B C 1
ATOM 2847 O O . MET B 1 124 ? -16.562 -15.812 -6.953 1 97.88 124 MET B O 1
ATOM 2851 N N . GLU B 1 125 ? -17.062 -17.766 -7.867 1 97.25 125 GLU B N 1
ATOM 2852 C CA . GLU B 1 125 ? -17.344 -18.359 -6.566 1 97.25 125 GLU B CA 1
ATOM 2853 C C . GLU B 1 125 ? -16.078 -18.469 -5.723 1 97.25 125 GLU B C 1
ATOM 2855 O O . GLU B 1 125 ? -16.078 -18.078 -4.555 1 97.25 125 GLU B O 1
ATOM 2860 N N . THR B 1 126 ? -15.055 -18.938 -6.316 1 96.56 126 THR B N 1
ATOM 2861 C CA . THR B 1 126 ? -13.789 -19.125 -5.621 1 96.56 126 THR B CA 1
ATOM 2862 C C . THR B 1 126 ? -13.25 -17.797 -5.098 1 96.56 126 THR B C 1
ATOM 2864 O O . THR B 1 126 ? -12.719 -17.734 -3.988 1 96.56 126 THR B O 1
ATOM 2867 N N . ALA B 1 127 ? -13.453 -16.734 -5.836 1 97.06 127 ALA B N 1
ATOM 2868 C CA . ALA B 1 127 ? -12.961 -15.414 -5.457 1 97.06 127 ALA B CA 1
ATOM 2869 C C . ALA B 1 127 ? -13.984 -14.656 -4.613 1 97.06 127 ALA B C 1
ATOM 2871 O O . ALA B 1 127 ? -13.797 -13.484 -4.305 1 97.06 127 ALA B O 1
ATOM 2872 N N . ASP B 1 128 ? -15.102 -15.32 -4.309 1 96.06 128 ASP B N 1
ATOM 2873 C CA . ASP B 1 128 ? -16.172 -14.688 -3.553 1 96.06 128 ASP B CA 1
ATOM 2874 C C . ASP B 1 128 ? -16.672 -13.43 -4.25 1 96.06 128 ASP B C 1
ATOM 2876 O O . ASP B 1 128 ? -16.797 -12.375 -3.627 1 96.06 128 ASP B O 1
ATOM 2880 N N . ALA B 1 129 ? -16.891 -13.547 -5.555 1 97.25 129 ALA B N 1
ATOM 2881 C CA . ALA B 1 129 ? -17.281 -12.383 -6.348 1 97.25 129 ALA B CA 1
ATOM 2882 C C . ALA B 1 129 ? -18.578 -12.633 -7.105 1 97.25 129 ALA B C 1
ATOM 2884 O O . ALA B 1 129 ? -18.969 -11.844 -7.969 1 97.25 129 ALA B O 1
ATOM 2885 N N . ALA B 1 130 ? -19.266 -13.766 -6.832 1 97.44 130 ALA B N 1
ATOM 2886 C CA . ALA B 1 130 ? -20.469 -14.156 -7.574 1 97.44 130 ALA B CA 1
ATOM 2887 C C . ALA B 1 130 ? -21.562 -13.102 -7.453 1 97.44 130 ALA B C 1
ATOM 2889 O O . ALA B 1 130 ? -22.266 -12.82 -8.422 1 97.44 130 ALA B O 1
ATOM 2890 N N . ALA B 1 131 ? -21.656 -12.531 -6.309 1 95.5 131 ALA B N 1
ATOM 2891 C CA . ALA B 1 131 ? -22.719 -11.562 -6.027 1 95.5 131 ALA B CA 1
ATOM 2892 C C . ALA B 1 131 ? -22.531 -10.297 -6.855 1 95.5 131 ALA B C 1
ATOM 2894 O O . ALA B 1 131 ? -23.469 -9.5 -6.992 1 95.5 131 ALA B O 1
ATOM 2895 N N . PHE B 1 132 ? -21.391 -10.102 -7.438 1 95.69 132 PHE B N 1
ATOM 2896 C CA . PHE B 1 132 ? -21.062 -8.867 -8.148 1 95.69 132 PHE B CA 1
ATOM 2897 C C . PHE B 1 132 ? -21.297 -9.023 -9.641 1 95.69 132 PHE B C 1
ATOM 2899 O O . PHE B 1 132 ? -21.172 -8.062 -10.406 1 95.69 132 PHE B O 1
ATOM 2906 N N . ALA B 1 133 ? -21.672 -10.141 -10.109 1 96.19 133 ALA B N 1
ATOM 2907 C CA . ALA B 1 133 ? -21.656 -10.531 -11.516 1 96.19 133 ALA B CA 1
ATOM 2908 C C . ALA B 1 133 ? -22.375 -9.508 -12.383 1 96.19 133 ALA B C 1
ATOM 2910 O O . ALA B 1 133 ? -21.859 -9.062 -13.406 1 96.19 133 ALA B O 1
ATOM 2911 N N . PRO B 1 134 ? -23.516 -9.07 -11.938 1 95.94 134 PRO B N 1
ATOM 2912 C CA . PRO B 1 134 ? -24.25 -8.172 -12.836 1 95.94 134 PRO B CA 1
ATOM 2913 C C . PRO B 1 134 ? -23.828 -6.707 -12.664 1 95.94 134 PRO B C 1
ATOM 2915 O O . PRO B 1 134 ? -24.312 -5.84 -13.398 1 95.94 134 PRO B O 1
ATOM 2918 N N . ARG B 1 135 ? -22.953 -6.434 -11.758 1 95.69 135 ARG B N 1
ATOM 2919 C CA . ARG B 1 135 ? -22.594 -5.047 -11.477 1 95.69 135 ARG B CA 1
ATOM 2920 C C . ARG B 1 135 ? -21.438 -4.586 -12.367 1 95.69 135 ARG B C 1
ATOM 2922 O O . ARG B 1 135 ? -20.531 -5.363 -12.68 1 95.69 135 ARG B O 1
ATOM 2929 N N . THR B 1 136 ? -21.531 -3.357 -12.711 1 95.06 136 THR B N 1
ATOM 2930 C CA . THR B 1 136 ? -20.438 -2.764 -13.477 1 95.06 136 THR B CA 1
ATOM 2931 C C . THR B 1 136 ? -19.188 -2.617 -12.617 1 95.06 136 THR B C 1
ATOM 2933 O O . THR B 1 136 ? -19.281 -2.219 -11.453 1 95.06 136 THR B O 1
ATOM 2936 N N . ILE B 1 137 ? -18.047 -2.902 -13.195 1 93.19 137 ILE B N 1
ATOM 2937 C CA . ILE B 1 137 ? -16.797 -2.973 -12.453 1 93.19 137 ILE B CA 1
ATOM 2938 C C . ILE B 1 137 ? -16.469 -1.604 -11.859 1 93.19 137 ILE B C 1
ATOM 2940 O O . ILE B 1 137 ? -15.898 -1.513 -10.766 1 93.19 137 ILE B O 1
ATOM 2944 N N . THR B 1 138 ? -16.812 -0.566 -12.461 1 89.31 138 THR B N 1
ATOM 2945 C CA . THR B 1 138 ? -16.5 0.783 -12.008 1 89.31 138 THR B CA 1
ATOM 2946 C C . THR B 1 138 ? -17.344 1.155 -10.789 1 89.31 138 THR B C 1
ATOM 2948 O O . THR B 1 138 ? -17.031 2.121 -10.094 1 89.31 138 THR B O 1
ATOM 2951 N N . SER B 1 139 ? -18.391 0.416 -10.555 1 89.75 139 SER B N 1
ATOM 2952 C CA . SER B 1 139 ? -19.266 0.692 -9.422 1 89.75 139 SER B CA 1
ATOM 2953 C C . SER B 1 139 ? -18.844 -0.091 -8.188 1 89.75 139 SER B C 1
ATOM 2955 O O . SER B 1 139 ? -19.359 0.139 -7.086 1 89.75 139 SER B O 1
ATOM 2957 N N . LEU B 1 140 ? -17.906 -0.941 -8.359 1 91.75 140 LEU B N 1
ATOM 2958 C CA . LEU B 1 140 ? -17.469 -1.815 -7.277 1 91.75 140 LEU B CA 1
ATOM 2959 C C . LEU B 1 140 ? -16.469 -1.104 -6.371 1 91.75 140 LEU B C 1
ATOM 2961 O O . LEU B 1 140 ? -15.719 -0.241 -6.824 1 91.75 140 LEU B O 1
ATOM 2965 N N . SER B 1 141 ? -16.547 -1.483 -5.078 1 89.44 141 SER B N 1
ATOM 2966 C CA . SER B 1 141 ? -15.516 -1.008 -4.152 1 89.44 141 SER B CA 1
ATOM 2967 C C . SER B 1 141 ? -14.148 -1.583 -4.504 1 89.44 141 SER B C 1
ATOM 2969 O O . SER B 1 141 ? -14.039 -2.473 -5.352 1 89.44 141 SER B O 1
ATOM 2971 N N . GLY B 1 142 ? -13.102 -1.07 -3.912 1 88.94 142 GLY B N 1
ATOM 2972 C CA . GLY B 1 142 ? -11.758 -1.58 -4.129 1 88.94 142 GLY B CA 1
ATOM 2973 C C . GLY B 1 142 ? -11.617 -3.059 -3.818 1 88.94 142 GLY B C 1
ATOM 2974 O O . GLY B 1 142 ? -11.016 -3.809 -4.59 1 88.94 142 GLY B O 1
ATOM 2975 N N . GLY B 1 143 ? -12.164 -3.475 -2.656 1 92.44 143 GLY B N 1
ATOM 2976 C CA . GLY B 1 143 ? -12.125 -4.879 -2.277 1 92.44 143 GLY B CA 1
ATOM 2977 C C . GLY B 1 143 ? -12.898 -5.773 -3.225 1 92.44 143 GLY B C 1
ATOM 2978 O O . GLY B 1 143 ? -12.453 -6.871 -3.559 1 92.44 143 GLY B O 1
ATOM 2979 N N . GLU B 1 144 ? -14.047 -5.266 -3.658 1 93.62 144 GLU B N 1
ATOM 2980 C CA . GLU B 1 144 ? -14.859 -6.016 -4.613 1 93.62 144 GLU B CA 1
ATOM 2981 C C . GLU B 1 144 ? -14.148 -6.148 -5.957 1 93.62 144 GLU B C 1
ATOM 2983 O O . GLU B 1 144 ? -14.117 -7.23 -6.543 1 93.62 144 GLU B O 1
ATOM 2988 N N . ARG B 1 145 ? -13.562 -5.125 -6.379 1 94.25 145 ARG B N 1
ATOM 2989 C CA . ARG B 1 145 ? -12.836 -5.125 -7.645 1 94.25 145 ARG B CA 1
ATOM 2990 C C . ARG B 1 145 ? -11.648 -6.082 -7.602 1 94.25 145 ARG B C 1
ATOM 2992 O O . ARG B 1 145 ? -11.406 -6.824 -8.555 1 94.25 145 ARG B O 1
ATOM 2999 N N . ALA B 1 146 ? -10.945 -6.062 -6.516 1 94.56 146 ALA B N 1
ATOM 3000 C CA . ALA B 1 146 ? -9.82 -6.98 -6.34 1 94.56 146 ALA B CA 1
ATOM 3001 C C . ALA B 1 146 ? -10.266 -8.43 -6.5 1 94.56 146 ALA B C 1
ATOM 3003 O O . ALA B 1 146 ? -9.594 -9.219 -7.168 1 94.56 146 ALA B O 1
ATOM 3004 N N . ARG B 1 147 ? -11.383 -8.719 -5.984 1 95.88 147 ARG B N 1
ATOM 3005 C CA . ARG B 1 147 ? -11.898 -10.086 -6.051 1 95.88 147 ARG B CA 1
ATOM 3006 C C . ARG B 1 147 ? -12.344 -10.438 -7.465 1 95.88 147 ARG B C 1
ATOM 3008 O O . ARG B 1 147 ? -12.156 -11.562 -7.918 1 95.88 147 ARG B O 1
ATOM 3015 N N . VAL B 1 148 ? -12.891 -9.469 -8.125 1 96.25 148 VAL B N 1
ATOM 3016 C CA . VAL B 1 148 ? -13.281 -9.688 -9.508 1 96.25 148 VAL B CA 1
ATOM 3017 C C . VAL B 1 148 ? -12.039 -9.922 -10.367 1 96.25 148 VAL B C 1
ATOM 3019 O O . VAL B 1 148 ? -12.023 -10.82 -11.211 1 96.25 148 VAL B O 1
ATOM 3022 N N . MET B 1 149 ? -11.047 -9.133 -10.141 1 96 149 MET B N 1
ATOM 3023 C CA . MET B 1 149 ? -9.805 -9.297 -10.898 1 96 149 MET B CA 1
ATOM 3024 C C . MET B 1 149 ? -9.148 -10.641 -10.594 1 96 149 MET B C 1
ATOM 3026 O O . MET B 1 149 ? -8.594 -11.281 -11.484 1 96 149 MET B O 1
ATOM 3030 N N . LEU B 1 150 ? -9.195 -10.992 -9.367 1 96.88 150 LEU B N 1
ATOM 3031 C CA . LEU B 1 150 ? -8.711 -12.32 -9 1 96.88 150 LEU B CA 1
ATOM 3032 C C . LEU B 1 150 ? -9.508 -13.406 -9.711 1 96.88 150 LEU B C 1
ATOM 3034 O O . LEU B 1 150 ? -8.93 -14.359 -10.242 1 96.88 150 LEU B O 1
ATOM 3038 N N . ALA B 1 151 ? -10.812 -13.219 -9.75 1 97.38 151 ALA B N 1
ATOM 3039 C CA . ALA B 1 151 ?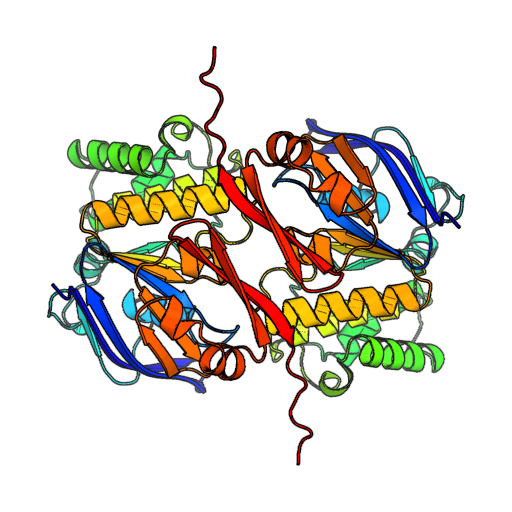 -11.672 -14.164 -10.461 1 97.38 151 ALA B CA 1
ATOM 3040 C C . ALA B 1 151 ? -11.281 -14.258 -11.93 1 97.38 151 ALA B C 1
ATOM 3042 O O . ALA B 1 151 ? -11.258 -15.352 -12.5 1 97.38 151 ALA B O 1
ATOM 3043 N N . ARG B 1 152 ? -11.039 -13.18 -12.484 1 96.19 152 ARG B N 1
ATOM 3044 C CA . ARG B 1 152 ? -10.617 -13.164 -13.883 1 96.19 152 ARG B CA 1
ATOM 3045 C C . ARG B 1 152 ? -9.383 -14.039 -14.094 1 96.19 152 ARG B C 1
ATOM 3047 O O . ARG B 1 152 ? -9.336 -14.844 -15.031 1 96.19 152 ARG B O 1
ATOM 3054 N N . ALA B 1 153 ? -8.438 -13.867 -13.227 1 9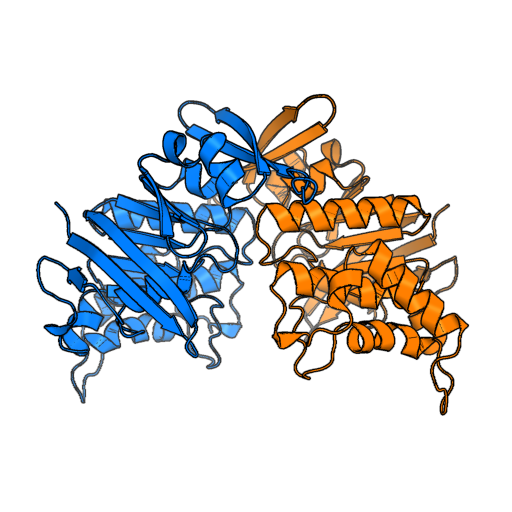6.56 153 ALA B N 1
ATOM 3055 C CA . ALA B 1 153 ? -7.223 -14.672 -13.32 1 96.56 153 ALA B CA 1
ATOM 3056 C C . ALA B 1 153 ? -7.527 -16.156 -13.102 1 96.56 153 ALA B C 1
ATOM 3058 O O . ALA B 1 153 ? -6.957 -17.016 -13.773 1 96.56 153 ALA B O 1
ATOM 3059 N N . LEU B 1 154 ? -8.461 -16.453 -12.273 1 97.5 154 LEU B N 1
ATOM 3060 C CA . LEU B 1 154 ? -8.797 -17.828 -11.93 1 97.5 154 LEU B CA 1
ATOM 3061 C C . LEU B 1 154 ? -9.578 -18.5 -13.062 1 97.5 154 LEU B C 1
ATOM 3063 O O . LEU B 1 154 ? -9.516 -19.719 -13.227 1 97.5 154 LEU B O 1
ATOM 3067 N N . ALA B 1 155 ? -10.266 -17.688 -13.766 1 96.94 155 ALA B N 1
ATOM 3068 C CA . ALA B 1 155 ? -11.062 -18.219 -14.867 1 96.94 155 ALA B CA 1
ATOM 3069 C C . ALA B 1 155 ? -10.172 -18.875 -15.922 1 96.94 155 ALA B C 1
ATOM 3071 O O . ALA B 1 155 ? -10.633 -19.688 -16.719 1 96.94 155 ALA B O 1
ATOM 3072 N N . VAL B 1 156 ? -8.969 -18.516 -15.93 1 96 156 VAL B N 1
ATOM 3073 C CA . VAL B 1 156 ? -8.008 -19.141 -16.828 1 96 156 VAL B CA 1
ATOM 3074 C C . VAL B 1 156 ? -7.871 -20.625 -16.5 1 96 156 VAL B C 1
ATOM 3076 O O . VAL B 1 156 ? -7.617 -21.438 -17.391 1 96 156 VAL B O 1
ATOM 3079 N N . GLU B 1 157 ? -7.988 -20.922 -15.227 1 96.12 157 GLU B N 1
ATOM 3080 C CA . GLU B 1 157 ? -7.844 -22.281 -14.711 1 96.12 157 GLU B CA 1
ATOM 3081 C C . GLU B 1 157 ? -6.441 -22.828 -14.977 1 96.12 157 GLU B C 1
ATOM 3083 O O . GLU B 1 157 ? -6.277 -23.984 -15.336 1 96.12 157 GLU B O 1
ATOM 3088 N N . ALA B 1 158 ? -5.496 -21.984 -14.867 1 97.12 158 ALA B N 1
ATOM 3089 C CA . ALA B 1 158 ? -4.094 -22.359 -15.023 1 97.12 158 ALA B CA 1
ATOM 3090 C C . ALA B 1 158 ? -3.553 -23 -13.758 1 97.12 158 ALA B C 1
ATOM 3092 O O . ALA B 1 158 ? -3.973 -22.656 -12.648 1 97.12 158 ALA B O 1
ATOM 3093 N N . PRO B 1 159 ? -2.627 -23.859 -13.906 1 97.38 159 PRO B N 1
ATOM 3094 C CA . PRO B 1 159 ? -2.029 -24.5 -12.727 1 97.38 159 PRO B CA 1
ATOM 3095 C C . PRO B 1 159 ? -1.186 -23.531 -11.898 1 97.38 159 PRO B C 1
ATOM 3097 O O . PRO B 1 159 ? -0.899 -23.797 -10.734 1 97.38 159 PRO B O 1
ATOM 3100 N N . ILE B 1 160 ? -0.767 -22.391 -12.461 1 98.31 160 ILE B N 1
ATOM 3101 C CA . ILE B 1 160 ? 0.052 -21.406 -11.773 1 98.31 160 ILE B CA 1
ATOM 3102 C C . ILE B 1 160 ? -0.662 -20.062 -11.766 1 98.31 160 ILE B C 1
ATOM 3104 O O . ILE B 1 160 ? -1.146 -19.609 -12.805 1 98.31 160 ILE B O 1
ATOM 3108 N N . LEU B 1 161 ? -0.803 -19.5 -10.617 1 98.44 161 LEU B N 1
ATOM 3109 C CA . LEU B 1 161 ? -1.277 -18.125 -10.469 1 98.44 161 LEU B CA 1
ATOM 3110 C C . LEU B 1 161 ? -0.154 -17.203 -10 1 98.44 161 LEU B C 1
ATOM 3112 O O . LEU B 1 161 ? 0.432 -17.438 -8.938 1 98.44 161 LEU B O 1
ATOM 3116 N N . LEU B 1 162 ? 0.229 -16.25 -10.797 1 98.38 162 LEU B N 1
ATOM 3117 C CA . LEU B 1 162 ? 1.133 -15.172 -10.422 1 98.38 162 LEU B CA 1
ATOM 3118 C C . LEU B 1 162 ? 0.353 -13.906 -10.078 1 98.38 162 LEU B C 1
ATOM 3120 O O . LEU B 1 162 ? -0.397 -13.391 -10.914 1 98.38 162 LEU B O 1
ATOM 3124 N N . ALA B 1 163 ? 0.484 -13.461 -8.891 1 97.81 163 ALA B N 1
ATOM 3125 C CA . ALA B 1 163 ? -0.235 -12.273 -8.453 1 97.81 163 ALA B CA 1
ATOM 3126 C C . ALA B 1 163 ? 0.736 -11.164 -8.055 1 97.81 163 ALA B C 1
ATOM 3128 O O . ALA B 1 163 ? 1.488 -11.305 -7.086 1 97.81 163 ALA B O 1
ATOM 3129 N N . ASP B 1 164 ? 0.718 -10.086 -8.797 1 97.06 164 ASP B N 1
ATOM 3130 C CA . ASP B 1 164 ? 1.604 -8.961 -8.531 1 97.06 164 ASP B CA 1
ATOM 3131 C C . ASP B 1 164 ? 0.928 -7.934 -7.621 1 97.06 164 ASP B C 1
ATOM 3133 O O . ASP B 1 164 ? 0.18 -7.078 -8.094 1 97.06 164 ASP B O 1
ATOM 3137 N N . GLU B 1 165 ? 1.228 -8.031 -6.305 1 96.19 165 GLU B N 1
ATOM 3138 C CA . GLU B 1 165 ? 0.714 -7.176 -5.242 1 96.19 165 GLU B CA 1
ATOM 3139 C C . GLU B 1 165 ? -0.81 -7.215 -5.184 1 96.19 165 GLU B C 1
ATOM 3141 O O . GLU B 1 165 ? -1.467 -6.176 -5.23 1 96.19 165 GLU B O 1
ATOM 3146 N N . PRO B 1 166 ? -1.359 -8.344 -4.895 1 96.19 166 PRO B N 1
ATOM 3147 C CA . PRO B 1 166 ? -2.811 -8.539 -4.953 1 96.19 166 PRO B CA 1
ATOM 3148 C C . PRO B 1 166 ? -3.549 -7.809 -3.836 1 96.19 166 PRO B C 1
ATOM 3150 O O . PRO B 1 166 ? -4.766 -7.629 -3.91 1 96.19 166 PRO B O 1
ATOM 3153 N N . VAL B 1 167 ? -2.789 -7.367 -2.834 1 95.75 167 VAL B N 1
ATOM 3154 C CA . VAL B 1 167 ? -3.494 -6.797 -1.691 1 95.75 167 VAL B CA 1
ATOM 3155 C C . VAL B 1 167 ? -3.135 -5.32 -1.547 1 95.75 167 VAL B C 1
ATOM 3157 O O . VAL B 1 167 ? -3.482 -4.684 -0.548 1 95.75 167 VAL B O 1
ATOM 3160 N N . ALA B 1 168 ? -2.494 -4.805 -2.555 1 91.19 168 ALA B N 1
ATOM 3161 C CA . ALA B 1 168 ? -2.125 -3.393 -2.518 1 91.19 168 ALA B CA 1
ATOM 3162 C C . ALA B 1 168 ? -3.363 -2.504 -2.449 1 91.19 168 ALA B C 1
ATOM 3164 O O . ALA B 1 168 ? -4.402 -2.83 -3.031 1 91.19 168 ALA B O 1
ATOM 3165 N N . ALA B 1 169 ? -3.32 -1.427 -1.676 1 87.88 169 ALA B N 1
ATOM 3166 C CA . ALA B 1 169 ? -4.312 -0.356 -1.594 1 87.88 169 ALA B CA 1
ATOM 3167 C C . ALA B 1 169 ? -5.602 -0.851 -0.944 1 87.88 169 ALA B C 1
ATOM 3169 O O . ALA B 1 169 ? -6.621 -0.158 -0.969 1 87.88 169 ALA B O 1
ATOM 3170 N N . LEU B 1 170 ? -5.645 -2.129 -0.492 1 94 170 LEU B N 1
ATOM 3171 C CA . LEU B 1 170 ? -6.82 -2.664 0.19 1 94 170 LEU B CA 1
ATOM 3172 C C . LEU B 1 170 ? -6.77 -2.355 1.683 1 94 170 LEU B C 1
ATOM 3174 O O . LEU B 1 170 ? -5.684 -2.186 2.248 1 94 170 LEU B O 1
ATOM 3178 N N . ASP B 1 171 ? -7.934 -2.242 2.301 1 95.69 171 ASP B N 1
ATOM 3179 C CA . ASP B 1 171 ? -7.988 -2.09 3.75 1 95.69 171 ASP B CA 1
ATOM 3180 C C . ASP B 1 171 ? -7.746 -3.426 4.453 1 95.69 171 ASP B C 1
ATOM 3182 O O . ASP B 1 171 ? -7.668 -4.469 3.799 1 95.69 171 ASP B O 1
ATOM 3186 N N . PRO B 1 172 ? -7.621 -3.418 5.766 1 96.88 172 PRO B N 1
ATOM 3187 C CA . PRO B 1 172 ? -7.223 -4.625 6.496 1 96.88 172 PRO B CA 1
ATOM 3188 C C . PRO B 1 172 ? -8.172 -5.797 6.262 1 96.88 172 PRO B C 1
ATOM 3190 O O . PRO B 1 172 ? -7.723 -6.934 6.098 1 96.88 172 PRO B O 1
ATOM 3193 N N . TYR B 1 173 ? -9.43 -5.578 6.191 1 97.31 173 TYR B N 1
ATOM 3194 C CA . TYR B 1 173 ? -10.398 -6.652 5.992 1 97.31 173 TYR B CA 1
ATOM 3195 C C . TYR B 1 173 ? -10.172 -7.348 4.656 1 97.31 173 TYR B C 1
ATOM 3197 O O . TYR B 1 173 ? -10.102 -8.578 4.598 1 97.31 173 TYR B O 1
ATOM 3205 N N . HIS B 1 174 ? -10.047 -6.605 3.691 1 96.56 174 HIS B N 1
ATOM 3206 C CA . HIS B 1 174 ? -9.953 -7.168 2.35 1 96.56 174 HIS B CA 1
ATOM 3207 C C . HIS B 1 174 ? -8.57 -7.746 2.092 1 96.56 174 HIS B C 1
ATOM 3209 O O . HIS B 1 174 ? -8.422 -8.703 1.329 1 96.56 174 HIS B O 1
ATOM 3215 N N . GLN B 1 175 ? -7.539 -7.156 2.707 1 97.31 175 GLN B N 1
ATOM 3216 C CA . GLN B 1 175 ? -6.219 -7.773 2.621 1 97.31 175 GLN B CA 1
ATOM 3217 C C . GLN B 1 175 ? -6.246 -9.203 3.15 1 97.31 175 GLN B C 1
ATOM 3219 O O . GLN B 1 175 ? -5.77 -10.125 2.484 1 97.31 175 GLN B O 1
ATOM 3224 N N . LEU B 1 176 ? -6.836 -9.312 4.305 1 97.88 176 LEU B N 1
ATOM 3225 C CA . LEU B 1 176 ? -6.945 -10.641 4.906 1 97.88 176 LEU B CA 1
ATOM 3226 C C . LEU B 1 176 ? -7.777 -11.57 4.031 1 97.88 176 LEU B C 1
ATOM 3228 O O . LEU B 1 176 ? -7.41 -12.727 3.82 1 97.88 176 LEU B O 1
ATOM 3232 N N . GLN B 1 177 ? -8.82 -11.039 3.541 1 97.38 177 GLN B N 1
ATOM 3233 C CA . GLN B 1 177 ? -9.711 -11.828 2.701 1 97.38 177 GLN B CA 1
ATOM 3234 C C . GLN B 1 177 ? -8.984 -12.359 1.469 1 97.38 177 GLN B C 1
ATOM 3236 O O . GLN B 1 177 ? -9.062 -13.547 1.154 1 97.38 177 GLN B O 1
ATOM 3241 N N . VAL B 1 178 ? -8.312 -11.516 0.791 1 97.31 178 VAL B N 1
ATOM 3242 C CA . VAL B 1 178 ? -7.613 -11.906 -0.426 1 97.31 178 VAL B CA 1
ATOM 3243 C C . VAL B 1 178 ? -6.527 -12.93 -0.088 1 97.31 178 VAL B C 1
ATOM 3245 O O . VAL B 1 178 ? -6.348 -13.914 -0.805 1 97.31 178 VAL B O 1
ATOM 3248 N N . MET B 1 179 ? -5.785 -12.75 0.984 1 98.25 179 MET B N 1
ATOM 3249 C CA . MET B 1 179 ? -4.762 -13.711 1.388 1 98.25 179 MET B CA 1
ATOM 3250 C C . MET B 1 179 ? -5.379 -15.078 1.675 1 98.25 179 MET B C 1
ATOM 3252 O O . MET B 1 179 ? -4.816 -16.109 1.302 1 98.25 179 MET B O 1
ATOM 3256 N N . GLU B 1 180 ? -6.516 -15.031 2.326 1 98.12 180 GLU B N 1
ATOM 3257 C CA . GLU B 1 180 ? -7.238 -16.281 2.584 1 98.12 180 GLU B CA 1
ATOM 3258 C C . GLU B 1 180 ? -7.641 -16.969 1.28 1 98.12 180 GLU B C 1
ATOM 3260 O O . GLU B 1 180 ? -7.535 -18.188 1.157 1 98.12 180 GLU B O 1
ATOM 3265 N N . LEU B 1 181 ? -8.102 -16.203 0.383 1 97.75 181 LEU B N 1
ATOM 3266 C CA . LEU B 1 181 ? -8.5 -16.75 -0.915 1 97.75 181 LEU B CA 1
ATOM 3267 C C . LEU B 1 181 ? -7.309 -17.359 -1.634 1 97.75 181 LEU B C 1
ATOM 3269 O O . LEU B 1 181 ? -7.426 -18.438 -2.223 1 97.75 181 LEU B O 1
ATOM 3273 N N . LEU B 1 182 ? -6.164 -16.734 -1.579 1 98.5 182 LEU B N 1
ATOM 3274 C CA . LEU B 1 182 ? -4.965 -17.266 -2.213 1 98.5 182 LEU B CA 1
ATOM 3275 C C . LEU B 1 182 ? -4.574 -18.609 -1.597 1 98.5 182 LEU B C 1
ATOM 3277 O O . LEU B 1 182 ? -4.191 -19.531 -2.312 1 98.5 182 LEU B O 1
ATOM 3281 N N . ARG B 1 183 ? -4.656 -18.703 -0.32 1 98.12 183 ARG B N 1
ATOM 3282 C CA . ARG B 1 183 ? -4.383 -19.969 0.352 1 98.12 183 ARG B CA 1
ATOM 3283 C C . ARG B 1 183 ? -5.355 -21.047 -0.099 1 98.12 183 ARG B C 1
ATOM 3285 O O . ARG B 1 183 ? -4.961 -22.203 -0.319 1 98.12 183 ARG B O 1
ATOM 3292 N N . GLY B 1 184 ? -6.637 -20.625 -0.183 1 97.38 184 GLY B N 1
ATOM 3293 C CA . GLY B 1 184 ? -7.637 -21.562 -0.669 1 97.38 184 GLY B CA 1
ATOM 3294 C C . GLY B 1 184 ? -7.359 -22.047 -2.078 1 97.38 184 GLY B C 1
ATOM 3295 O O . GLY B 1 184 ? -7.547 -23.234 -2.377 1 97.38 184 GLY B O 1
ATOM 3296 N N . ILE B 1 185 ? -6.953 -21.219 -2.898 1 97.5 185 ILE B N 1
ATOM 3297 C CA . ILE B 1 185 ? -6.621 -21.547 -4.281 1 97.5 185 ILE B CA 1
ATOM 3298 C C . ILE B 1 185 ? -5.453 -22.531 -4.309 1 97.5 185 ILE B C 1
ATOM 3300 O O . ILE B 1 185 ? -5.492 -23.531 -5.031 1 97.5 185 ILE B O 1
ATOM 3304 N N . ALA B 1 186 ? -4.438 -22.312 -3.525 1 98 186 ALA B N 1
ATOM 3305 C CA . ALA B 1 186 ? -3.295 -23.234 -3.443 1 98 186 ALA B CA 1
ATOM 3306 C C . ALA B 1 186 ? -3.725 -24.594 -2.939 1 98 186 ALA B C 1
ATOM 3308 O O . ALA B 1 186 ? -3.219 -25.625 -3.4 1 98 186 ALA B O 1
ATOM 3309 N N . ALA B 1 187 ? -4.672 -24.609 -2.082 1 96.69 187 ALA B N 1
ATOM 3310 C CA . ALA B 1 187 ? -5.148 -25.844 -1.48 1 96.69 187 ALA B CA 1
ATOM 3311 C C . ALA B 1 187 ? -5.805 -26.75 -2.523 1 96.69 187 ALA B C 1
ATOM 3313 O O . ALA B 1 187 ? -5.941 -27.953 -2.314 1 96.69 187 ALA B O 1
ATOM 3314 N N . THR B 1 188 ? -6.199 -26.141 -3.604 1 95.31 188 THR B N 1
ATOM 3315 C CA . THR B 1 188 ? -6.801 -26.938 -4.668 1 95.31 188 THR B CA 1
ATOM 3316 C C . THR B 1 188 ? -5.723 -27.594 -5.535 1 95.31 188 THR B C 1
ATOM 3318 O O . THR B 1 188 ? -6.035 -28.281 -6.5 1 95.31 188 THR B O 1
ATOM 3321 N N . GLY B 1 189 ? -4.477 -27.344 -5.25 1 96.5 189 GLY B N 1
ATOM 3322 C CA . GLY B 1 189 ? -3.383 -27.969 -5.961 1 96.5 189 GLY B CA 1
ATOM 3323 C C . GLY B 1 189 ? -2.645 -27.031 -6.891 1 96.5 189 GLY B C 1
ATOM 3324 O O . GLY B 1 189 ? -1.706 -27.438 -7.582 1 96.5 189 GLY B O 1
ATOM 3325 N N . ARG B 1 190 ? -2.988 -25.797 -6.922 1 97.19 190 ARG B N 1
ATOM 3326 C CA . ARG B 1 190 ? -2.346 -24.812 -7.785 1 97.19 190 ARG B CA 1
ATOM 3327 C C . ARG B 1 190 ? -1.16 -24.156 -7.086 1 97.19 190 ARG B C 1
ATOM 3329 O O . ARG B 1 190 ? -1.134 -24.062 -5.855 1 97.19 190 ARG B O 1
ATOM 3336 N N . LEU B 1 191 ? -0.199 -23.734 -7.895 1 98.5 191 LEU B N 1
ATOM 3337 C CA . LEU B 1 191 ? 0.875 -22.906 -7.359 1 98.5 191 LEU B CA 1
ATOM 3338 C C . LEU B 1 191 ? 0.48 -21.438 -7.375 1 98.5 191 LEU B C 1
ATOM 3340 O O . LEU B 1 191 ? 0.004 -20.922 -8.391 1 98.5 191 LEU B O 1
ATOM 3344 N N . VAL B 1 192 ? 0.635 -20.812 -6.238 1 98.69 192 VAL B N 1
ATOM 3345 C CA . VAL B 1 192 ? 0.42 -19.375 -6.141 1 98.69 192 VAL B CA 1
ATOM 3346 C C . VAL B 1 192 ? 1.737 -18.672 -5.812 1 98.69 192 VAL B C 1
ATOM 3348 O O . VAL B 1 192 ? 2.412 -19.031 -4.844 1 98.69 192 VAL B O 1
ATOM 3351 N N . VAL B 1 193 ? 2.148 -17.766 -6.633 1 98.75 193 VAL B N 1
ATOM 3352 C CA . VAL B 1 193 ? 3.26 -16.859 -6.348 1 98.75 193 VAL B CA 1
ATOM 3353 C C . VAL B 1 193 ? 2.746 -15.422 -6.238 1 98.75 193 VAL B C 1
ATOM 3355 O O . VAL B 1 193 ? 2.174 -14.891 -7.188 1 98.75 193 VAL B O 1
ATOM 3358 N N . ALA B 1 194 ? 2.947 -14.836 -5.109 1 98.44 194 ALA B N 1
ATOM 3359 C CA . ALA B 1 194 ? 2.426 -13.492 -4.879 1 98.44 194 ALA B CA 1
ATOM 3360 C C . ALA B 1 194 ? 3.535 -12.539 -4.449 1 98.44 194 ALA B C 1
ATOM 3362 O O . ALA B 1 194 ? 4.332 -12.867 -3.562 1 98.44 194 ALA B O 1
ATOM 3363 N N . VAL B 1 195 ? 3.623 -11.438 -5.137 1 98.12 195 VAL B N 1
ATOM 3364 C CA . VAL B 1 195 ? 4.48 -10.352 -4.664 1 98.12 195 VAL B CA 1
ATOM 3365 C C . VAL B 1 195 ? 3.818 -9.641 -3.488 1 98.12 195 VAL B C 1
ATOM 3367 O O . VAL B 1 195 ? 2.682 -9.18 -3.598 1 98.12 195 VAL B O 1
ATOM 3370 N N . LEU B 1 196 ? 4.539 -9.547 -2.336 1 97.31 196 LEU B N 1
ATOM 3371 C CA . LEU B 1 196 ? 3.969 -8.945 -1.135 1 97.31 196 LEU B CA 1
ATOM 3372 C C . LEU B 1 196 ? 4.934 -7.934 -0.522 1 97.31 196 LEU B C 1
ATOM 3374 O O . LEU B 1 196 ? 6.141 -8.172 -0.478 1 97.31 196 LEU B O 1
ATOM 3378 N N . HIS B 1 197 ? 4.316 -6.867 0.002 1 94.69 197 HIS B N 1
ATOM 3379 C CA . HIS B 1 197 ? 5.098 -5.875 0.734 1 94.69 197 HIS B CA 1
ATOM 3380 C C . HIS B 1 197 ? 4.844 -5.973 2.234 1 94.69 197 HIS B C 1
ATOM 3382 O O . HIS B 1 197 ? 5.617 -5.445 3.035 1 94.69 197 HIS B O 1
ATOM 3388 N N . ASP B 1 198 ? 3.74 -6.508 2.625 1 95.94 198 ASP B N 1
ATOM 3389 C CA . ASP B 1 198 ? 3.375 -6.645 4.031 1 95.94 198 ASP B CA 1
ATOM 3390 C C . ASP B 1 198 ? 3.988 -7.902 4.641 1 95.94 198 ASP B C 1
ATOM 3392 O O . ASP B 1 198 ? 3.502 -9.008 4.406 1 95.94 198 ASP B O 1
ATOM 3396 N N . LEU B 1 199 ? 4.961 -7.684 5.5 1 97.94 199 LEU B N 1
ATOM 3397 C CA . LEU B 1 199 ? 5.746 -8.805 5.996 1 97.94 199 LEU B CA 1
ATOM 3398 C C . LEU B 1 199 ? 4.934 -9.648 6.973 1 97.94 199 LEU B C 1
ATOM 3400 O O . LEU B 1 199 ? 5.02 -10.883 6.957 1 97.94 199 LEU B O 1
ATOM 3404 N N . PRO B 1 200 ? 4.098 -9.055 7.812 1 97.62 200 PRO B N 1
ATOM 3405 C CA . PRO B 1 200 ? 3.248 -9.891 8.664 1 97.62 200 PRO B CA 1
ATOM 3406 C C . PRO B 1 200 ? 2.312 -10.789 7.863 1 97.62 200 PRO B C 1
ATOM 3408 O O . PRO B 1 200 ? 2.133 -11.961 8.203 1 97.62 200 PRO B O 1
ATOM 3411 N N . LEU B 1 201 ? 1.711 -10.266 6.859 1 97.69 201 LEU B N 1
ATOM 3412 C CA . LEU B 1 201 ? 0.845 -11.078 6.016 1 97.69 201 LEU B CA 1
ATOM 3413 C C . LEU B 1 201 ? 1.641 -12.188 5.332 1 97.69 201 LEU B C 1
ATOM 3415 O O . LEU B 1 201 ? 1.187 -13.336 5.262 1 97.69 201 LEU B O 1
ATOM 3419 N N . ALA B 1 202 ? 2.811 -11.844 4.82 1 98.38 202 ALA B N 1
ATOM 3420 C CA . ALA B 1 202 ? 3.662 -12.836 4.176 1 98.38 202 ALA B CA 1
ATOM 3421 C C . ALA B 1 202 ? 4.012 -13.961 5.145 1 98.38 202 ALA B C 1
ATOM 3423 O O . ALA B 1 202 ? 3.922 -15.141 4.793 1 98.38 202 ALA B O 1
ATOM 3424 N N . ALA B 1 203 ? 4.383 -13.594 6.32 1 98.25 203 ALA B N 1
ATOM 3425 C CA . ALA B 1 203 ? 4.789 -14.555 7.344 1 98.25 203 ALA B CA 1
ATOM 3426 C C . ALA B 1 203 ? 3.648 -15.516 7.676 1 98.25 203 ALA B C 1
ATOM 3428 O O . ALA B 1 203 ? 3.877 -16.703 7.914 1 98.25 203 ALA B O 1
ATOM 3429 N N . ARG B 1 204 ? 2.477 -15.047 7.676 1 97.69 204 ARG B N 1
ATOM 3430 C CA . ARG B 1 204 ? 1.337 -15.805 8.18 1 97.69 204 ARG B CA 1
ATOM 3431 C C . ARG B 1 204 ? 0.735 -16.688 7.09 1 97.69 204 ARG B C 1
ATOM 3433 O O . ARG B 1 204 ? 0.254 -17.781 7.367 1 97.69 204 ARG B O 1
ATOM 3440 N N . PHE B 1 205 ? 0.775 -16.188 5.867 1 98.12 205 PHE B N 1
ATOM 3441 C CA . PHE B 1 205 ? -0.107 -16.812 4.887 1 98.12 205 PHE B CA 1
ATOM 3442 C C . PHE B 1 205 ? 0.699 -17.562 3.834 1 98.12 205 PHE B C 1
ATOM 3444 O O . PHE B 1 205 ? 0.15 -18.391 3.092 1 98.12 205 PHE B O 1
ATOM 3451 N N . CYS B 1 206 ? 1.966 -17.281 3.764 1 98.5 206 CYS B N 1
ATOM 3452 C CA . CYS B 1 206 ? 2.771 -17.953 2.76 1 98.5 206 CYS B CA 1
ATOM 3453 C C . CYS B 1 206 ? 3.412 -19.219 3.342 1 98.5 206 CYS B C 1
ATOM 3455 O O . CYS B 1 206 ? 3.82 -19.234 4.504 1 98.5 206 CYS B O 1
ATOM 3457 N N . ASP B 1 207 ? 3.48 -20.234 2.564 1 98.06 207 ASP B N 1
ATOM 3458 C CA . ASP B 1 207 ? 4.184 -21.453 2.957 1 98.06 207 ASP B CA 1
ATOM 3459 C C . ASP B 1 207 ? 5.695 -21.266 2.873 1 98.06 207 ASP B C 1
ATOM 3461 O O . ASP B 1 207 ? 6.445 -21.875 3.635 1 98.06 207 ASP B O 1
ATOM 3465 N N . ARG B 1 208 ? 6.023 -20.531 1.929 1 98.25 208 ARG B N 1
ATOM 3466 C CA . ARG B 1 208 ? 7.418 -20.266 1.589 1 98.25 208 ARG B CA 1
ATOM 3467 C C . ARG B 1 208 ? 7.605 -18.812 1.139 1 98.25 208 ARG B C 1
ATOM 3469 O O . ARG B 1 208 ? 6.688 -18.219 0.572 1 98.25 208 ARG B O 1
ATOM 3476 N N . LEU B 1 209 ? 8.789 -18.281 1.471 1 98.62 209 LEU B N 1
ATOM 3477 C CA . LEU B 1 209 ? 9.125 -16.938 1.033 1 98.62 209 LEU B CA 1
ATOM 3478 C C . LEU B 1 209 ? 10.43 -16.922 0.245 1 98.62 209 LEU B C 1
ATOM 3480 O O . LEU B 1 209 ? 11.352 -17.688 0.552 1 98.62 209 LEU B O 1
ATOM 3484 N N . VAL B 1 210 ? 10.477 -16.125 -0.718 1 98.69 210 VAL B N 1
ATOM 3485 C CA . VAL B 1 210 ? 11.695 -15.797 -1.452 1 98.69 210 VAL B CA 1
ATOM 3486 C C . VAL B 1 210 ? 11.992 -14.305 -1.298 1 98.69 210 VAL B C 1
ATOM 3488 O O . VAL B 1 210 ? 11.219 -13.453 -1.739 1 98.69 210 VAL B O 1
ATOM 3491 N N . LEU B 1 211 ? 13.094 -14.023 -0.672 1 98.69 211 LEU B N 1
ATOM 3492 C CA . LEU B 1 211 ? 13.531 -12.648 -0.42 1 98.69 211 LEU B CA 1
ATOM 3493 C C . LEU B 1 211 ? 14.523 -12.195 -1.481 1 98.69 211 LEU B C 1
ATOM 3495 O O . LEU B 1 211 ? 15.602 -12.773 -1.617 1 98.69 211 LEU B O 1
ATOM 3499 N N . LEU B 1 212 ? 14.078 -11.18 -2.191 1 98.12 212 LEU B N 1
ATOM 3500 C CA . LEU B 1 212 ? 14.961 -10.586 -3.191 1 98.12 212 LEU B CA 1
ATOM 3501 C C . LEU B 1 212 ? 15.625 -9.328 -2.65 1 98.12 212 LEU B C 1
ATOM 3503 O O . LEU B 1 212 ? 15.023 -8.586 -1.873 1 98.12 212 LEU B O 1
ATOM 3507 N N . GLY B 1 213 ? 16.812 -9.148 -3.033 1 96 213 GLY B N 1
ATOM 3508 C CA . GLY B 1 213 ? 17.594 -7.957 -2.75 1 96 213 GLY B CA 1
ATOM 3509 C C . GLY B 1 213 ? 18.641 -7.66 -3.812 1 96 213 GLY B C 1
ATOM 3510 O O . GLY B 1 213 ? 19.438 -8.523 -4.16 1 96 213 GLY B O 1
ATOM 3511 N N . SER B 1 214 ? 18.578 -6.445 -4.281 1 92.56 214 SER B N 1
ATOM 3512 C CA . SER B 1 214 ? 19.547 -5.996 -5.289 1 92.56 214 SER B CA 1
ATOM 3513 C C . SER B 1 214 ? 19.578 -6.953 -6.477 1 92.56 214 SER B C 1
ATOM 3515 O O . SER B 1 214 ? 20.656 -7.328 -6.938 1 92.56 214 SER B O 1
ATOM 3517 N N . GLY B 1 215 ? 18.453 -7.473 -6.77 1 95.38 215 GLY B N 1
ATOM 3518 C CA . GLY B 1 215 ? 18.297 -8.266 -7.977 1 95.38 215 GLY B CA 1
ATOM 3519 C C . GLY B 1 215 ? 18.688 -9.719 -7.785 1 95.38 215 GLY B C 1
ATOM 3520 O O . GLY B 1 215 ? 18.812 -10.469 -8.758 1 95.38 215 GLY B O 1
ATOM 3521 N N . ARG B 1 216 ? 18.938 -10.133 -6.559 1 97.19 216 ARG B N 1
ATOM 3522 C CA . ARG B 1 216 ? 19.328 -11.5 -6.266 1 97.19 216 ARG B CA 1
ATOM 3523 C C . ARG B 1 216 ? 18.453 -12.109 -5.184 1 97.19 216 ARG B C 1
ATOM 3525 O O . ARG B 1 216 ? 17.719 -11.398 -4.488 1 97.19 216 ARG B O 1
ATOM 3532 N N . VAL B 1 217 ? 18.531 -13.445 -5.125 1 97.81 217 VAL B N 1
ATOM 3533 C CA . VAL B 1 217 ? 17.859 -14.125 -4.023 1 97.81 217 VAL B CA 1
ATOM 3534 C C . VAL B 1 217 ? 18.719 -14.047 -2.766 1 97.81 217 VAL B C 1
ATOM 3536 O O . VAL B 1 217 ? 19.844 -14.562 -2.746 1 97.81 217 VAL B O 1
ATOM 3539 N N . VAL B 1 218 ? 18.234 -13.422 -1.767 1 97.56 218 VAL B N 1
ATOM 3540 C CA . VAL B 1 218 ? 18.938 -13.266 -0.496 1 97.56 218 VAL B CA 1
ATOM 3541 C C . VAL B 1 218 ? 18.641 -14.461 0.407 1 97.56 218 VAL B C 1
ATOM 3543 O O . VAL B 1 218 ? 19.531 -14.945 1.119 1 97.56 218 VAL B O 1
ATOM 3546 N N . ALA B 1 219 ? 17.469 -14.914 0.383 1 98.25 219 ALA B N 1
ATOM 3547 C CA . ALA B 1 219 ? 17.016 -16.047 1.187 1 98.25 219 ALA B CA 1
ATOM 3548 C C . ALA B 1 219 ? 15.805 -16.719 0.553 1 98.25 219 ALA B C 1
ATOM 3550 O O . ALA B 1 219 ? 15.031 -16.078 -0.161 1 98.25 219 ALA B O 1
ATOM 3551 N N . ASP B 1 220 ? 15.688 -17.938 0.78 1 98.25 220 ASP B N 1
ATOM 3552 C CA . ASP B 1 220 ? 14.625 -18.781 0.245 1 98.25 220 ASP B CA 1
ATOM 3553 C C . ASP B 1 220 ? 14.297 -19.922 1.206 1 98.25 220 ASP B C 1
ATOM 3555 O O . ASP B 1 220 ? 15.148 -20.75 1.508 1 98.25 220 ASP B O 1
ATOM 3559 N N . GLY B 1 221 ? 13.094 -19.875 1.689 1 98.12 221 GLY B N 1
ATOM 3560 C CA . GLY B 1 221 ? 12.727 -20.922 2.631 1 98.12 221 GLY B CA 1
ATOM 3561 C C . GLY B 1 221 ? 11.469 -20.609 3.414 1 98.12 221 GLY B C 1
ATOM 3562 O O . GLY B 1 221 ? 10.602 -19.875 2.938 1 98.12 221 GLY B O 1
ATOM 3563 N N . GLU B 1 222 ? 11.328 -21.297 4.52 1 97.94 222 GLU B N 1
ATOM 3564 C CA . GLU B 1 222 ? 10.188 -21.062 5.398 1 97.94 222 GLU B CA 1
ATOM 3565 C C . GLU B 1 222 ? 10.172 -19.609 5.891 1 97.94 222 GLU B C 1
ATOM 3567 O O . GLU B 1 222 ? 11.227 -19.016 6.105 1 97.94 222 GLU B O 1
ATOM 3572 N N . PRO B 1 223 ? 9.008 -19.078 6.109 1 98.12 223 PRO B N 1
ATOM 3573 C CA . PRO B 1 223 ? 8.883 -17.672 6.477 1 98.12 223 PRO B CA 1
ATOM 3574 C C . PRO B 1 223 ? 9.742 -17.297 7.684 1 98.12 223 PRO B C 1
ATOM 3576 O O . PRO B 1 223 ? 10.445 -16.281 7.652 1 98.12 223 PRO B O 1
ATOM 3579 N N . GLU B 1 224 ? 9.727 -18.109 8.688 1 97.12 224 GLU B N 1
ATOM 3580 C CA . GLU B 1 224 ? 10.484 -17.797 9.898 1 97.12 224 GLU B CA 1
ATOM 3581 C C . GLU B 1 224 ? 11.977 -17.672 9.602 1 97.12 224 GLU B C 1
ATOM 3583 O O . GLU B 1 224 ? 12.633 -16.75 10.109 1 97.12 224 GLU B O 1
ATOM 3588 N N . ALA B 1 225 ? 12.469 -18.531 8.797 1 98 225 ALA B N 1
ATOM 3589 C CA . ALA B 1 225 ? 13.891 -18.516 8.453 1 98 225 ALA B CA 1
ATOM 3590 C C . ALA B 1 225 ? 14.227 -17.344 7.547 1 98 225 ALA B C 1
ATOM 3592 O O . ALA B 1 225 ? 15.25 -16.672 7.738 1 98 225 ALA B O 1
ATOM 3593 N N . VAL B 1 226 ? 13.398 -17.047 6.602 1 98.5 226 VAL B N 1
ATOM 3594 C CA . VAL B 1 226 ? 13.656 -16.016 5.613 1 98.5 226 VAL B CA 1
ATOM 3595 C C . VAL B 1 226 ? 13.547 -14.633 6.277 1 98.5 226 VAL B C 1
ATOM 3597 O O . VAL B 1 226 ? 14.312 -13.727 5.949 1 98.5 226 VAL B O 1
ATOM 3600 N N . LEU B 1 227 ? 12.609 -14.477 7.215 1 98.19 227 LEU B N 1
ATOM 3601 C CA . LEU B 1 227 ? 12.367 -13.18 7.84 1 98.19 227 LEU B CA 1
ATOM 3602 C C . LEU B 1 227 ? 13.203 -13.023 9.102 1 98.19 227 LEU B C 1
ATOM 3604 O O . LEU B 1 227 ? 12.938 -12.141 9.922 1 98.19 227 LEU B O 1
ATOM 3608 N N . ALA B 1 228 ? 14.203 -13.844 9.234 1 98 228 ALA B N 1
ATOM 3609 C CA . ALA B 1 228 ? 15.102 -13.742 10.383 1 98 228 ALA B CA 1
ATOM 3610 C C . ALA B 1 228 ? 15.891 -12.438 10.352 1 98 228 ALA B C 1
ATOM 3612 O O . ALA B 1 228 ? 16.047 -11.828 9.297 1 98 228 ALA B O 1
ATOM 3613 N N . ARG B 1 229 ? 16.422 -12.086 11.484 1 97.25 229 ARG B N 1
ATOM 3614 C CA . ARG B 1 229 ? 17.031 -10.781 11.727 1 97.25 229 ARG B CA 1
ATOM 3615 C C . ARG B 1 229 ? 18.109 -10.492 10.695 1 97.25 229 ARG B C 1
ATOM 3617 O O . ARG B 1 229 ? 18.109 -9.43 10.062 1 97.25 229 ARG B O 1
ATOM 3624 N N . PRO B 1 230 ? 19.047 -11.406 10.43 1 97.06 230 PRO B N 1
ATOM 3625 C CA . PRO B 1 230 ? 20.125 -11.094 9.492 1 97.06 230 PRO B CA 1
ATOM 3626 C C . PRO B 1 230 ? 19.625 -10.773 8.086 1 97.06 230 PRO B C 1
ATOM 3628 O O . PRO B 1 230 ? 20.141 -9.867 7.434 1 97.06 230 PRO B O 1
ATOM 3631 N N . ASN B 1 231 ? 18.625 -11.484 7.645 1 97.62 231 ASN B N 1
ATOM 3632 C CA . ASN B 1 231 ? 18.078 -11.266 6.305 1 97.62 231 ASN B CA 1
ATOM 3633 C C . ASN B 1 231 ? 17.328 -9.93 6.215 1 97.62 231 ASN B C 1
ATOM 3635 O O . ASN B 1 231 ? 17.484 -9.203 5.234 1 97.62 231 ASN B O 1
ATOM 3639 N N . LEU B 1 232 ? 16.516 -9.602 7.223 1 96.62 232 LEU B N 1
ATOM 3640 C CA . LEU B 1 232 ? 15.781 -8.344 7.238 1 96.62 232 LEU B CA 1
ATOM 3641 C C . LEU B 1 232 ? 16.734 -7.152 7.242 1 96.62 232 LEU B C 1
ATOM 3643 O O . LEU B 1 232 ? 16.516 -6.184 6.508 1 96.62 232 LEU B O 1
ATOM 3647 N N . GLU B 1 233 ? 17.688 -7.285 8.047 1 96.44 233 GLU B N 1
ATOM 3648 C CA . GLU B 1 233 ? 18.656 -6.191 8.156 1 96.44 233 GLU B CA 1
ATOM 3649 C C . GLU B 1 233 ? 19.438 -6.016 6.852 1 96.44 233 GLU B C 1
ATOM 3651 O O . GLU B 1 233 ? 19.656 -4.891 6.402 1 96.44 233 GLU B O 1
ATOM 3656 N N . ALA B 1 234 ? 19.75 -7.078 6.254 1 94.44 234 ALA B N 1
ATOM 3657 C CA . ALA B 1 234 ? 20.547 -7.027 5.027 1 94.44 234 ALA B CA 1
ATOM 3658 C C . ALA B 1 234 ? 19.703 -6.516 3.859 1 94.44 234 ALA B C 1
ATOM 3660 O O . ALA B 1 234 ? 20.172 -5.688 3.072 1 94.44 234 ALA B O 1
ATOM 3661 N N . ALA B 1 235 ? 18.5 -6.977 3.787 1 96 235 ALA B N 1
ATOM 3662 C CA . ALA B 1 235 ? 17.703 -6.707 2.602 1 96 235 ALA B CA 1
ATOM 3663 C C . ALA B 1 235 ? 16.906 -5.41 2.762 1 96 235 ALA B C 1
ATOM 3665 O O . ALA B 1 235 ? 16.797 -4.621 1.821 1 96 235 ALA B O 1
ATOM 3666 N N . TYR B 1 236 ? 16.344 -5.16 3.982 1 96.88 236 TYR B N 1
ATOM 3667 C CA . TYR B 1 236 ? 15.43 -4.039 4.18 1 96.88 236 TYR B CA 1
ATOM 3668 C C . TYR B 1 236 ? 16.094 -2.943 5.008 1 96.88 236 TYR B C 1
ATOM 3670 O O . TYR B 1 236 ? 15.57 -1.825 5.09 1 96.88 236 TYR B O 1
ATOM 3678 N N . ARG B 1 237 ? 17.172 -3.318 5.68 1 96.88 237 ARG B N 1
ATOM 3679 C CA . ARG B 1 237 ? 17.844 -2.398 6.598 1 96.88 237 ARG B CA 1
ATOM 3680 C C . ARG B 1 237 ? 16.906 -1.995 7.734 1 96.88 237 ARG B C 1
ATOM 3682 O O . ARG B 1 237 ? 16.859 -0.828 8.133 1 96.88 237 ARG B O 1
ATOM 3689 N N . VAL B 1 238 ? 16.172 -2.998 8.234 1 97.56 238 VAL B N 1
ATOM 3690 C CA . VAL B 1 238 ? 15.289 -2.738 9.359 1 97.56 238 VAL B CA 1
ATOM 3691 C C . VAL B 1 238 ? 15.438 -3.842 10.398 1 97.56 238 VAL B C 1
ATOM 3693 O O . VAL B 1 238 ? 15.836 -4.965 10.078 1 97.56 238 VAL B O 1
ATOM 3696 N N . GLN B 1 239 ? 15.18 -3.471 11.594 1 97.5 239 GLN B N 1
ATOM 3697 C CA . GLN B 1 239 ? 14.984 -4.43 12.68 1 97.5 239 GLN B CA 1
ATOM 3698 C C . GLN B 1 239 ? 13.516 -4.828 12.805 1 97.5 239 GLN B C 1
ATOM 3700 O O . GLN B 1 239 ? 12.625 -3.982 12.688 1 97.5 239 GLN B O 1
ATOM 3705 N N . GLY B 1 240 ? 13.367 -6.105 13.031 1 97.25 240 GLY B N 1
ATOM 3706 C CA . GLY B 1 240 ? 12 -6.598 13.172 1 97.25 240 GLY B CA 1
ATOM 3707 C C . GLY B 1 240 ? 11.617 -6.902 14.602 1 97.25 240 GLY B C 1
ATOM 3708 O O . GLY B 1 240 ? 12.477 -7.234 15.422 1 97.25 240 GLY B O 1
ATOM 3709 N N . LEU B 1 241 ? 10.375 -6.691 14.906 1 97.88 241 LEU B N 1
ATOM 3710 C CA . LEU B 1 241 ? 9.75 -7.219 16.109 1 97.88 241 LEU B CA 1
ATOM 3711 C C . LEU B 1 241 ? 9.055 -8.547 15.836 1 97.88 241 LEU B C 1
ATOM 3713 O O . LEU B 1 241 ? 8.203 -8.625 14.945 1 97.88 241 LEU B O 1
ATOM 3717 N N . TYR B 1 242 ? 9.453 -9.547 16.562 1 97.38 242 TYR B N 1
ATOM 3718 C CA . TYR B 1 242 ? 8.953 -10.891 16.312 1 97.38 242 TYR B CA 1
ATOM 3719 C C . TYR B 1 242 ? 7.941 -11.297 17.375 1 97.38 242 TYR B C 1
ATOM 3721 O O . TYR B 1 242 ? 8.109 -10.977 18.562 1 97.38 242 TYR B O 1
ATOM 3729 N N . GLY B 1 243 ? 6.902 -11.984 16.922 1 96.31 243 GLY B N 1
ATOM 3730 C CA . GLY B 1 243 ? 5.902 -12.5 17.844 1 96.31 243 GLY B CA 1
ATOM 3731 C C . GLY B 1 243 ? 5.117 -13.672 17.281 1 96.31 243 GLY B C 1
ATOM 3732 O O . GLY B 1 243 ? 5.414 -14.156 16.188 1 96.31 243 GLY B O 1
ATOM 3733 N N . SER B 1 244 ? 4.227 -14.18 18.125 1 95.88 244 SER B N 1
ATOM 3734 C CA . SER B 1 244 ? 3.385 -15.289 17.703 1 95.88 244 SER B CA 1
ATOM 3735 C C . SER B 1 244 ? 2.006 -15.219 18.344 1 95.88 244 SER B C 1
ATOM 3737 O O . SER B 1 244 ? 1.839 -14.594 19.391 1 95.88 244 SER B O 1
ATOM 3739 N N . GLU B 1 245 ? 1.065 -15.672 17.719 1 96.12 245 GLU B N 1
ATOM 3740 C CA . GLU B 1 245 ? -0.275 -15.969 18.219 1 96.12 245 GLU B CA 1
ATOM 3741 C C . GLU B 1 245 ? -0.668 -17.406 17.922 1 96.12 245 GLU B C 1
ATOM 3743 O O . GLU B 1 245 ? -0.961 -17.75 16.781 1 96.12 245 GLU B O 1
ATOM 3748 N N . GLY B 1 246 ? -0.665 -18.234 18.938 1 94.44 246 GLY B N 1
ATOM 3749 C CA . GLY B 1 246 ? -0.748 -19.672 18.688 1 94.44 246 GLY B CA 1
ATOM 3750 C C . GLY B 1 246 ? 0.419 -20.203 17.875 1 94.44 246 GLY B C 1
ATOM 3751 O O . GLY B 1 246 ? 1.579 -19.984 18.234 1 94.44 246 GLY B O 1
ATOM 3752 N N . GLU B 1 247 ? 0.077 -20.844 16.844 1 93.19 247 GLU B N 1
ATOM 3753 C CA . GLU B 1 247 ? 1.11 -21.438 15.992 1 93.19 247 GLU B CA 1
ATOM 3754 C C . GLU B 1 247 ? 1.541 -20.469 14.891 1 93.19 247 GLU B C 1
ATOM 3756 O O . GLU B 1 247 ? 2.52 -20.719 14.188 1 93.19 247 GLU B O 1
ATOM 3761 N N . GLU B 1 248 ? 0.89 -19.375 14.789 1 95 248 GLU B N 1
ATOM 3762 C CA . GLU B 1 248 ? 1.196 -18.422 13.727 1 95 248 GLU B CA 1
ATOM 3763 C C . GLU B 1 248 ? 2.205 -17.391 14.195 1 95 248 GLU B C 1
ATOM 3765 O O . GLU B 1 248 ? 2.045 -16.797 15.266 1 95 248 GLU B O 1
ATOM 3770 N N . ARG B 1 249 ? 3.24 -17.234 13.43 1 96.44 249 ARG B N 1
ATOM 3771 C CA . ARG B 1 249 ? 4.277 -16.266 13.734 1 96.44 249 ARG B CA 1
ATOM 3772 C C . ARG B 1 249 ? 4.133 -15.023 12.859 1 96.44 249 ARG B C 1
ATOM 3774 O O . ARG B 1 249 ? 3.523 -15.078 11.789 1 96.44 249 ARG B O 1
ATOM 3781 N N . TYR B 1 250 ? 4.605 -13.883 13.375 1 97.12 250 TYR B N 1
ATOM 3782 C CA . TYR B 1 250 ? 4.609 -12.656 12.586 1 97.12 250 TYR B CA 1
ATOM 3783 C C . TYR B 1 250 ? 5.879 -11.852 12.836 1 97.12 250 TYR B C 1
ATOM 3785 O O . TYR B 1 250 ? 6.602 -12.102 13.805 1 97.12 250 TYR B O 1
ATOM 3793 N N . VAL B 1 251 ? 6.207 -10.992 11.914 1 97.69 251 VAL B N 1
ATOM 3794 C CA . VAL B 1 251 ? 7.309 -10.039 12.023 1 97.69 251 VAL B CA 1
ATOM 3795 C C . VAL B 1 251 ? 6.824 -8.641 11.656 1 97.69 251 VAL B C 1
ATOM 3797 O O . VAL B 1 251 ? 6.137 -8.461 10.648 1 97.69 251 VAL B O 1
ATOM 3800 N N . LEU B 1 252 ? 7.078 -7.711 12.484 1 97.44 252 LEU B N 1
ATOM 3801 C CA . LEU B 1 252 ? 6.742 -6.312 12.25 1 97.44 252 LEU B CA 1
ATOM 3802 C C . LEU B 1 252 ? 8 -5.469 12.086 1 97.44 252 LEU B C 1
ATOM 3804 O O . LEU B 1 252 ? 8.852 -5.422 12.984 1 97.44 252 LEU B O 1
ATOM 3808 N N . PRO B 1 253 ? 8.211 -4.883 10.867 1 97.31 253 PRO B N 1
ATOM 3809 C CA . PRO B 1 253 ? 9.312 -3.912 10.828 1 97.31 253 PRO B CA 1
ATOM 3810 C C . PRO B 1 253 ? 9.203 -2.857 11.93 1 97.31 253 PRO B C 1
ATOM 3812 O O . PRO B 1 253 ? 8.141 -2.248 12.109 1 97.31 253 PRO B O 1
ATOM 3815 N N . TRP B 1 254 ? 10.273 -2.615 12.648 1 97.62 254 TRP B N 1
ATOM 3816 C CA . TRP B 1 254 ? 10.117 -1.838 13.875 1 97.62 254 TRP B CA 1
ATOM 3817 C C . TRP B 1 254 ? 11.008 -0.599 13.852 1 97.62 254 TRP B C 1
ATOM 3819 O O . TRP B 1 254 ? 10.531 0.514 14.102 1 97.62 254 TRP B O 1
ATOM 3829 N N . ARG B 1 255 ? 12.328 -0.787 13.5 1 97.31 255 ARG B N 1
ATOM 3830 C CA . ARG B 1 255 ? 13.273 0.326 13.461 1 97.31 255 ARG B CA 1
ATOM 3831 C C . ARG B 1 255 ? 14.148 0.26 12.219 1 97.31 255 ARG B C 1
ATOM 3833 O O . ARG B 1 255 ? 14.508 -0.827 11.758 1 97.31 255 ARG B O 1
ATOM 3840 N N . ARG B 1 256 ? 14.492 1.417 11.75 1 96.44 256 ARG B N 1
ATOM 3841 C CA . ARG B 1 256 ? 15.445 1.459 10.641 1 96.44 256 ARG B CA 1
ATOM 3842 C C . ARG B 1 256 ? 16.875 1.34 11.133 1 96.44 256 ARG B C 1
ATOM 3844 O O . ARG B 1 256 ? 17.188 1.739 12.258 1 96.44 256 ARG B O 1
ATOM 3851 N N . LEU B 1 257 ? 17.578 0.717 10.344 1 94.19 257 LEU B N 1
ATOM 3852 C CA . LEU B 1 257 ? 19 0.686 10.641 1 94.19 257 LEU B CA 1
ATOM 3853 C C . LEU B 1 257 ? 19.719 1.884 10.023 1 94.19 257 LEU B C 1
ATOM 3855 O O . LEU B 1 257 ? 19.422 2.27 8.891 1 94.19 257 LEU B O 1
ATOM 3859 N N . ALA B 1 258 ? 20.328 2.68 10.898 1 78.56 258 ALA B N 1
ATOM 3860 C CA . ALA B 1 258 ? 21.094 3.846 10.445 1 78.56 258 ALA B CA 1
ATOM 3861 C C . ALA B 1 258 ? 22.094 3.463 9.367 1 78.56 258 ALA B C 1
ATOM 3863 O O . ALA B 1 258 ? 22.562 2.322 9.32 1 78.56 258 ALA B O 1
ATOM 3864 N N . ALA B 1 259 ? 22.125 4.25 8.305 1 62.53 259 ALA B N 1
ATOM 3865 C CA . ALA B 1 259 ? 23.141 4 7.277 1 62.53 259 ALA B CA 1
ATOM 3866 C C . ALA B 1 259 ? 24.516 3.816 7.898 1 62.53 259 ALA B C 1
ATOM 3868 O O . ALA B 1 259 ? 24.828 4.43 8.922 1 62.53 259 ALA B O 1
ATOM 3869 N N . ASP B 1 260 ? 25.141 2.701 7.734 1 46.09 260 ASP B N 1
ATOM 3870 C CA . ASP B 1 260 ? 26.547 2.65 8.133 1 46.09 260 ASP B CA 1
ATOM 3871 C C . ASP B 1 260 ? 27.266 3.963 7.805 1 46.09 260 ASP B C 1
ATOM 3873 O O . ASP B 1 260 ? 27.094 4.504 6.707 1 46.09 260 ASP B O 1
ATOM 3877 N N . PRO B 1 261 ? 27.734 4.754 8.797 1 34.09 261 PRO B N 1
ATOM 3878 C CA . PRO B 1 261 ? 28.609 5.852 8.383 1 34.09 261 PRO B CA 1
ATOM 3879 C C . PRO B 1 261 ? 29.547 5.461 7.25 1 34.09 261 PRO B C 1
ATOM 3881 O O . PRO B 1 261 ? 30.016 4.316 7.195 1 34.09 261 PRO B O 1
ATOM 3884 N N . VAL B 1 262 ? 29.219 5.941 5.98 1 33.09 262 VAL B N 1
ATOM 3885 C CA . VAL B 1 262 ? 30.297 5.777 5 1 33.09 262 VAL B CA 1
ATOM 3886 C C . VAL B 1 262 ? 31.656 5.871 5.691 1 33.09 262 VAL B C 1
ATOM 3888 O O . VAL B 1 262 ? 31.953 6.875 6.34 1 33.09 262 VAL B O 1
ATOM 3891 N N . SER B 1 263 ? 32.156 4.57 5.961 1 25.45 263 SER B N 1
ATOM 3892 C CA . SER B 1 263 ? 33.594 4.707 6.191 1 25.45 263 SER B CA 1
ATOM 3893 C C . SER B 1 263 ? 34.219 5.59 5.133 1 25.45 263 SER B C 1
ATOM 3895 O O . SER B 1 263 ? 33.906 5.496 3.949 1 25.45 263 SER B O 1
#

Secondary structure (DSSP, 8-state):
-EEEEEEEEEEEETTEEEEEEEEEEEETT-EEEEE-STTSSHHHHHHHHTTSS--SEEEEEETTEEGGGS-HHHHHHHEEEE-SS----S--BHHHHHHGGGGGG--TT-PPPHHHHHHHHHHHHHTT-GGGTTSBGGGS-HHHHHHHHHHHHHHT--SEEEEESTTTT--HHHHHHHHHHHHHHHHTT-EEEEE---HHHHHHH-SEEEEEETTEEEEEE-HHHHTSHHHHHHHH-EEEEEEEETTEEEEEEEEEPPP----/-EEEEEEEEEEEETTEEEEEEEEEEEETT-EEEEE-STTSSHHHHHHHHTTSS--SEEEEEETTEEGGGS-HHHHHHHEEEE-SS----S--BHHHHHHGGGGGG--TT-PPPHHHHHHHHHHHHHTT-GGGTTSBGGGS-HHHHHHHHHHHHHHT--SEEEEESTTTT--HHHHHHHHHHHHHHHHTT-EEEEE---HHHHHHH-SEEEEEETTEEEEEE-HHHHTSHHHHHHHH-EEEEEEEETTEEEEEEEEEPPP----

pLDDT: mean 93.36, std 10.23, range [25.45, 98.81]